Protein AF-A0A1U7VF23-F1 (afdb_monomer)

Nearest PDB structures (foldseek):
  2hl9-assembly1_A  TM=7.896E-01  e=2.422E-08  Saccharomyces cerevisiae
  2hl8-assembly1_A  TM=7.747E-01  e=3.335E-08  Saccharomyces cerevisiae
  2bkq-assembly2_B  TM=7.268E-01  e=2.135E-06  Homo sapiens
  2bkr-assembly1_A  TM=7.325E-01  e=3.639E-06  Homo sapiens
  1xt9-assembly1_A  TM=7.589E-01  e=5.575E-06  Homo sapiens

InterPro domains:
  IPR003653 Ulp1 protease family, C-terminal catalytic domain [PF02902] (161-349)
  IPR003653 Ulp1 protease family, C-terminal catalytic domain [PS50600] (100-325)
  IPR038765 Papain-like cysteine peptidase superfamily [SSF54001] (134-353)

Foldseek 3Di:
DDDDDDDDDDDDDDDDDDDDDDDPPPPPPPPDDDPPPDPPDDDDDDDDDDDDDDPPDDPPPPDDPLDLLDDCPPPPVLLVVLVVLLPPQFDDDDDDPPDDARGDCPDPCLVQFFCQQNDTHRGCVLLVLLQDLVHFDDQVNLQSLQVSLLVSCLQCVVLFPWFEKEFGVQLQVLLVVLLVPDDLPDDLVSCVPDCNVVRHLCQQQCPLNTILDHVLRTQKYKYWHFQDDPDPPDRTAIKIWIQGLLQQAIEIEHQADQDDDDSNVVSVQSVQRVVLVSCVSSVSCVRRPRNHNDSHRHHYHRHGAHHAPGPRCNSLLNSVVVNQVRSPHDRNPDDNVCSSVSSSVSSSSVVSVRVQCSVVVDDDDRRDPPPNSVPPDSDDRPPDD

Structure (mmCIF, N/CA/C/O backbone):
data_AF-A0A1U7VF23-F1
#
_entry.id   AF-A0A1U7VF23-F1
#
loop_
_atom_site.group_PDB
_atom_site.id
_atom_site.type_symbol
_atom_site.label_atom_id
_atom_site.label_alt_id
_atom_site.label_comp_id
_atom_site.label_asym_id
_atom_site.label_entity_id
_atom_site.label_seq_id
_atom_site.pdbx_PDB_ins_code
_atom_site.Cartn_x
_atom_site.Cartn_y
_atom_site.Cartn_z
_atom_site.occupancy
_atom_site.B_iso_or_equiv
_atom_site.auth_seq_id
_atom_site.auth_comp_id
_atom_site.auth_asym_id
_atom_site.auth_atom_id
_atom_site.pdbx_PDB_model_num
ATOM 1 N N . MET A 1 1 ? 1.808 53.316 26.983 1.00 34.00 1 MET A N 1
ATOM 2 C CA . MET A 1 1 ? 0.858 54.344 26.519 1.00 34.00 1 MET A CA 1
ATOM 3 C C . MET A 1 1 ? -0.411 53.611 26.158 1.00 34.00 1 MET A C 1
ATOM 5 O O . MET A 1 1 ? -0.326 52.612 25.458 1.00 34.00 1 MET A O 1
ATOM 9 N N . ASP A 1 2 ? -1.502 54.051 26.766 1.00 26.12 2 ASP A N 1
ATOM 10 C CA . ASP A 1 2 ? -2.838 53.460 26.766 1.00 26.12 2 ASP A CA 1
ATOM 11 C C . ASP A 1 2 ? -3.691 53.853 25.541 1.00 26.12 2 ASP A C 1
ATOM 13 O O . ASP A 1 2 ? -3.341 54.781 24.814 1.00 26.12 2 ASP A O 1
ATOM 17 N N . ILE A 1 3 ? -4.866 53.205 25.480 1.00 28.14 3 ILE A N 1
ATOM 18 C CA . ILE A 1 3 ? -6.141 53.554 24.810 1.00 28.14 3 ILE A CA 1
ATOM 19 C C . ILE A 1 3 ? -6.380 52.992 23.388 1.00 28.14 3 ILE A C 1
ATOM 21 O O . ILE A 1 3 ? -5.967 53.561 22.385 1.00 28.14 3 ILE A O 1
ATOM 25 N N . ASP A 1 4 ? -7.036 51.826 23.355 1.00 26.22 4 ASP A N 1
ATOM 26 C CA . ASP A 1 4 ? -8.446 51.557 22.976 1.00 26.22 4 ASP A CA 1
ATOM 27 C C . ASP A 1 4 ? -9.146 52.221 21.756 1.00 26.22 4 ASP A C 1
ATOM 29 O O . ASP A 1 4 ? -9.006 53.413 21.495 1.00 26.22 4 ASP A O 1
ATOM 33 N N . ALA A 1 5 ? -10.049 51.414 21.162 1.00 28.27 5 ALA A N 1
ATOM 34 C CA . ALA A 1 5 ? -11.120 51.685 20.179 1.00 28.27 5 ALA A CA 1
ATOM 35 C C . ALA A 1 5 ? -10.689 52.085 18.739 1.00 28.27 5 ALA A C 1
ATOM 37 O O . ALA A 1 5 ? -9.732 52.814 18.537 1.00 28.27 5 ALA A O 1
ATOM 38 N N . THR A 1 6 ? -11.316 51.634 17.639 1.00 27.91 6 THR A N 1
ATOM 39 C CA . THR A 1 6 ? -12.765 51.540 17.386 1.00 27.91 6 THR A CA 1
ATOM 40 C C . THR A 1 6 ? -13.063 50.639 16.171 1.00 27.91 6 THR A C 1
ATOM 42 O O . THR A 1 6 ? -12.389 50.715 15.144 1.00 27.91 6 THR A O 1
ATOM 45 N N . LEU A 1 7 ? -14.132 49.842 16.263 1.00 25.27 7 LEU A N 1
ATOM 46 C CA . LEU A 1 7 ? -14.871 49.261 15.134 1.00 25.27 7 LEU A CA 1
ATOM 47 C C . LEU A 1 7 ? -15.402 50.354 14.190 1.00 25.27 7 LEU A C 1
ATOM 49 O O . LEU A 1 7 ? -15.973 51.333 14.662 1.00 25.27 7 LEU A O 1
ATOM 53 N N . THR A 1 8 ? -15.350 50.123 12.876 1.00 26.53 8 THR A N 1
ATOM 54 C CA . THR A 1 8 ? -16.297 50.721 11.918 1.00 26.53 8 THR A CA 1
ATOM 55 C C . THR A 1 8 ? -16.717 49.682 10.879 1.00 26.53 8 THR A C 1
ATOM 57 O O . THR A 1 8 ? -15.898 49.146 10.137 1.00 26.53 8 THR A O 1
ATOM 60 N N . MET A 1 9 ? -18.016 49.375 10.869 1.00 26.47 9 MET A N 1
ATOM 61 C CA . MET A 1 9 ? -18.727 48.854 9.706 1.00 26.47 9 MET A CA 1
ATOM 62 C C . MET A 1 9 ? -19.426 50.028 9.022 1.00 26.47 9 MET A C 1
ATOM 64 O O . MET A 1 9 ? -20.209 50.703 9.680 1.00 26.47 9 MET A O 1
ATOM 68 N N . GLU A 1 10 ? -19.228 50.181 7.719 1.00 25.80 10 GLU A N 1
ATOM 69 C CA . GLU A 1 10 ? -20.143 50.808 6.753 1.00 25.80 10 GLU A CA 1
ATOM 70 C C . GLU A 1 10 ? -19.879 50.058 5.430 1.00 25.80 10 GLU A C 1
ATOM 72 O O . GLU A 1 10 ? -18.732 49.739 5.130 1.00 25.80 10 GLU A O 1
ATOM 77 N N . GLY A 1 11 ? -20.838 49.619 4.622 1.00 24.23 11 GLY A N 1
ATOM 78 C CA . GLY A 1 11 ? -22.166 50.154 4.352 1.00 24.23 11 GLY A CA 1
ATOM 79 C C . GLY A 1 11 ? -22.282 50.297 2.828 1.00 24.23 11 GLY A C 1
ATOM 80 O O . GLY A 1 11 ? -21.379 50.812 2.182 1.00 24.23 11 GLY A O 1
ATOM 81 N N . GLU A 1 12 ? -23.345 49.742 2.259 1.00 26.27 12 GLU A N 1
ATOM 82 C CA . GLU A 1 12 ? -23.576 49.468 0.835 1.00 26.27 12 GLU A CA 1
ATOM 83 C C . GLU A 1 12 ? -23.574 50.700 -0.095 1.00 26.27 12 GLU A C 1
ATOM 85 O O . GLU A 1 12 ? -23.937 51.805 0.300 1.00 26.27 12 GLU A O 1
ATOM 90 N N . GLY A 1 13 ? -23.272 50.475 -1.382 1.00 24.81 13 GLY A N 1
ATOM 91 C CA . GLY A 1 13 ? -23.448 51.460 -2.454 1.00 24.81 13 GLY A CA 1
ATOM 92 C C . GLY A 1 13 ? -23.561 50.819 -3.842 1.00 24.81 13 GLY A C 1
ATOM 93 O O . GLY A 1 13 ? -22.557 50.583 -4.507 1.00 24.81 13 GLY A O 1
ATOM 94 N N . ASN A 1 14 ? -24.799 50.541 -4.264 1.00 23.91 14 ASN A N 1
ATOM 95 C CA . ASN A 1 14 ? -25.206 50.159 -5.624 1.00 23.91 14 ASN A CA 1
ATOM 96 C C . ASN A 1 14 ? -25.088 51.338 -6.601 1.00 23.91 14 ASN A C 1
ATOM 98 O O . ASN A 1 14 ? -25.623 52.393 -6.276 1.00 23.91 14 ASN A O 1
ATOM 102 N N . VAL A 1 15 ? -24.569 51.127 -7.823 1.00 25.75 15 VAL A N 1
ATOM 103 C CA . VAL A 1 15 ? -24.976 51.882 -9.032 1.00 25.75 15 VAL A CA 1
ATOM 104 C C . VAL A 1 15 ? -24.862 51.005 -10.298 1.00 25.75 15 VAL A C 1
ATOM 106 O O . VAL A 1 15 ? -23.773 50.638 -10.724 1.00 25.75 15 VAL A O 1
ATOM 109 N N . GLU A 1 16 ? -26.043 50.683 -10.833 1.00 25.31 16 GLU A N 1
ATOM 110 C CA . GLU A 1 16 ? -26.486 50.579 -12.240 1.00 25.31 16 GLU A CA 1
ATOM 111 C C . GLU A 1 16 ? -25.746 49.711 -13.284 1.00 25.31 16 GLU A C 1
ATOM 113 O O . GLU A 1 16 ? -24.756 50.070 -13.912 1.00 25.31 16 GLU A O 1
ATOM 118 N N . GLU A 1 17 ? -26.378 48.556 -13.504 1.00 23.44 17 GLU A N 1
ATOM 119 C CA . GLU A 1 17 ? -26.775 47.921 -14.769 1.00 23.44 17 GLU A CA 1
ATOM 120 C C . GLU A 1 17 ? -26.575 48.715 -16.087 1.00 23.44 17 GLU A C 1
ATOM 122 O O . GLU A 1 17 ? -27.292 49.669 -16.372 1.00 23.44 17 GLU A O 1
ATOM 127 N N . GLU A 1 18 ? -25.741 48.179 -16.991 1.00 25.98 18 GLU A N 1
ATOM 128 C CA . GLU A 1 18 ? -26.065 48.162 -18.425 1.00 25.98 18 GLU A CA 1
ATOM 129 C C . GLU A 1 18 ? -26.003 46.733 -18.993 1.00 25.98 18 GLU A C 1
ATOM 131 O O . GLU A 1 18 ? -25.068 45.952 -18.799 1.00 25.98 18 GLU A O 1
ATOM 136 N N . LEU A 1 19 ? -27.091 46.397 -19.681 1.00 24.97 19 LEU A N 1
ATOM 137 C CA . LEU A 1 19 ? -27.533 45.074 -20.098 1.00 24.97 19 LEU A CA 1
ATOM 138 C C . LEU A 1 19 ? -26.760 44.528 -21.307 1.00 24.97 19 LEU A C 1
ATOM 140 O O . LEU A 1 19 ? -27.020 44.883 -22.456 1.00 24.97 19 LEU A O 1
ATOM 144 N N . GLY A 1 20 ? -25.910 43.530 -21.060 1.00 27.53 20 GLY A N 1
ATOM 145 C CA . GLY A 1 20 ? -25.256 42.706 -22.081 1.00 27.53 20 GLY A CA 1
ATOM 146 C C . GLY A 1 20 ? -25.707 41.240 -22.068 1.00 27.53 20 GLY A C 1
ATOM 147 O O . GLY A 1 20 ? -24.955 40.367 -21.660 1.00 27.53 20 GLY A O 1
ATOM 148 N N . ARG A 1 21 ? -26.944 40.972 -22.513 1.00 28.73 21 ARG A N 1
ATOM 149 C CA . ARG A 1 21 ? -27.498 39.681 -23.004 1.00 28.73 21 ARG A CA 1
ATOM 150 C C . ARG A 1 21 ? -26.956 38.380 -22.375 1.00 28.73 21 ARG A C 1
ATOM 152 O O . ARG A 1 21 ? -26.020 37.753 -22.867 1.00 28.73 21 ARG A O 1
ATOM 159 N N . GLY A 1 22 ? -27.682 37.888 -21.371 1.00 24.62 22 GLY A N 1
ATOM 160 C CA . GLY A 1 22 ? -27.441 36.596 -20.732 1.00 24.62 22 GLY A CA 1
ATOM 161 C C . GLY A 1 22 ? -27.593 35.369 -21.643 1.00 24.62 22 GLY A C 1
ATOM 162 O O . GLY A 1 22 ? -28.475 35.286 -22.499 1.00 24.62 22 GLY A O 1
ATOM 163 N N . LYS A 1 23 ? -26.783 34.344 -21.360 1.00 27.30 23 LYS A N 1
ATOM 164 C CA . LYS A 1 23 ? -27.110 32.945 -21.654 1.00 27.30 23 LYS A CA 1
ATOM 165 C C . LYS A 1 23 ? -27.351 32.222 -20.334 1.00 27.30 23 LYS A C 1
ATOM 167 O O . LYS A 1 23 ? -26.428 31.953 -19.575 1.00 27.30 23 LYS A O 1
ATOM 172 N N . ARG A 1 24 ? -28.622 31.902 -20.078 1.00 26.72 24 ARG A N 1
ATOM 173 C CA . ARG A 1 24 ? -29.042 30.938 -19.056 1.00 26.72 24 ARG A CA 1
ATOM 174 C C . ARG A 1 24 ? -28.421 29.583 -19.399 1.00 26.72 24 ARG A C 1
ATOM 176 O O . ARG A 1 24 ? -28.828 28.971 -20.387 1.00 26.72 24 ARG A O 1
ATOM 183 N N . ASN A 1 25 ? -27.490 29.092 -18.584 1.00 25.95 25 ASN A N 1
ATOM 184 C CA . ASN A 1 25 ? -27.135 27.676 -18.612 1.00 25.95 25 ASN A CA 1
ATOM 185 C C . ASN A 1 25 ? -28.324 26.886 -18.055 1.00 25.95 25 ASN A C 1
ATOM 187 O O . ASN A 1 25 ? -28.546 26.805 -16.849 1.00 25.95 25 ASN A O 1
ATOM 191 N N . LYS A 1 26 ? -29.138 26.353 -18.973 1.00 27.62 26 LYS A N 1
ATOM 192 C CA . LYS A 1 26 ? -30.140 25.329 -18.679 1.00 27.62 26 LYS A CA 1
ATOM 193 C C . LYS A 1 26 ? -29.434 24.152 -18.005 1.00 27.62 26 LYS A C 1
ATOM 195 O O . LYS A 1 26 ? -28.456 23.643 -18.546 1.00 27.62 26 LYS A O 1
ATOM 200 N N . LYS A 1 27 ? -29.980 23.689 -16.875 1.00 29.73 27 LYS A N 1
ATOM 201 C CA . LYS A 1 27 ? -29.760 22.330 -16.364 1.00 29.73 27 LYS A CA 1
ATOM 202 C C . LYS A 1 27 ? -29.958 21.351 -17.526 1.00 29.73 27 LYS A C 1
ATOM 204 O O . LYS A 1 27 ? -31.085 21.159 -17.977 1.00 29.73 27 LYS A O 1
ATOM 209 N N . LEU A 1 28 ? -28.871 20.778 -18.032 1.00 25.42 28 LEU A N 1
ATOM 210 C CA . LEU A 1 28 ? -28.928 19.637 -18.934 1.00 25.42 28 LEU A CA 1
ATOM 211 C C . LEU A 1 28 ? -29.097 18.400 -18.056 1.00 25.42 28 LEU A C 1
ATOM 213 O O . LEU A 1 28 ? -28.143 17.891 -17.478 1.00 25.42 28 LEU A O 1
ATOM 217 N N . SER A 1 29 ? -30.343 17.954 -17.920 1.00 28.84 29 SER A N 1
ATOM 218 C CA . SER A 1 29 ? -30.630 16.569 -17.575 1.00 28.84 29 SER A CA 1
ATOM 219 C C . SER A 1 29 ? -30.069 15.702 -18.702 1.00 28.84 29 SER A C 1
ATOM 221 O O . SER A 1 29 ? -30.631 15.678 -19.800 1.00 28.84 29 SER A O 1
ATOM 223 N N . TRP A 1 30 ? -28.951 15.023 -18.468 1.00 25.14 30 TRP A N 1
ATOM 224 C CA . TRP A 1 30 ? -28.418 14.053 -19.418 1.00 25.14 30 TRP A CA 1
ATOM 225 C C . TRP A 1 30 ? -29.229 12.759 -19.322 1.00 25.14 30 TRP A C 1
ATOM 227 O O . TRP A 1 30 ? -28.806 11.777 -18.729 1.00 25.14 30 TRP A O 1
ATOM 237 N N . GLN A 1 31 ? -30.427 12.770 -19.906 1.00 30.53 31 GLN A N 1
ATOM 238 C CA . GLN A 1 31 ? -31.021 11.538 -20.410 1.00 30.53 31 GLN A CA 1
ATOM 239 C C . GLN A 1 31 ? -30.276 11.187 -21.701 1.00 30.53 31 GLN A C 1
ATOM 241 O O . GLN A 1 31 ? -30.464 11.831 -22.735 1.00 30.53 31 GLN A O 1
ATOM 246 N N . LEU A 1 32 ? -29.380 10.205 -21.623 1.00 27.89 32 LEU A N 1
ATOM 247 C CA . LEU A 1 32 ? -28.738 9.601 -22.786 1.00 27.89 32 LEU A CA 1
ATOM 248 C C . LEU A 1 32 ? -29.802 8.854 -23.599 1.00 27.89 32 LEU A C 1
ATOM 250 O O . LEU A 1 32 ? -30.337 7.838 -23.164 1.00 27.89 32 LEU A O 1
ATOM 254 N N . LYS A 1 33 ? -30.117 9.375 -24.789 1.00 26.47 33 LYS A N 1
ATOM 255 C CA . LYS A 1 33 ? -30.824 8.614 -25.822 1.00 26.47 33 LYS A CA 1
ATOM 256 C C . LYS A 1 33 ? -29.831 7.670 -26.493 1.00 26.47 33 LYS A C 1
ATOM 258 O O . LYS A 1 33 ? -28.804 8.117 -27.002 1.00 26.47 33 LYS A O 1
ATOM 263 N N . SER A 1 34 ? -30.159 6.382 -26.480 1.00 30.73 34 SER A N 1
ATOM 264 C CA . SER A 1 34 ? -29.432 5.320 -27.178 1.00 30.73 34 SER A CA 1
ATOM 265 C C . SER A 1 34 ? -29.457 5.547 -28.701 1.00 30.73 34 SER A C 1
ATOM 267 O O . SER A 1 34 ? -30.491 5.963 -29.230 1.00 30.73 34 SER A O 1
ATOM 269 N N . PRO A 1 35 ? -28.378 5.246 -29.451 1.00 29.84 35 PRO A N 1
ATOM 270 C CA . PRO A 1 35 ? -28.364 5.370 -30.910 1.00 29.84 35 PRO A CA 1
ATOM 271 C C . PRO A 1 35 ? -29.214 4.323 -31.653 1.00 29.84 35 PRO A C 1
ATOM 273 O O . PRO A 1 35 ? -29.210 4.321 -32.883 1.00 29.84 35 PRO A O 1
ATOM 276 N N . PHE A 1 36 ? -29.934 3.441 -30.952 1.00 32.81 36 PHE A N 1
ATOM 277 C CA . PHE A 1 36 ? -30.714 2.359 -31.565 1.00 32.81 36 PHE A CA 1
ATOM 278 C C . PHE A 1 36 ? -32.221 2.629 -31.701 1.00 32.81 36 PHE A C 1
ATOM 280 O O . PHE A 1 36 ? -32.955 1.746 -32.133 1.00 32.81 36 PHE A O 1
ATOM 287 N N . ASP A 1 37 ? -32.690 3.858 -31.471 1.00 37.31 37 ASP A N 1
ATOM 288 C CA . ASP A 1 37 ? -34.065 4.251 -31.816 1.00 37.31 37 ASP A CA 1
ATOM 289 C C . ASP A 1 37 ? -34.183 4.642 -33.299 1.00 37.31 37 ASP A C 1
ATOM 291 O O . ASP A 1 37 ? -34.406 5.800 -33.662 1.00 37.31 37 ASP A O 1
ATOM 295 N N . LYS A 1 38 ? -34.038 3.650 -34.181 1.00 32.03 38 LYS A N 1
ATOM 296 C CA . LYS A 1 38 ? -34.628 3.663 -35.527 1.00 32.03 38 LYS A CA 1
ATOM 297 C C . LYS A 1 38 ? -35.132 2.266 -35.872 1.00 32.03 38 LYS A C 1
ATOM 299 O O . LYS A 1 38 ? -34.588 1.593 -36.743 1.00 32.03 38 LYS A O 1
ATOM 304 N N . GLU A 1 39 ? -36.227 1.856 -35.238 1.00 32.69 39 GLU A N 1
ATOM 305 C CA . GLU A 1 39 ? -37.115 0.866 -35.846 1.00 32.69 39 GLU A CA 1
ATOM 306 C C . GLU A 1 39 ? -37.770 1.487 -37.089 1.00 32.69 39 GLU A C 1
ATOM 308 O O . GLU A 1 39 ? -38.811 2.146 -37.045 1.00 32.69 39 GLU A O 1
ATOM 313 N N . GLY A 1 40 ? -37.122 1.284 -38.234 1.00 30.30 40 GLY A N 1
ATOM 314 C CA . GLY A 1 40 ? -37.779 1.333 -39.529 1.00 30.30 40 GLY A CA 1
ATOM 315 C C . GLY A 1 40 ? -38.554 0.034 -39.732 1.00 30.30 40 GLY A C 1
ATOM 316 O O . GLY A 1 40 ? -37.965 -1.017 -39.955 1.00 30.30 40 GLY A O 1
ATOM 317 N N . LYS A 1 41 ? -39.882 0.120 -39.643 1.00 32.66 41 LYS A N 1
ATOM 318 C CA . LYS A 1 41 ? -40.843 -0.941 -39.977 1.00 32.66 41 LYS A CA 1
ATOM 319 C C . LYS A 1 41 ? -40.532 -1.610 -41.327 1.00 32.66 41 LYS A C 1
ATOM 321 O O . LYS A 1 41 ? -40.512 -0.918 -42.341 1.00 32.66 41 LYS A O 1
ATOM 326 N N . ALA A 1 42 ? -40.471 -2.946 -41.358 1.00 28.80 42 ALA A N 1
ATOM 327 C CA . ALA A 1 42 ? -40.811 -3.750 -42.539 1.00 28.80 42 ALA A CA 1
ATOM 328 C C . ALA A 1 42 ? -41.213 -5.198 -42.167 1.00 28.80 42 ALA A C 1
ATOM 330 O O . ALA A 1 42 ? -40.383 -6.060 -41.915 1.00 28.80 42 ALA A O 1
ATOM 331 N N . VAL A 1 43 ? -42.530 -5.402 -42.094 1.00 29.28 43 VAL A N 1
ATOM 332 C CA . VAL A 1 43 ? -43.352 -6.551 -42.535 1.00 29.28 43 VAL A CA 1
ATOM 333 C C . VAL A 1 43 ? -42.686 -7.936 -42.734 1.00 29.28 43 VAL A C 1
ATOM 335 O O . VAL A 1 43 ? -41.923 -8.156 -43.664 1.00 29.28 43 VAL A O 1
ATOM 338 N N . SER A 1 44 ? -43.141 -8.895 -41.915 1.00 30.38 44 SER A N 1
ATOM 339 C CA . SER A 1 44 ? -43.444 -10.318 -42.197 1.00 30.38 44 SER A CA 1
ATOM 340 C C . SER A 1 44 ? -43.062 -10.914 -43.570 1.00 30.38 44 SER A C 1
ATOM 342 O O . SER A 1 44 ? -43.684 -10.582 -44.577 1.00 30.38 44 SER A O 1
ATOM 344 N N . SER A 1 45 ? -42.275 -12.000 -43.566 1.00 28.28 45 SER A N 1
ATOM 345 C CA . SER A 1 45 ? -42.670 -13.276 -44.207 1.00 28.28 45 SER A CA 1
ATOM 346 C C . SER A 1 45 ? -41.796 -14.456 -43.744 1.00 28.28 45 SER A C 1
ATOM 348 O O . SER A 1 45 ? -40.602 -14.313 -43.499 1.00 28.28 45 SER A O 1
ATOM 350 N N . LYS A 1 46 ? -42.434 -15.623 -43.583 1.00 33.66 46 LYS A N 1
ATOM 351 C CA . LYS A 1 46 ? -41.825 -16.935 -43.308 1.00 33.66 46 LYS A CA 1
ATOM 352 C C . LYS A 1 46 ? -41.053 -17.445 -44.531 1.00 33.66 46 LYS A C 1
ATOM 354 O O . LYS A 1 46 ? -41.593 -17.350 -45.628 1.00 33.66 46 LYS A O 1
ATOM 359 N N . ALA A 1 47 ? -39.921 -18.118 -44.317 1.00 28.44 47 ALA A N 1
ATOM 360 C CA . ALA A 1 47 ? -39.533 -19.324 -45.061 1.00 28.44 47 ALA A CA 1
ATOM 361 C C . ALA A 1 47 ? -38.317 -20.001 -44.407 1.00 28.44 47 ALA A C 1
ATOM 363 O O . ALA A 1 47 ? -37.291 -19.364 -44.173 1.00 28.44 47 ALA A O 1
ATOM 364 N N . ASP A 1 48 ? -38.457 -21.300 -44.150 1.00 34.56 48 ASP A N 1
ATOM 365 C CA . ASP A 1 48 ? -37.368 -22.233 -43.885 1.00 34.56 48 ASP A CA 1
ATOM 366 C C . ASP A 1 48 ? -36.355 -22.238 -45.036 1.00 34.56 48 ASP A C 1
ATOM 368 O O . ASP A 1 48 ? -36.742 -22.245 -46.206 1.00 34.56 48 ASP A O 1
ATOM 372 N N . ASN A 1 49 ? -35.063 -22.337 -44.715 1.00 28.45 49 ASN A N 1
ATOM 373 C CA . ASN A 1 49 ? -34.194 -23.255 -45.445 1.00 28.45 49 ASN A CA 1
ATOM 374 C C . ASN A 1 49 ? -32.883 -23.516 -44.705 1.00 28.45 49 ASN A C 1
ATOM 376 O O . ASN A 1 49 ? -32.093 -22.613 -44.429 1.00 28.45 49 ASN A O 1
ATOM 380 N N . GLN A 1 50 ? -32.645 -24.801 -44.452 1.00 37.97 50 GLN A N 1
ATOM 381 C CA . GLN A 1 50 ? -31.326 -25.351 -44.184 1.00 37.97 50 GLN A CA 1
ATOM 382 C C . GLN A 1 50 ? -30.411 -25.016 -45.363 1.00 37.97 50 GLN A C 1
ATOM 384 O O . GLN A 1 50 ? -30.693 -25.395 -46.497 1.00 37.97 50 GLN A O 1
ATOM 389 N N . ASN A 1 51 ? -29.291 -24.344 -45.103 1.00 28.30 51 ASN A N 1
ATOM 390 C CA . ASN A 1 51 ? -28.146 -24.456 -45.989 1.00 28.30 51 ASN A CA 1
ATOM 391 C C . ASN A 1 51 ? -26.836 -24.258 -45.227 1.00 28.30 51 ASN A C 1
ATOM 393 O O . ASN A 1 51 ? -26.583 -23.233 -44.599 1.00 28.30 51 ASN A O 1
ATOM 397 N N . THR A 1 52 ? -26.028 -25.309 -45.303 1.00 34.47 52 THR A N 1
ATOM 398 C CA . THR A 1 52 ? -24.640 -25.463 -44.871 1.00 34.47 52 THR A CA 1
ATOM 399 C C . THR A 1 52 ? -23.813 -24.179 -44.950 1.00 34.47 52 THR A C 1
ATOM 401 O O . THR A 1 52 ? -23.471 -23.719 -46.043 1.00 34.47 52 THR A O 1
ATOM 404 N N . LEU A 1 53 ? -23.405 -23.656 -43.789 1.00 25.66 53 LEU A N 1
ATOM 405 C CA . LEU A 1 53 ? -22.366 -22.636 -43.715 1.00 25.66 53 LEU A CA 1
ATOM 406 C C . LEU A 1 53 ? -21.000 -23.324 -43.802 1.00 25.66 53 LEU A C 1
ATOM 408 O O . LEU A 1 53 ? -20.574 -24.042 -42.898 1.00 25.66 53 LEU A O 1
ATOM 412 N N . LYS A 1 54 ? -20.330 -23.115 -44.936 1.00 26.22 54 LYS A N 1
ATOM 413 C CA . LYS A 1 54 ? -18.926 -23.466 -45.152 1.00 26.22 54 LYS A CA 1
ATOM 414 C C . LYS A 1 54 ? -18.085 -22.899 -44.009 1.00 26.22 54 LYS A C 1
ATOM 416 O O . LYS A 1 54 ? -18.214 -21.726 -43.669 1.00 26.22 54 LYS A O 1
ATOM 421 N N . SER A 1 55 ? -17.207 -23.732 -43.458 1.00 30.19 55 SER A N 1
ATOM 422 C CA . SER A 1 55 ? -16.203 -23.353 -42.470 1.00 30.19 55 SER A CA 1
ATOM 423 C C . SER A 1 55 ? -15.268 -22.282 -43.045 1.00 30.19 55 SER A C 1
ATOM 425 O O . SER A 1 55 ? -14.251 -22.597 -43.667 1.00 30.19 55 SER A O 1
ATOM 427 N N . SER A 1 56 ? -15.603 -21.007 -42.860 1.00 28.19 56 SER A N 1
ATOM 428 C CA . SER A 1 56 ? -14.634 -19.924 -42.978 1.00 28.19 56 SER A CA 1
ATOM 429 C C . SER A 1 56 ? -13.685 -20.054 -41.794 1.00 28.19 56 SER A C 1
ATOM 431 O O . SER A 1 56 ? -14.115 -19.977 -40.643 1.00 28.19 56 SER A O 1
ATOM 433 N N . GLY A 1 57 ? -12.420 -20.345 -42.095 1.00 26.44 57 GLY A N 1
ATOM 434 C CA . GLY A 1 57 ? -11.383 -20.626 -41.115 1.00 26.44 57 GLY A CA 1
ATOM 435 C C . GLY A 1 57 ? -11.386 -19.617 -39.975 1.00 26.44 57 GLY A C 1
ATOM 436 O O . GLY A 1 57 ? -11.227 -18.417 -40.189 1.00 26.44 57 GLY A O 1
ATOM 437 N N . TRP A 1 58 ? -11.546 -20.133 -38.760 1.00 23.92 58 TRP A N 1
ATOM 438 C CA . TRP A 1 58 ? -11.252 -19.397 -37.546 1.00 23.92 58 TRP A CA 1
ATOM 439 C C . TRP A 1 58 ? -9.776 -19.014 -37.596 1.00 23.92 58 TRP A C 1
ATOM 441 O O . TRP A 1 58 ? -8.891 -19.826 -37.319 1.00 23.92 58 TRP A O 1
ATOM 451 N N . ILE A 1 59 ? -9.502 -17.772 -37.992 1.00 28.81 59 ILE A N 1
ATOM 452 C CA . ILE A 1 59 ? -8.234 -17.124 -37.691 1.00 28.81 59 ILE A CA 1
ATOM 453 C C . ILE A 1 59 ? -8.129 -17.195 -36.171 1.00 28.81 59 ILE A C 1
ATOM 455 O O . ILE A 1 59 ? -8.943 -16.604 -35.461 1.00 28.81 59 ILE A O 1
ATOM 459 N N . LYS A 1 60 ? -7.184 -18.001 -35.677 1.00 25.45 60 LYS A N 1
ATOM 460 C CA . LYS A 1 60 ? -6.869 -18.105 -34.253 1.00 25.45 60 LYS A CA 1
ATOM 461 C C . LYS A 1 60 ? -6.617 -16.690 -33.742 1.00 25.45 60 LYS A C 1
ATOM 463 O O . LYS A 1 60 ? -5.575 -16.109 -34.036 1.00 25.45 60 LYS A O 1
ATOM 468 N N . SER A 1 61 ? -7.589 -16.137 -33.021 1.00 31.52 61 SER A N 1
ATOM 469 C CA . SER A 1 61 ? -7.457 -14.856 -32.341 1.00 31.52 61 SER A CA 1
ATOM 470 C C . SER A 1 61 ? -6.248 -14.955 -31.417 1.00 31.52 61 SER A C 1
ATOM 472 O O . SER A 1 61 ? -6.215 -15.745 -30.473 1.00 31.52 61 SER A O 1
ATOM 474 N N . THR A 1 62 ? -5.203 -14.205 -31.743 1.00 32.28 62 THR A N 1
ATOM 475 C CA . THR A 1 62 ? -4.100 -13.936 -30.832 1.00 32.28 62 THR A CA 1
ATOM 476 C C . THR A 1 62 ? -4.694 -13.236 -29.620 1.00 32.28 62 THR A C 1
ATOM 478 O O . THR A 1 62 ? -5.167 -12.115 -29.762 1.00 32.28 62 THR A O 1
ATOM 481 N N . TYR A 1 63 ? -4.708 -13.906 -28.467 1.00 33.34 63 TYR A N 1
ATOM 482 C CA . TYR A 1 63 ? -5.207 -13.381 -27.195 1.00 33.34 63 TYR A CA 1
ATOM 483 C C . TYR A 1 63 ? -4.606 -11.988 -26.922 1.00 33.34 63 TYR A C 1
ATOM 485 O O . TYR A 1 63 ? -3.448 -11.857 -26.527 1.00 33.34 63 TYR A O 1
ATOM 493 N N . THR A 1 64 ? -5.368 -10.938 -27.216 1.00 42.06 64 THR A N 1
ATOM 494 C CA . THR A 1 64 ? -5.081 -9.552 -26.849 1.00 42.06 64 THR A CA 1
ATOM 495 C C . THR A 1 64 ? -5.751 -9.307 -25.505 1.00 42.06 64 THR A C 1
ATOM 497 O O . THR A 1 64 ? -6.949 -9.544 -25.347 1.00 42.06 64 THR A O 1
ATOM 500 N N . ARG A 1 65 ? -4.962 -8.886 -24.511 1.00 47.09 65 ARG A N 1
ATOM 501 C CA . ARG A 1 65 ? -5.403 -8.608 -23.138 1.00 47.09 65 ARG A CA 1
ATOM 502 C C . ARG A 1 65 ? -6.667 -7.730 -23.148 1.00 47.09 65 ARG A C 1
ATOM 504 O O . ARG A 1 65 ? -6.591 -6.560 -23.508 1.00 47.09 65 ARG A O 1
ATOM 511 N N . ARG A 1 66 ? -7.821 -8.291 -22.758 1.00 57.78 66 ARG A N 1
ATOM 512 C CA . ARG A 1 66 ? -9.112 -7.570 -22.740 1.00 57.78 66 ARG A CA 1
ATOM 513 C C . ARG A 1 66 ? -9.269 -6.607 -21.559 1.00 57.78 66 ARG A C 1
ATOM 515 O O . ARG A 1 66 ? -10.124 -5.741 -21.635 1.00 57.78 66 ARG A O 1
ATOM 522 N N . CYS A 1 67 ? -8.473 -6.737 -20.493 1.00 69.50 67 CYS A N 1
ATOM 523 C CA . CYS A 1 67 ? -8.479 -5.814 -19.353 1.00 69.50 67 CYS A CA 1
ATOM 524 C C . CYS A 1 67 ? -7.066 -5.645 -18.768 1.00 69.50 67 CYS A C 1
ATOM 526 O O . CYS A 1 67 ? -6.377 -6.624 -18.466 1.00 69.50 67 CYS A O 1
ATOM 528 N N . ILE A 1 68 ? -6.637 -4.392 -18.589 1.00 74.25 68 ILE A N 1
ATOM 529 C CA . ILE A 1 68 ? -5.293 -4.019 -18.114 1.00 74.25 68 ILE A CA 1
ATOM 530 C C . ILE A 1 68 ? -5.046 -4.319 -16.623 1.00 74.25 68 ILE A C 1
ATOM 532 O O . ILE A 1 68 ? -3.908 -4.275 -16.152 1.00 74.25 68 ILE A O 1
ATOM 536 N N . PHE A 1 69 ? -6.108 -4.664 -15.897 1.00 75.25 69 PHE A N 1
ATOM 537 C CA . PHE A 1 69 ? -6.077 -5.036 -14.483 1.00 75.25 69 PHE A CA 1
ATOM 538 C C . PHE A 1 69 ? -6.314 -6.532 -14.245 1.00 75.25 69 PHE A C 1
ATOM 540 O O . PHE A 1 69 ? -6.199 -6.985 -13.114 1.00 75.25 69 PHE A O 1
ATOM 547 N N . HIS A 1 70 ? -6.606 -7.316 -15.290 1.00 68.25 70 HIS A N 1
ATOM 548 C CA . HIS A 1 70 ? -6.821 -8.756 -15.133 1.00 68.25 70 HIS A CA 1
ATOM 549 C C . HIS A 1 70 ? -5.517 -9.442 -14.705 1.00 68.25 70 HIS A C 1
ATOM 551 O O . HIS A 1 70 ? -4.446 -9.129 -15.252 1.00 68.25 70 HIS A O 1
ATOM 557 N N . TYR A 1 71 ? -5.610 -10.363 -13.739 1.00 55.69 71 TYR A N 1
ATOM 558 C CA . TYR A 1 71 ? -4.488 -11.169 -13.259 1.00 55.69 71 TYR A CA 1
ATOM 559 C C . TYR A 1 71 ? -4.017 -12.086 -14.394 1.00 55.69 71 TYR A C 1
ATOM 561 O O . TYR A 1 71 ? -4.638 -13.093 -14.725 1.00 55.69 71 TYR A O 1
ATOM 569 N N . ALA A 1 72 ? -2.920 -11.704 -15.043 1.00 46.00 72 ALA A N 1
ATOM 570 C CA . ALA A 1 72 ? -2.352 -12.441 -16.158 1.00 46.00 72 ALA A CA 1
ATOM 571 C C . ALA A 1 72 ? -1.631 -13.691 -15.645 1.00 46.00 72 ALA A C 1
ATOM 573 O O . ALA A 1 72 ? -0.419 -13.677 -15.468 1.00 46.00 72 ALA A O 1
ATOM 574 N N . LYS A 1 73 ? -2.355 -14.796 -15.453 1.00 44.75 73 LYS A N 1
ATOM 575 C CA . LYS A 1 73 ? -1.699 -16.104 -15.323 1.00 44.75 73 LYS A CA 1
ATOM 576 C C . LYS A 1 73 ? -1.068 -16.584 -16.644 1.00 44.75 73 LYS A C 1
ATOM 578 O O . LYS A 1 73 ? -0.349 -17.572 -16.635 1.00 44.75 73 LYS A O 1
ATOM 583 N N . GLU A 1 74 ? -1.302 -15.894 -17.770 1.00 50.44 74 GLU A N 1
ATOM 584 C CA . GLU A 1 74 ? -0.960 -16.395 -19.114 1.00 50.44 74 GLU A CA 1
ATOM 585 C C . GLU A 1 74 ? -0.485 -15.316 -20.114 1.00 50.44 74 GLU A C 1
ATOM 587 O O . GLU A 1 74 ? -0.736 -15.423 -21.315 1.00 50.44 74 GLU A O 1
ATOM 592 N N . ASP A 1 75 ? 0.226 -14.271 -19.671 1.00 61.50 75 ASP A N 1
ATOM 593 C CA . ASP A 1 75 ? 0.862 -13.327 -20.610 1.00 61.50 75 ASP A CA 1
ATOM 594 C C . ASP A 1 75 ? 2.386 -13.267 -20.452 1.00 61.50 75 ASP A C 1
ATOM 596 O O . ASP A 1 75 ? 2.984 -12.214 -20.224 1.00 61.50 75 ASP A O 1
ATOM 600 N N . GLU A 1 76 ? 3.052 -14.411 -20.654 1.00 65.75 76 GLU A N 1
ATOM 601 C CA . GLU A 1 76 ? 4.515 -14.449 -20.820 1.00 65.75 76 GLU A CA 1
ATOM 602 C C . GLU A 1 76 ? 5.001 -13.460 -21.894 1.00 65.75 76 GLU A C 1
ATOM 604 O O . GLU A 1 76 ? 6.145 -12.992 -21.859 1.00 65.75 76 GLU A O 1
ATOM 609 N N . LYS A 1 77 ? 4.155 -13.144 -22.886 1.00 81.81 77 LYS A N 1
ATOM 610 C CA . LYS A 1 77 ? 4.507 -12.193 -23.940 1.00 81.81 77 LYS A CA 1
ATOM 611 C C . LYS A 1 77 ? 4.620 -10.781 -23.373 1.00 81.81 77 LYS A C 1
ATOM 613 O O . LYS A 1 77 ? 5.467 -10.037 -23.864 1.00 81.81 77 LYS A O 1
ATOM 618 N N . LEU A 1 78 ? 3.844 -10.412 -22.353 1.00 85.94 78 LEU A N 1
ATOM 619 C CA . LEU A 1 78 ? 3.921 -9.100 -21.718 1.00 85.94 78 LEU A CA 1
ATOM 620 C C . LEU A 1 78 ? 5.263 -8.887 -21.026 1.00 85.94 78 LEU A C 1
ATOM 622 O O . LEU A 1 78 ? 5.934 -7.902 -21.324 1.00 85.94 78 LEU A O 1
ATOM 626 N N . VAL A 1 79 ? 5.687 -9.816 -20.165 1.00 89.75 79 VAL A N 1
ATOM 627 C CA . VAL A 1 79 ? 6.981 -9.709 -19.467 1.00 89.75 79 VAL A CA 1
ATOM 628 C C . VAL A 1 79 ? 8.128 -9.672 -20.481 1.00 89.75 79 VAL A C 1
ATOM 630 O O . VAL A 1 79 ? 9.012 -8.822 -20.385 1.00 89.75 79 VAL A O 1
ATOM 633 N N . LYS A 1 80 ? 8.079 -10.505 -21.531 1.00 91.00 80 LYS A N 1
ATOM 634 C CA . LYS A 1 80 ? 9.067 -10.473 -22.627 1.00 91.00 80 LYS A CA 1
ATOM 635 C C . LYS A 1 80 ? 9.078 -9.116 -23.351 1.00 91.00 80 LYS A C 1
ATOM 637 O O . LYS A 1 80 ? 10.149 -8.547 -23.560 1.00 91.00 80 LYS A O 1
ATOM 642 N N . LYS A 1 81 ? 7.909 -8.560 -23.700 1.00 92.19 81 LYS A N 1
ATOM 643 C CA . LYS A 1 81 ? 7.782 -7.225 -24.322 1.00 92.19 81 LYS A CA 1
ATOM 644 C C . LYS A 1 81 ? 8.315 -6.120 -23.409 1.00 92.19 81 LYS A C 1
ATOM 646 O O . LYS A 1 81 ? 9.045 -5.251 -23.886 1.00 92.19 81 LYS A O 1
ATOM 651 N N . PHE A 1 82 ? 7.994 -6.179 -22.119 1.00 93.19 82 PHE A N 1
ATOM 652 C CA . PHE A 1 82 ? 8.473 -5.248 -21.103 1.00 93.19 82 PHE A CA 1
ATOM 653 C C . PHE A 1 82 ? 10.000 -5.276 -21.000 1.00 93.19 82 PHE A C 1
ATOM 655 O O . PHE A 1 82 ? 10.630 -4.230 -21.118 1.00 93.19 82 PHE A O 1
ATOM 662 N N . ILE A 1 83 ? 10.614 -6.459 -20.879 1.00 92.94 83 ILE A N 1
ATOM 663 C CA . ILE A 1 83 ? 12.078 -6.607 -20.812 1.00 92.94 83 ILE A CA 1
ATOM 664 C C . ILE A 1 83 ? 12.742 -6.036 -22.072 1.00 92.94 83 ILE A C 1
ATOM 666 O O . ILE A 1 83 ? 13.725 -5.299 -21.979 1.00 92.94 83 ILE A O 1
ATOM 670 N N . VAL A 1 84 ? 12.186 -6.310 -23.258 1.00 94.19 84 VAL A N 1
ATOM 671 C CA . VAL A 1 84 ? 12.679 -5.730 -24.519 1.00 94.19 84 VAL A CA 1
ATOM 672 C C . VAL A 1 84 ? 12.550 -4.204 -24.516 1.00 94.19 84 VAL A C 1
ATOM 674 O O . VAL A 1 84 ? 13.479 -3.512 -24.930 1.00 94.19 84 VAL A O 1
ATOM 677 N N . TRP A 1 85 ? 11.427 -3.655 -24.049 1.00 93.88 85 TRP A N 1
ATOM 678 C CA . TRP A 1 85 ? 11.221 -2.210 -23.935 1.00 93.88 85 TRP A CA 1
ATOM 679 C C . TRP A 1 85 ? 12.188 -1.560 -22.933 1.00 93.88 85 TRP A C 1
ATOM 681 O O . TRP A 1 85 ? 12.755 -0.504 -23.232 1.00 93.88 85 TRP A O 1
ATOM 691 N N . LEU A 1 86 ? 12.428 -2.209 -21.793 1.00 93.12 86 LEU A N 1
ATOM 692 C CA . LEU A 1 86 ? 13.356 -1.779 -20.746 1.00 93.12 86 LEU A CA 1
ATOM 693 C C . LEU A 1 86 ? 14.819 -1.870 -21.213 1.00 93.12 86 LEU A C 1
ATOM 695 O O . LEU A 1 86 ? 15.667 -1.093 -20.793 1.00 93.12 86 LEU A O 1
ATOM 699 N N . GLY A 1 87 ? 15.140 -2.781 -22.135 1.00 91.19 87 GLY A N 1
ATOM 700 C CA . GLY A 1 87 ? 16.465 -2.883 -22.753 1.00 91.19 87 GLY A CA 1
ATOM 701 C C . GLY A 1 87 ? 16.806 -1.746 -23.727 1.00 91.19 87 GLY A C 1
ATOM 702 O O . GLY A 1 87 ? 17.983 -1.510 -24.004 1.00 91.19 87 GLY A O 1
ATOM 703 N N . LYS A 1 88 ? 15.802 -1.029 -24.249 1.00 90.19 88 LYS A N 1
ATOM 704 C CA . LYS A 1 88 ? 15.975 0.047 -25.240 1.00 90.19 88 LYS A CA 1
ATOM 705 C C . LYS A 1 88 ? 16.292 1.393 -24.588 1.00 90.19 88 LYS A C 1
ATOM 707 O O . LYS A 1 88 ? 15.871 1.667 -23.467 1.00 90.19 88 LYS A O 1
ATOM 712 N N . GLU A 1 89 ? 16.948 2.269 -25.353 1.00 86.38 89 GLU A N 1
ATOM 713 C CA . GLU A 1 89 ? 17.242 3.668 -24.975 1.00 86.38 89 GLU A CA 1
ATOM 714 C C . GLU A 1 89 ? 18.141 3.797 -23.724 1.00 86.38 89 GLU A C 1
ATOM 716 O O . GLU A 1 89 ? 18.207 4.858 -23.102 1.00 86.38 89 GLU A O 1
ATOM 721 N N . LYS A 1 90 ? 18.864 2.727 -23.356 1.00 85.69 90 LYS A N 1
ATOM 722 C CA . LYS A 1 90 ? 19.955 2.795 -22.374 1.00 85.69 90 LYS A CA 1
ATOM 723 C C . LYS A 1 90 ? 21.086 3.663 -22.924 1.00 85.69 90 LYS A C 1
ATOM 725 O O . LYS A 1 90 ? 21.405 3.590 -24.116 1.00 85.69 90 LYS A O 1
ATOM 730 N N . ARG A 1 91 ? 21.701 4.478 -22.064 1.00 82.56 91 ARG A N 1
ATOM 731 C CA . ARG A 1 91 ? 22.860 5.299 -22.440 1.00 82.56 91 ARG A CA 1
ATOM 732 C C . ARG A 1 91 ? 24.002 4.400 -22.917 1.00 82.56 91 ARG A C 1
ATOM 734 O O . ARG A 1 91 ? 24.208 3.305 -22.398 1.00 82.56 91 ARG A O 1
ATOM 741 N N . ARG A 1 92 ? 24.751 4.880 -23.909 1.00 78.62 92 ARG A N 1
ATOM 742 C CA . ARG A 1 92 ? 25.971 4.235 -24.411 1.00 78.62 92 ARG A CA 1
ATOM 743 C C . ARG A 1 92 ? 27.185 5.050 -23.969 1.00 78.62 92 ARG A C 1
ATOM 745 O O . ARG A 1 92 ? 27.118 6.276 -23.946 1.00 78.62 92 ARG A O 1
ATOM 752 N N . GLY A 1 93 ? 28.291 4.374 -23.665 1.00 79.00 93 GLY A N 1
ATOM 753 C CA . GLY A 1 93 ? 29.547 5.008 -23.251 1.00 79.00 93 GLY A CA 1
ATOM 754 C C . GLY A 1 93 ? 29.765 5.034 -21.735 1.00 79.00 93 GLY A C 1
ATOM 755 O O . GLY A 1 93 ? 28.993 4.463 -20.967 1.00 79.00 93 GLY A O 1
ATOM 756 N N . ARG A 1 94 ? 30.866 5.663 -21.308 1.00 75.62 94 ARG A N 1
ATOM 757 C CA . ARG A 1 94 ? 31.276 5.713 -19.898 1.00 75.62 94 ARG A CA 1
ATOM 758 C C . ARG A 1 94 ? 30.307 6.583 -19.089 1.00 75.62 94 ARG A C 1
ATOM 760 O O . ARG A 1 94 ? 30.031 7.720 -19.468 1.00 75.62 94 ARG A O 1
ATOM 767 N N . LYS A 1 95 ? 29.824 6.041 -17.967 1.00 77.00 95 LYS A N 1
ATOM 768 C CA . LYS A 1 95 ? 28.994 6.747 -16.984 1.00 77.00 95 LYS A CA 1
ATOM 769 C C . LYS A 1 95 ? 29.736 7.997 -16.502 1.00 77.00 95 LYS A C 1
ATOM 771 O O . LYS A 1 95 ? 30.886 7.894 -16.072 1.00 77.00 95 LYS A O 1
ATOM 776 N N . LYS A 1 96 ? 29.098 9.165 -16.615 1.00 79.62 96 LYS A N 1
ATOM 777 C CA . LYS A 1 96 ? 29.641 10.414 -16.058 1.00 79.62 96 LYS A CA 1
ATOM 778 C C . LYS A 1 96 ? 29.533 10.378 -14.533 1.00 79.62 96 LYS A C 1
ATOM 780 O O . LYS A 1 96 ? 28.616 9.757 -13.995 1.00 79.62 96 LYS A O 1
ATOM 785 N N . GLU A 1 97 ? 30.454 11.041 -13.850 1.00 80.00 97 GLU A N 1
ATOM 786 C CA . GLU A 1 97 ? 30.397 11.199 -12.396 1.00 80.00 97 GLU A CA 1
ATOM 787 C C . GLU A 1 97 ? 29.073 11.872 -11.985 1.00 80.00 97 GLU A C 1
ATOM 789 O O . GLU A 1 97 ? 28.596 12.777 -12.670 1.00 80.00 97 GLU A O 1
ATOM 794 N N . GLY A 1 98 ? 28.411 11.345 -10.949 1.00 77.75 98 GLY A N 1
ATOM 795 C CA . GLY A 1 98 ? 27.086 11.802 -10.500 1.00 77.75 98 GLY A CA 1
ATOM 796 C C . GLY A 1 98 ? 25.885 11.389 -11.371 1.00 77.75 98 GLY A C 1
ATOM 797 O O . GLY A 1 98 ? 24.747 11.692 -11.023 1.00 77.75 98 GLY A O 1
ATOM 798 N N . GLN A 1 99 ? 26.076 10.682 -12.492 1.00 77.50 99 GLN A N 1
ATOM 799 C CA . GLN A 1 99 ? 24.957 10.235 -13.334 1.00 77.50 99 GLN A CA 1
ATOM 800 C C . GLN A 1 99 ? 24.226 9.055 -12.685 1.00 77.50 99 GLN A C 1
ATOM 802 O O . GLN A 1 99 ? 24.796 7.981 -12.574 1.00 77.50 99 GLN A O 1
ATOM 807 N N . ILE A 1 100 ? 22.963 9.205 -12.290 1.00 82.44 100 ILE A N 1
ATOM 808 C CA . ILE A 1 100 ? 22.196 8.107 -11.665 1.00 82.44 100 ILE A CA 1
ATOM 809 C C . ILE A 1 100 ? 21.316 7.385 -12.699 1.00 82.44 100 ILE A C 1
ATOM 811 O O . ILE A 1 100 ? 21.263 6.158 -12.717 1.00 82.44 100 ILE A O 1
ATOM 815 N N . ASP A 1 101 ? 20.699 8.131 -13.622 1.00 84.75 101 ASP A N 1
ATOM 816 C CA . ASP A 1 101 ? 19.799 7.578 -14.640 1.00 84.75 101 ASP A CA 1
ATOM 817 C C . ASP A 1 101 ? 20.565 6.855 -15.765 1.00 84.75 101 ASP A C 1
ATOM 819 O O . ASP A 1 101 ? 21.394 7.442 -16.472 1.00 84.75 101 ASP A O 1
ATOM 823 N N . LEU A 1 102 ? 20.255 5.570 -15.947 1.00 87.69 102 LEU A N 1
ATOM 824 C CA . LEU A 1 102 ? 20.865 4.693 -16.949 1.00 87.69 102 LEU A CA 1
ATOM 825 C C . LEU A 1 102 ? 20.284 4.875 -18.363 1.00 87.69 102 LEU A C 1
ATOM 827 O O . LEU A 1 102 ? 20.815 4.316 -19.327 1.00 87.69 102 LEU A O 1
ATOM 831 N N . TYR A 1 103 ? 19.215 5.656 -18.514 1.00 89.06 103 TYR A N 1
ATOM 832 C CA . TYR A 1 103 ? 18.499 5.877 -19.768 1.00 89.06 103 TYR A CA 1
ATOM 833 C C . TYR A 1 103 ? 18.791 7.254 -20.360 1.00 89.06 103 TYR A C 1
ATOM 835 O O . TYR A 1 103 ? 19.030 8.232 -19.648 1.00 89.06 103 TYR A O 1
ATOM 843 N N . ALA A 1 104 ? 18.813 7.320 -21.692 1.00 83.12 104 ALA A N 1
ATOM 844 C CA . ALA A 1 104 ? 19.090 8.546 -22.431 1.00 83.12 104 ALA A CA 1
ATOM 845 C C . ALA A 1 104 ? 17.984 9.595 -22.232 1.00 83.12 104 ALA A C 1
ATOM 847 O O . ALA A 1 104 ? 16.824 9.255 -21.986 1.00 83.12 104 ALA A O 1
ATOM 848 N N . ASP A 1 105 ? 18.343 10.876 -22.333 1.00 74.62 105 ASP A N 1
ATOM 849 C CA . ASP A 1 105 ? 17.432 11.995 -22.054 1.00 74.62 105 ASP A CA 1
ATOM 850 C C . ASP A 1 105 ? 16.350 12.187 -23.134 1.00 74.62 105 ASP A C 1
ATOM 852 O O . ASP A 1 105 ? 15.303 12.776 -22.875 1.00 74.62 105 ASP A O 1
ATOM 856 N N . ASP A 1 106 ? 16.559 11.638 -24.328 1.00 69.00 106 ASP A N 1
ATOM 857 C CA . ASP A 1 106 ? 15.671 11.731 -25.488 1.00 69.00 106 ASP A CA 1
ATOM 858 C C . ASP A 1 106 ? 14.667 10.569 -25.607 1.00 69.00 106 ASP A C 1
ATOM 860 O O . ASP A 1 106 ? 13.975 10.450 -26.629 1.00 69.00 106 ASP A O 1
ATOM 864 N N . ASN A 1 107 ? 14.555 9.739 -24.565 1.00 79.50 107 ASN A N 1
ATOM 865 C CA . ASN A 1 107 ? 13.690 8.566 -24.566 1.00 79.50 107 ASN A CA 1
ATOM 866 C C . ASN A 1 107 ? 12.189 8.919 -24.633 1.00 79.50 107 ASN A C 1
ATOM 868 O O . ASN A 1 107 ? 11.739 9.995 -24.220 1.00 79.50 107 ASN A O 1
ATOM 872 N N . SER A 1 108 ? 11.404 7.977 -25.161 1.00 77.00 108 SER A N 1
ATOM 873 C CA . SER A 1 108 ? 9.951 8.126 -25.350 1.00 77.00 108 SER A CA 1
ATOM 874 C C . SER A 1 108 ? 9.187 8.542 -24.084 1.00 77.00 108 SER A C 1
ATOM 876 O O . SER A 1 108 ? 8.233 9.319 -24.169 1.00 77.00 108 SER A O 1
ATOM 878 N N . LEU A 1 109 ? 9.619 8.075 -22.910 1.00 84.56 109 LEU A N 1
ATOM 879 C CA . LEU A 1 109 ? 8.950 8.328 -21.638 1.00 84.56 109 LEU A CA 1
ATOM 880 C C . LEU A 1 109 ? 9.225 9.736 -21.097 1.00 84.56 109 LEU A C 1
ATOM 882 O O . LEU A 1 109 ? 8.330 10.345 -20.523 1.00 84.56 109 LEU A O 1
ATOM 886 N N . ARG A 1 110 ? 10.406 10.312 -21.345 1.00 83.12 110 ARG A N 1
ATOM 887 C CA . ARG A 1 110 ? 10.693 11.716 -21.001 1.00 83.12 110 ARG A CA 1
ATOM 888 C C . ARG A 1 110 ? 9.855 12.681 -21.837 1.00 83.12 110 ARG A C 1
ATOM 890 O O . ARG A 1 110 ? 9.344 13.664 -21.303 1.00 83.12 110 ARG A O 1
ATOM 897 N N . LYS A 1 111 ? 9.668 12.372 -23.127 1.00 83.81 111 LYS A N 1
ATOM 898 C CA . LYS A 1 111 ? 8.846 13.163 -24.062 1.00 83.81 111 LYS A CA 1
ATOM 899 C C . LYS A 1 111 ? 7.351 13.061 -23.758 1.00 83.81 111 LYS A C 1
ATOM 901 O O . LYS A 1 111 ? 6.662 14.076 -23.748 1.00 83.81 111 LYS A O 1
ATOM 906 N N . LYS A 1 112 ? 6.850 11.848 -23.493 1.00 86.62 112 LYS A N 1
ATOM 907 C CA . LYS A 1 112 ? 5.444 11.591 -23.138 1.00 86.62 112 LYS A CA 1
ATOM 908 C C . LYS A 1 112 ? 5.361 10.730 -21.863 1.00 86.62 112 LYS A C 1
ATOM 910 O O . LYS A 1 112 ? 5.199 9.509 -21.966 1.00 86.62 112 LYS A O 1
ATOM 915 N N . PRO A 1 113 ? 5.475 11.363 -20.679 1.00 90.19 113 PRO A N 1
ATOM 916 C CA . PRO A 1 113 ? 5.470 10.687 -19.380 1.00 90.19 113 PRO A CA 1
ATOM 917 C C . PRO A 1 113 ? 4.166 9.950 -19.092 1.00 90.19 113 PRO A C 1
ATOM 919 O O . PRO A 1 113 ? 3.091 10.398 -19.500 1.00 90.19 113 PRO A O 1
ATOM 922 N N . TYR A 1 114 ? 4.251 8.848 -18.348 1.00 90.81 114 TYR A N 1
ATOM 923 C CA . TYR A 1 114 ? 3.059 8.173 -17.838 1.00 90.81 114 TYR A CA 1
ATOM 924 C C . TYR A 1 114 ? 2.462 8.931 -16.659 1.00 90.81 114 TYR A C 1
ATOM 926 O O . TYR A 1 114 ? 3.174 9.576 -15.893 1.00 90.81 114 TYR A O 1
ATOM 934 N N . LYS A 1 115 ? 1.143 8.811 -16.509 1.00 88.06 115 LYS A N 1
ATOM 935 C CA . LYS A 1 115 ? 0.395 9.277 -15.340 1.00 88.06 115 LYS A CA 1
ATOM 936 C C . LYS A 1 115 ? -0.136 8.063 -14.582 1.00 88.06 115 LYS A C 1
ATOM 938 O O . LYS A 1 115 ? -1.216 7.564 -14.902 1.00 88.06 115 LYS A O 1
ATOM 943 N N . LEU A 1 116 ? 0.641 7.561 -13.630 1.00 87.94 116 LEU A N 1
ATOM 944 C CA . LEU A 1 116 ? 0.250 6.443 -12.769 1.00 87.94 116 LEU A CA 1
ATOM 945 C C . LEU A 1 116 ? -0.136 7.010 -11.405 1.00 87.94 116 LEU A C 1
ATOM 947 O O . LEU A 1 116 ? 0.619 7.809 -10.859 1.00 87.94 116 LEU A O 1
ATOM 951 N N . TYR A 1 117 ? -1.308 6.637 -10.882 1.00 84.69 117 TYR A N 1
ATOM 952 C CA . TYR A 1 117 ? -1.908 7.315 -9.727 1.00 84.69 117 TYR A CA 1
ATOM 953 C C . TYR A 1 117 ? -1.977 8.843 -9.972 1.00 84.69 117 TYR A C 1
ATOM 955 O O . TYR A 1 117 ? -2.391 9.253 -11.061 1.00 84.69 117 TYR A O 1
ATOM 963 N N . HIS A 1 118 ? -1.531 9.679 -9.029 1.00 79.56 118 HIS A N 1
ATOM 964 C CA . HIS A 1 118 ? -1.338 11.126 -9.212 1.00 79.56 118 HIS A CA 1
ATOM 965 C C . HIS A 1 118 ? 0.107 11.510 -9.601 1.00 79.56 118 HIS A C 1
ATOM 967 O O . HIS A 1 118 ? 0.477 12.685 -9.573 1.00 79.56 118 HIS A O 1
ATOM 973 N N . GLN A 1 119 ? 0.949 10.531 -9.945 1.00 86.75 119 GLN A N 1
ATOM 974 C CA . GLN A 1 119 ? 2.378 10.715 -10.190 1.00 86.75 119 GLN A CA 1
ATOM 975 C C . GLN A 1 119 ? 2.709 10.721 -11.686 1.00 86.75 119 GLN A C 1
ATOM 977 O O . GLN A 1 119 ? 2.176 9.950 -12.492 1.00 86.75 119 GLN A O 1
ATOM 982 N N . LYS A 1 120 ? 3.650 11.590 -12.064 1.00 89.56 120 LYS A N 1
ATOM 983 C CA . LYS A 1 120 ? 4.187 11.680 -13.426 1.00 89.56 120 LYS A CA 1
ATOM 984 C C . LYS A 1 120 ? 5.484 10.879 -13.529 1.00 89.56 120 LYS A C 1
ATOM 986 O O . LYS A 1 120 ? 6.502 11.277 -12.971 1.00 89.56 120 LYS A O 1
ATOM 991 N N . ILE A 1 121 ? 5.472 9.793 -14.298 1.00 92.19 121 ILE A N 1
ATOM 992 C CA . ILE A 1 121 ? 6.633 8.918 -14.501 1.00 92.19 121 ILE A CA 1
ATOM 993 C C . ILE A 1 121 ? 7.291 9.239 -15.839 1.00 92.19 121 ILE A C 1
ATOM 995 O O . ILE A 1 121 ? 6.772 8.903 -16.904 1.00 92.19 121 ILE A O 1
ATOM 999 N N . SER A 1 122 ? 8.435 9.918 -15.776 1.00 90.50 122 SER A N 1
ATOM 1000 C CA . SER A 1 122 ? 9.197 10.373 -16.944 1.00 90.50 122 SER A CA 1
ATOM 1001 C C . SER A 1 122 ? 10.488 9.589 -17.190 1.00 90.50 122 SER A C 1
ATOM 1003 O O . SER A 1 122 ? 11.079 9.746 -18.252 1.00 90.50 122 SER A O 1
ATOM 1005 N N . SER A 1 123 ? 10.934 8.741 -16.257 1.00 91.00 123 SER A N 1
ATOM 1006 C CA . SER A 1 123 ? 12.143 7.923 -16.419 1.00 91.00 123 SER A CA 1
ATOM 1007 C C .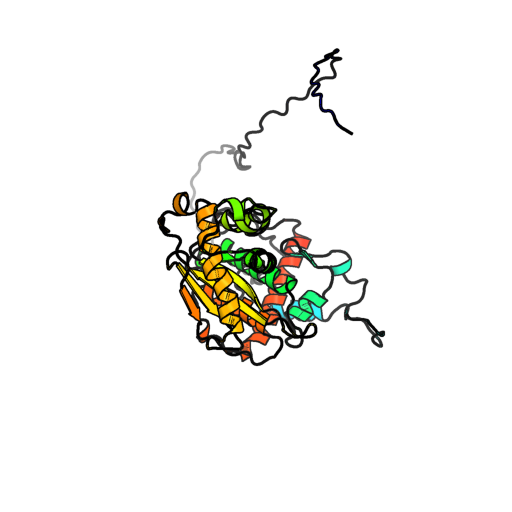 SER A 1 123 ? 11.830 6.434 -16.359 1.00 91.00 123 SER A C 1
ATOM 1009 O O . SER A 1 123 ? 11.006 5.987 -15.561 1.00 91.00 123 SER A O 1
ATOM 1011 N N . LYS A 1 124 ? 12.525 5.655 -17.197 1.00 93.56 124 LYS A 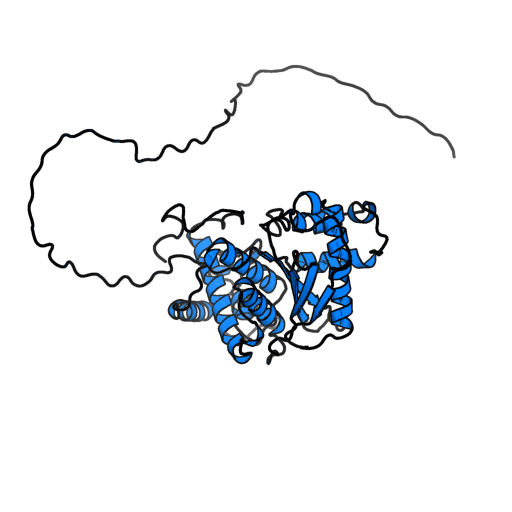N 1
ATOM 1012 C CA . LYS A 1 124 ? 12.483 4.191 -17.140 1.00 93.56 124 LYS A CA 1
ATOM 1013 C C . LYS A 1 124 ? 13.190 3.633 -15.902 1.00 93.56 124 LYS A C 1
ATOM 1015 O O . LYS A 1 124 ? 13.016 2.449 -15.628 1.00 93.56 124 LYS A O 1
ATOM 1020 N N . MET A 1 125 ? 13.945 4.456 -15.162 1.00 94.00 125 MET A N 1
ATOM 1021 C CA . MET A 1 125 ? 14.529 4.058 -13.877 1.00 94.00 125 MET A CA 1
ATOM 1022 C C . MET A 1 125 ? 13.468 3.530 -12.918 1.00 94.00 125 MET A C 1
ATOM 1024 O O . MET A 1 125 ? 13.671 2.446 -12.402 1.00 94.00 125 MET A O 1
ATOM 1028 N N . PHE A 1 126 ? 12.295 4.168 -12.840 1.00 95.31 126 PHE A N 1
ATOM 1029 C CA . PHE A 1 126 ? 11.163 3.679 -12.042 1.00 95.31 126 PHE A CA 1
ATOM 1030 C C . PHE A 1 126 ? 10.828 2.201 -12.323 1.00 95.31 126 PHE A C 1
ATOM 1032 O O . PHE A 1 126 ? 10.657 1.385 -11.427 1.00 95.31 126 PHE A O 1
ATOM 1039 N N . PHE A 1 127 ? 10.767 1.816 -13.600 1.00 96.19 127 PHE A N 1
ATOM 1040 C CA . PHE A 1 127 ? 10.461 0.434 -13.978 1.00 96.19 127 PHE A CA 1
ATOM 1041 C C . PHE A 1 127 ? 11.639 -0.515 -13.756 1.00 96.19 127 PHE A C 1
ATOM 1043 O O . PHE A 1 127 ? 11.428 -1.689 -13.460 1.00 96.19 127 PHE A O 1
ATOM 1050 N N . LEU A 1 128 ? 12.869 -0.020 -13.919 1.00 95.62 128 LEU A N 1
ATOM 1051 C CA . LEU A 1 128 ? 14.074 -0.794 -13.645 1.00 95.62 128 LEU A CA 1
ATOM 1052 C C . LEU A 1 128 ? 14.187 -1.104 -12.153 1.00 95.62 128 LEU A C 1
ATOM 1054 O O . LEU A 1 128 ? 14.314 -2.274 -11.807 1.00 95.62 128 LEU A O 1
ATOM 1058 N N . GLU A 1 129 ? 14.092 -0.072 -11.317 1.00 95.62 129 GLU A N 1
ATOM 1059 C CA . GLU A 1 129 ? 14.115 -0.133 -9.856 1.00 95.62 129 GLU A CA 1
ATOM 1060 C C . GLU A 1 129 ? 13.047 -1.095 -9.354 1.00 95.62 129 GLU A C 1
ATOM 1062 O O . GLU A 1 129 ? 13.347 -1.997 -8.581 1.00 95.62 129 GLU A O 1
ATOM 1067 N N . LEU A 1 130 ? 11.828 -1.013 -9.890 1.00 95.62 130 LEU A N 1
ATOM 1068 C CA . LEU A 1 130 ? 10.771 -1.944 -9.521 1.00 95.62 130 LEU A CA 1
ATOM 1069 C C . LEU A 1 130 ? 11.087 -3.403 -9.890 1.00 95.62 130 LEU A C 1
ATOM 1071 O O . LEU A 1 130 ? 10.821 -4.299 -9.095 1.00 95.62 130 LEU A O 1
ATOM 1075 N N . SER A 1 131 ? 11.677 -3.644 -11.066 1.00 95.81 131 SER A N 1
ATOM 1076 C CA . SER A 1 131 ? 11.907 -4.994 -11.613 1.00 95.81 131 SER A CA 1
ATOM 1077 C C . SER A 1 131 ? 13.190 -5.702 -11.153 1.00 95.81 131 SER A C 1
ATOM 1079 O O . SER A 1 131 ? 13.273 -6.925 -11.271 1.00 95.81 131 SER A O 1
ATOM 1081 N N . ASP A 1 132 ? 14.203 -4.966 -10.691 1.00 94.00 132 ASP A N 1
ATOM 1082 C CA . ASP A 1 132 ? 15.535 -5.495 -10.366 1.00 94.00 132 ASP A CA 1
ATOM 1083 C C . ASP A 1 132 ? 15.764 -5.484 -8.849 1.00 94.00 132 ASP A C 1
ATOM 1085 O O . ASP A 1 132 ? 15.751 -4.431 -8.212 1.00 94.00 132 ASP A O 1
ATOM 1089 N N . SER A 1 133 ? 16.032 -6.664 -8.279 1.00 90.44 133 SER A N 1
ATOM 1090 C CA . SER A 1 133 ? 16.208 -6.883 -6.836 1.00 90.44 133 SER A CA 1
ATOM 1091 C C . SER A 1 133 ? 17.458 -6.242 -6.224 1.00 90.44 133 SER A C 1
ATOM 1093 O O . SER A 1 133 ? 17.802 -6.516 -5.080 1.00 90.44 133 SER A O 1
ATOM 1095 N N . LYS A 1 134 ? 18.206 -5.454 -6.997 1.00 91.00 134 LYS A N 1
ATOM 1096 C CA . LYS A 1 134 ? 19.324 -4.639 -6.505 1.00 91.00 134 LYS A CA 1
ATOM 1097 C C . LYS A 1 134 ? 18.882 -3.276 -5.985 1.00 91.00 134 LYS A C 1
ATOM 1099 O O . LYS A 1 134 ? 19.671 -2.616 -5.317 1.00 91.00 134 LYS A O 1
ATOM 1104 N N . PHE A 1 135 ? 17.677 -2.835 -6.339 1.00 92.12 135 PHE A N 1
ATOM 1105 C CA . PHE A 1 135 ? 17.171 -1.521 -5.968 1.00 92.12 135 PHE A CA 1
ATOM 1106 C C . PHE A 1 135 ? 16.169 -1.630 -4.826 1.00 92.12 135 PHE A C 1
ATOM 1108 O O . PHE A 1 135 ? 15.291 -2.496 -4.832 1.00 92.12 135 PHE A O 1
ATOM 1115 N N . VAL A 1 136 ? 16.284 -0.700 -3.885 1.00 90.94 136 VAL A N 1
ATOM 1116 C CA . VAL A 1 136 ? 15.272 -0.442 -2.861 1.00 90.94 136 VAL A CA 1
ATOM 1117 C C . VAL A 1 136 ? 14.095 0.271 -3.517 1.00 90.94 136 VAL A C 1
ATOM 1119 O O . VAL A 1 136 ? 14.291 1.158 -4.349 1.00 90.94 136 VAL A O 1
ATOM 1122 N N . LEU A 1 137 ? 12.877 -0.115 -3.145 1.00 93.81 137 LEU A N 1
ATOM 1123 C CA . LEU A 1 137 ? 11.672 0.597 -3.559 1.00 93.81 137 LEU A CA 1
ATOM 1124 C C . LEU A 1 137 ? 11.451 1.813 -2.656 1.00 93.81 137 LEU A C 1
ATOM 1126 O O . LEU A 1 137 ? 11.423 1.674 -1.438 1.00 93.81 137 LEU A O 1
ATOM 1130 N N . ASP A 1 138 ? 11.294 2.989 -3.262 1.00 92.31 138 ASP A N 1
ATOM 1131 C CA . ASP A 1 138 ? 10.953 4.231 -2.555 1.00 92.31 138 ASP A CA 1
ATOM 1132 C C . ASP A 1 138 ? 9.432 4.381 -2.334 1.00 92.31 138 ASP A C 1
ATOM 1134 O O . ASP A 1 138 ? 8.626 3.621 -2.881 1.00 92.31 138 ASP A O 1
ATOM 1138 N N . ASP A 1 139 ? 9.036 5.419 -1.594 1.00 92.88 139 ASP A N 1
ATOM 1139 C CA . ASP A 1 139 ? 7.635 5.769 -1.318 1.00 92.88 139 ASP A CA 1
ATOM 1140 C C . ASP A 1 139 ? 6.770 5.809 -2.594 1.00 92.88 139 ASP A C 1
ATOM 1142 O O . ASP A 1 139 ? 5.647 5.305 -2.626 1.00 92.88 139 ASP A O 1
ATOM 1146 N N . LYS A 1 140 ? 7.315 6.343 -3.698 1.00 93.75 140 LYS A N 1
ATOM 1147 C CA . LYS A 1 140 ? 6.600 6.464 -4.976 1.00 93.75 140 LYS A CA 1
ATOM 1148 C C . LYS A 1 140 ? 6.280 5.092 -5.570 1.00 93.75 140 LYS A C 1
ATOM 1150 O O . LYS A 1 140 ? 5.219 4.926 -6.173 1.00 93.75 140 LYS A O 1
ATOM 1155 N N . HIS A 1 141 ? 7.187 4.126 -5.444 1.00 96.00 141 HIS A N 1
ATOM 1156 C CA . HIS A 1 141 ? 6.940 2.755 -5.886 1.00 96.00 141 HIS A CA 1
ATOM 1157 C C . HIS A 1 141 ? 5.826 2.101 -5.067 1.00 96.00 141 HIS A C 1
ATOM 1159 O O . HIS A 1 141 ? 4.928 1.500 -5.663 1.00 96.00 141 HIS A O 1
ATOM 1165 N N . ILE A 1 142 ? 5.861 2.253 -3.739 1.00 95.88 142 ILE A N 1
ATOM 1166 C CA . ILE A 1 142 ? 4.858 1.685 -2.828 1.00 95.88 142 ILE A CA 1
ATOM 1167 C C . ILE A 1 142 ? 3.469 2.248 -3.139 1.00 95.88 142 ILE A C 1
ATOM 1169 O O . ILE A 1 142 ? 2.552 1.479 -3.432 1.00 95.88 142 ILE A O 1
ATOM 1173 N N . ASP A 1 143 ? 3.327 3.573 -3.186 1.00 94.25 143 ASP A N 1
ATOM 1174 C CA . ASP A 1 143 ? 2.034 4.234 -3.396 1.00 94.25 143 ASP A CA 1
ATOM 1175 C C . ASP A 1 143 ? 1.398 3.851 -4.739 1.00 94.25 143 ASP A C 1
ATOM 1177 O O . ASP A 1 143 ? 0.210 3.528 -4.818 1.00 94.25 143 ASP A O 1
ATOM 1181 N N . ILE A 1 144 ? 2.191 3.839 -5.819 1.00 94.44 144 ILE A N 1
ATOM 1182 C CA . ILE A 1 144 ? 1.699 3.469 -7.155 1.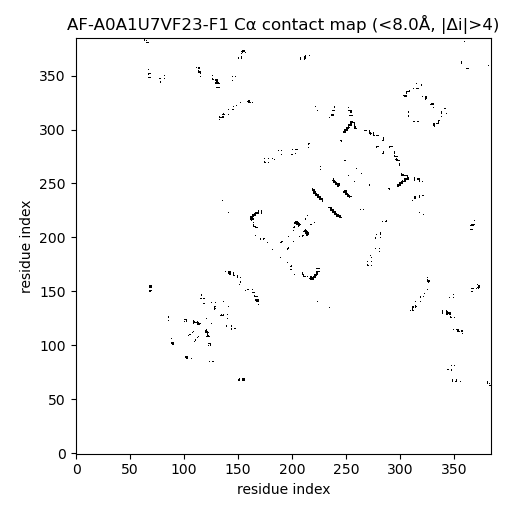00 94.44 144 ILE A CA 1
ATOM 1183 C C . ILE A 1 144 ? 1.297 1.993 -7.206 1.00 94.44 144 ILE A C 1
ATOM 1185 O O . ILE A 1 144 ? 0.311 1.655 -7.867 1.00 94.44 144 ILE A O 1
ATOM 1189 N N . ALA A 1 145 ? 2.046 1.114 -6.538 1.00 96.38 145 ALA A N 1
ATOM 1190 C CA . ALA A 1 145 ? 1.737 -0.307 -6.497 1.00 96.38 145 ALA A CA 1
ATOM 1191 C C . ALA A 1 145 ? 0.458 -0.586 -5.696 1.00 96.38 145 ALA A C 1
ATOM 1193 O O . ALA A 1 145 ? -0.414 -1.298 -6.191 1.00 96.38 145 ALA A O 1
ATOM 1194 N N . LEU A 1 146 ? 0.293 0.025 -4.520 1.00 95.00 146 LEU A N 1
ATOM 1195 C CA . LEU A 1 146 ? -0.922 -0.102 -3.713 1.00 95.00 146 LEU A CA 1
ATOM 1196 C C . LEU A 1 146 ? -2.150 0.458 -4.445 1.00 95.00 146 LEU A C 1
ATOM 1198 O O . LEU A 1 146 ? -3.185 -0.204 -4.492 1.00 95.00 146 LEU A O 1
ATOM 1202 N N . TYR A 1 147 ? -2.025 1.614 -5.105 1.00 92.00 147 TYR A N 1
ATOM 1203 C CA . TYR A 1 147 ? -3.068 2.133 -5.996 1.00 92.00 147 TYR A CA 1
ATOM 1204 C C . TYR A 1 147 ? -3.409 1.144 -7.121 1.00 92.00 147 TYR A C 1
ATOM 1206 O O . TYR A 1 147 ? -4.579 0.932 -7.441 1.00 92.00 147 TYR A O 1
ATOM 1214 N N . TYR A 1 148 ? -2.402 0.515 -7.731 1.00 92.19 148 TYR A N 1
ATOM 1215 C CA . TYR A 1 148 ? -2.638 -0.482 -8.771 1.00 92.19 148 TYR A CA 1
ATOM 1216 C C . TYR A 1 148 ? -3.404 -1.695 -8.236 1.00 92.19 148 TYR A C 1
ATOM 1218 O O . TYR A 1 148 ? -4.320 -2.157 -8.912 1.00 92.19 148 TYR A O 1
ATOM 1226 N N . LEU A 1 149 ? -3.095 -2.170 -7.025 1.00 92.88 149 LEU A N 1
ATOM 1227 C CA . LEU A 1 149 ? -3.848 -3.246 -6.376 1.00 92.88 149 LEU A CA 1
ATOM 1228 C C . LEU A 1 149 ? -5.306 -2.848 -6.099 1.00 92.88 149 LEU A C 1
ATOM 1230 O O . LEU A 1 149 ? -6.195 -3.636 -6.411 1.00 92.88 149 LEU A O 1
ATOM 1234 N N . ARG A 1 150 ? -5.581 -1.616 -5.637 1.00 89.69 150 ARG A N 1
ATOM 1235 C CA . ARG A 1 150 ? -6.968 -1.115 -5.505 1.00 89.69 150 ARG A CA 1
ATOM 1236 C C . ARG A 1 150 ? -7.715 -1.146 -6.834 1.00 89.69 150 ARG A C 1
ATOM 1238 O O . ARG A 1 150 ? -8.847 -1.607 -6.905 1.00 89.69 150 ARG A O 1
ATOM 1245 N N . LYS A 1 151 ? -7.064 -0.737 -7.928 1.00 85.75 151 LYS A N 1
ATOM 1246 C CA . LYS A 1 151 ? -7.667 -0.840 -9.266 1.00 85.75 151 LYS A CA 1
ATOM 1247 C C . LYS A 1 151 ? -7.919 -2.282 -9.692 1.00 85.75 151 LYS A C 1
ATOM 1249 O O . LYS A 1 151 ? -8.890 -2.524 -10.396 1.00 85.75 151 LYS A O 1
ATOM 1254 N N . LYS A 1 152 ? -7.100 -3.247 -9.275 1.00 86.50 152 LYS A N 1
ATOM 1255 C CA . LYS A 1 152 ? -7.395 -4.663 -9.538 1.00 86.50 152 LYS A CA 1
ATOM 1256 C C . LYS A 1 152 ? -8.640 -5.126 -8.787 1.00 86.50 152 LYS A C 1
ATOM 1258 O O . LYS A 1 152 ? -9.452 -5.802 -9.407 1.00 86.50 152 LYS A O 1
ATOM 1263 N N . GLU A 1 153 ? -8.821 -4.716 -7.531 1.00 86.31 153 GLU A N 1
ATOM 1264 C CA . GLU A 1 153 ? -10.051 -4.987 -6.766 1.00 86.31 153 GLU A CA 1
ATOM 1265 C C . GLU A 1 153 ? -11.281 -4.409 -7.464 1.00 86.31 153 GLU A C 1
ATOM 1267 O O . GLU A 1 153 ? -12.213 -5.155 -7.751 1.00 86.31 153 GLU A O 1
ATOM 1272 N N . CYS A 1 154 ? -11.241 -3.133 -7.855 1.00 81.38 154 CYS A N 1
ATOM 1273 C CA . CYS A 1 154 ? -12.384 -2.489 -8.500 1.00 81.38 154 CYS A CA 1
ATOM 1274 C C . CYS A 1 154 ? -12.782 -3.174 -9.816 1.00 81.38 154 CYS A C 1
ATOM 1276 O O . CYS A 1 154 ? -13.962 -3.293 -10.116 1.00 81.38 154 CYS A O 1
ATOM 1278 N N . TYR A 1 155 ? -11.805 -3.612 -10.616 1.00 79.69 155 TYR A N 1
ATOM 1279 C CA . TYR A 1 155 ? -12.070 -4.216 -11.926 1.00 79.69 155 TYR A CA 1
ATOM 1280 C C . TYR A 1 155 ? -12.350 -5.720 -11.877 1.00 79.69 155 TYR A C 1
ATOM 1282 O O . TYR A 1 155 ? -12.881 -6.244 -12.851 1.00 79.69 155 TYR A O 1
ATOM 1290 N N . HIS A 1 156 ? -11.956 -6.408 -10.801 1.00 82.81 156 HIS A N 1
ATOM 1291 C CA . HIS A 1 156 ? -12.147 -7.854 -10.621 1.00 82.81 156 HIS A CA 1
ATOM 1292 C C . HIS A 1 156 ? -12.674 -8.132 -9.204 1.00 82.81 156 HIS A C 1
ATOM 1294 O O . HIS A 1 156 ? -12.025 -8.842 -8.426 1.00 82.81 156 HIS A O 1
ATOM 1300 N N . PRO A 1 157 ? -13.847 -7.583 -8.831 1.00 81.44 157 PRO A N 1
ATOM 1301 C CA . PRO A 1 157 ? -14.361 -7.689 -7.467 1.00 81.44 157 PRO A CA 1
ATOM 1302 C C . PRO A 1 157 ? -14.667 -9.139 -7.071 1.00 81.44 157 PRO A C 1
ATOM 1304 O O . PRO A 1 157 ? -14.607 -9.482 -5.898 1.00 81.44 157 PRO A O 1
ATOM 1307 N N . ARG A 1 158 ? -14.932 -10.029 -8.039 1.00 84.62 158 ARG A N 1
ATOM 1308 C CA . ARG A 1 158 ? -15.173 -11.463 -7.787 1.00 84.62 158 ARG A CA 1
ATOM 1309 C C . ARG A 1 158 ? -13.937 -12.225 -7.303 1.00 84.62 158 ARG A C 1
ATOM 1311 O O . ARG A 1 158 ? -14.091 -13.262 -6.665 1.00 84.62 158 ARG A O 1
ATOM 1318 N N . ASP A 1 159 ? -12.739 -11.714 -7.585 1.00 86.25 159 ASP A N 1
ATOM 1319 C CA . ASP A 1 159 ? -11.475 -12.299 -7.119 1.00 86.25 159 ASP A CA 1
ATOM 1320 C C . ASP A 1 159 ? -11.123 -11.865 -5.682 1.00 86.25 159 ASP A C 1
ATOM 1322 O O . ASP A 1 159 ? -10.144 -12.350 -5.111 1.00 86.25 159 ASP A O 1
ATOM 1326 N N . HIS A 1 160 ? -11.907 -10.955 -5.094 1.00 90.12 160 HIS A N 1
ATOM 1327 C CA . HIS A 1 160 ? -11.654 -10.341 -3.794 1.00 90.12 160 HIS A CA 1
ATOM 1328 C C . HIS A 1 160 ? -12.775 -10.732 -2.815 1.00 90.12 160 HIS A C 1
ATOM 1330 O O . HIS A 1 160 ? -13.926 -10.341 -3.002 1.00 90.12 160 HIS A O 1
ATOM 1336 N N . PRO A 1 161 ? -12.488 -11.520 -1.762 1.00 92.62 161 PRO A N 1
ATOM 1337 C CA . PRO A 1 161 ? -13.528 -12.071 -0.887 1.00 92.62 161 PRO A CA 1
ATOM 1338 C C . PRO A 1 161 ? -14.134 -11.057 0.095 1.00 92.62 161 PRO A C 1
ATOM 1340 O O . PRO A 1 161 ? -15.082 -11.389 0.803 1.00 92.62 161 PRO A O 1
ATOM 1343 N N . PHE A 1 162 ? -13.575 -9.853 0.177 1.00 91.62 162 PHE A N 1
ATOM 1344 C CA . PHE A 1 162 ? -14.033 -8.768 1.038 1.00 91.62 162 PHE A CA 1
ATOM 1345 C C . PHE A 1 162 ? -13.718 -7.423 0.385 1.00 91.62 162 PHE A C 1
ATOM 1347 O O . PHE A 1 162 ? -12.838 -7.326 -0.475 1.00 91.62 162 PHE A O 1
ATOM 1354 N N . ARG A 1 163 ? -14.408 -6.370 0.823 1.00 89.94 163 ARG A N 1
ATOM 1355 C CA . ARG A 1 163 ? -14.140 -5.008 0.355 1.00 89.94 163 ARG A CA 1
ATOM 1356 C C . ARG A 1 163 ? -12.932 -4.456 1.086 1.00 89.94 163 ARG A C 1
ATOM 1358 O O . ARG A 1 163 ? -12.821 -4.578 2.306 1.00 89.94 163 ARG A O 1
ATOM 1365 N N . CYS A 1 164 ? -12.018 -3.832 0.357 1.00 92.31 164 CYS A N 1
ATOM 1366 C CA . CYS A 1 164 ? -10.840 -3.239 0.966 1.00 92.31 164 CYS A CA 1
ATOM 1367 C C . CYS A 1 1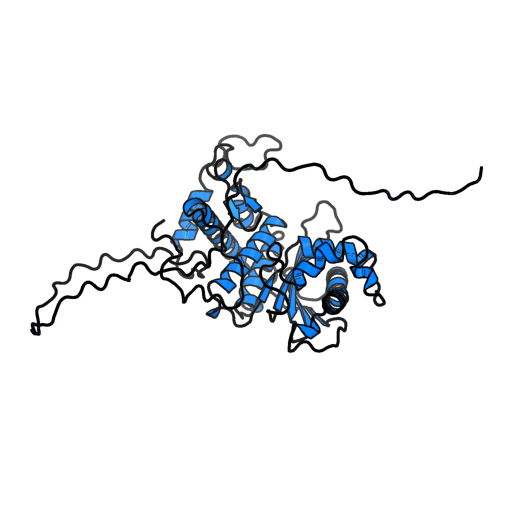64 ? -10.383 -1.973 0.258 1.00 92.31 164 CYS A C 1
ATOM 1369 O O . CYS A 1 164 ? -10.738 -1.698 -0.884 1.00 92.31 164 CYS A O 1
ATOM 1371 N N . THR A 1 165 ? -9.577 -1.199 0.971 1.00 93.31 165 THR A N 1
ATOM 1372 C CA . THR A 1 165 ? -8.855 -0.057 0.417 1.00 93.31 165 THR A CA 1
ATOM 1373 C C . THR A 1 165 ? -7.429 -0.058 0.942 1.00 93.31 165 THR A C 1
ATOM 1375 O O . THR A 1 165 ? -7.065 -0.858 1.810 1.00 93.31 165 THR A O 1
ATOM 1378 N N . THR A 1 166 ? -6.615 0.846 0.416 1.00 94.25 166 THR A N 1
ATOM 1379 C CA . THR A 1 166 ? -5.257 1.067 0.894 1.00 94.25 166 THR A CA 1
ATOM 1380 C C . THR A 1 166 ? -5.008 2.545 1.170 1.00 94.25 166 THR A C 1
ATOM 1382 O O . THR A 1 166 ? -5.604 3.404 0.514 1.00 94.25 166 THR A O 1
ATOM 1385 N N . THR A 1 167 ? -4.129 2.849 2.123 1.00 94.19 167 THR A N 1
ATOM 1386 C CA . THR A 1 167 ? -3.554 4.193 2.284 1.00 94.19 167 THR A CA 1
ATOM 1387 C C . THR A 1 167 ? -2.246 4.305 1.490 1.00 94.19 167 THR A C 1
ATOM 1389 O O . THR A 1 167 ? -1.900 3.420 0.704 1.00 94.19 167 THR A O 1
ATOM 1392 N N . ASP A 1 168 ? -1.525 5.405 1.678 1.00 92.25 168 ASP A N 1
ATOM 1393 C CA . ASP A 1 168 ? -0.220 5.684 1.083 1.00 92.25 168 ASP A CA 1
ATOM 1394 C C . ASP A 1 168 ? 0.804 6.053 2.171 1.00 92.25 168 ASP A C 1
ATOM 1396 O O . ASP A 1 168 ? 0.468 6.158 3.353 1.00 92.25 168 ASP A O 1
ATOM 1400 N N . VAL A 1 169 ? 2.065 6.245 1.783 1.00 92.75 169 VAL A N 1
ATOM 1401 C CA . VAL A 1 169 ? 3.137 6.651 2.709 1.00 92.75 169 VAL A CA 1
ATOM 1402 C C . VAL A 1 169 ? 2.898 8.057 3.277 1.00 92.75 169 VAL A C 1
ATOM 1404 O O . VAL A 1 169 ? 3.390 8.402 4.351 1.00 92.75 169 VAL A O 1
ATOM 1407 N N . LEU A 1 170 ? 2.104 8.891 2.599 1.00 91.44 170 LEU A N 1
ATOM 1408 C CA . LEU A 1 170 ? 1.730 10.201 3.125 1.00 91.44 170 LEU A CA 1
ATOM 1409 C C . LEU A 1 170 ? 0.865 10.073 4.387 1.00 91.44 170 LEU A C 1
ATOM 1411 O O . LEU A 1 170 ? 1.088 10.819 5.340 1.00 91.44 170 LEU A O 1
ATOM 1415 N N . PHE A 1 171 ? -0.063 9.113 4.423 1.00 92.75 171 PHE A N 1
ATOM 1416 C CA . PHE A 1 171 ? -0.830 8.791 5.628 1.00 92.75 171 PHE A CA 1
ATOM 1417 C C . PHE A 1 171 ? 0.084 8.429 6.807 1.00 92.75 171 PHE A C 1
ATOM 1419 O O . PHE A 1 171 ? -0.060 9.007 7.881 1.00 92.75 171 PHE A O 1
ATOM 1426 N N . ASP A 1 172 ? 1.054 7.536 6.591 1.00 94.12 172 ASP A N 1
ATOM 1427 C CA . ASP A 1 172 ? 2.040 7.113 7.600 1.00 94.12 172 ASP A CA 1
ATOM 1428 C C . ASP A 1 172 ? 2.831 8.303 8.167 1.00 94.12 172 ASP A C 1
ATOM 1430 O O . ASP A 1 172 ? 2.886 8.499 9.383 1.00 94.12 172 ASP A O 1
ATOM 1434 N N . ASN A 1 173 ? 3.324 9.184 7.291 1.00 92.50 173 ASN A N 1
ATOM 1435 C CA . ASN A 1 173 ? 4.037 10.394 7.699 1.00 92.50 173 ASN A CA 1
ATOM 1436 C C . ASN A 1 173 ? 3.178 11.325 8.569 1.00 92.50 173 ASN A C 1
ATOM 1438 O O . ASN A 1 173 ? 3.672 11.872 9.557 1.00 92.50 173 ASN A O 1
ATOM 1442 N N . TYR A 1 174 ? 1.902 11.520 8.217 1.00 92.25 174 TYR A N 1
ATOM 1443 C CA . TYR A 1 174 ? 1.001 12.353 9.017 1.00 92.25 174 TYR A CA 1
ATOM 1444 C C . TYR A 1 174 ? 0.636 11.698 10.344 1.00 92.25 174 TYR A C 1
ATOM 1446 O O . TYR A 1 174 ? 0.600 12.395 11.353 1.00 92.25 174 TYR A O 1
ATOM 1454 N N . MET A 1 175 ? 0.421 10.382 10.375 1.00 93.19 175 MET A N 1
ATOM 1455 C CA . MET A 1 175 ? 0.209 9.655 11.627 1.00 93.19 175 MET A CA 1
ATOM 1456 C C . MET A 1 175 ? 1.405 9.857 12.565 1.00 93.19 175 MET A C 1
ATOM 1458 O O . MET A 1 175 ? 1.214 10.293 13.698 1.00 93.19 175 MET A O 1
ATOM 1462 N N . ALA A 1 176 ? 2.633 9.666 12.071 1.00 92.62 176 ALA A N 1
ATOM 1463 C CA . ALA A 1 176 ? 3.861 9.863 12.845 1.00 92.62 176 ALA A CA 1
ATOM 1464 C C . ALA A 1 176 ? 4.060 11.308 13.318 1.00 92.62 176 ALA A C 1
ATOM 1466 O O . ALA A 1 176 ? 4.547 11.537 14.426 1.00 92.62 176 ALA A O 1
ATOM 1467 N N . LEU A 1 177 ? 3.689 12.291 12.494 1.00 91.56 177 LEU A N 1
ATOM 1468 C CA . LEU A 1 177 ? 3.760 13.702 12.861 1.00 91.56 177 LEU A CA 1
ATOM 1469 C C . LEU A 1 177 ? 2.774 14.035 13.984 1.00 91.56 177 LEU A C 1
ATOM 1471 O O . LEU A 1 177 ? 3.175 14.597 14.999 1.00 91.56 177 LEU A O 1
ATOM 1475 N N . VAL A 1 178 ? 1.506 13.663 13.805 1.00 91.31 178 VAL A N 1
ATOM 1476 C CA . VAL A 1 178 ? 0.410 13.983 14.728 1.00 91.31 178 VAL A CA 1
ATOM 1477 C C . VAL A 1 178 ? 0.552 13.221 16.050 1.00 91.31 178 VAL A C 1
ATOM 1479 O O . VAL A 1 178 ? 0.203 13.748 17.103 1.00 91.31 178 VAL A O 1
ATOM 1482 N N . TYR A 1 179 ? 1.127 12.015 16.033 1.00 92.06 179 TYR A N 1
ATOM 1483 C CA . TYR A 1 179 ? 1.334 11.219 17.245 1.00 92.06 179 TYR A CA 1
ATOM 1484 C C . TYR A 1 179 ? 2.263 11.874 18.274 1.00 92.06 179 TYR A C 1
ATOM 1486 O O . TYR A 1 179 ? 2.141 11.587 19.461 1.00 92.06 179 TYR A O 1
ATOM 1494 N N . LYS A 1 180 ? 3.173 12.764 17.852 1.00 90.31 180 LYS A N 1
ATOM 1495 C CA . LYS A 1 180 ? 4.120 13.438 18.761 1.00 90.31 180 LYS A CA 1
ATOM 1496 C C . LYS A 1 180 ? 3.422 14.249 19.852 1.00 90.31 180 LYS A C 1
ATOM 1498 O O . LYS A 1 180 ? 3.926 14.304 20.969 1.00 90.31 180 LYS A O 1
ATOM 1503 N N . ASP A 1 181 ? 2.264 14.814 19.523 1.00 88.88 181 ASP A N 1
ATOM 1504 C CA . ASP A 1 181 ? 1.455 15.635 20.426 1.00 88.88 181 ASP A CA 1
ATOM 1505 C C . ASP A 1 181 ? 0.195 14.890 20.915 1.00 88.88 181 ASP A C 1
ATOM 1507 O O . ASP A 1 181 ? -0.660 15.469 21.586 1.00 88.88 181 ASP A O 1
ATOM 1511 N N . PHE A 1 182 ? 0.047 13.604 20.568 1.00 89.62 182 PHE A N 1
ATOM 1512 C CA . PHE A 1 182 ? -1.130 12.807 20.905 1.00 89.62 182 PHE A CA 1
ATOM 1513 C C . PHE A 1 182 ? -1.119 12.359 22.373 1.00 89.62 182 PHE A C 1
ATOM 1515 O O . PHE A 1 182 ? -0.118 11.871 22.897 1.00 89.62 182 PHE A O 1
ATOM 1522 N N . SER A 1 183 ? -2.286 12.442 23.010 1.00 84.88 183 SER A N 1
ATOM 1523 C CA . SER A 1 183 ? -2.564 11.895 24.341 1.00 84.88 183 SER A CA 1
ATOM 1524 C C . SER A 1 183 ? -3.766 10.952 24.273 1.00 84.88 183 SER A C 1
ATOM 1526 O O . SER A 1 183 ? -4.684 11.180 23.488 1.00 84.88 183 SER A O 1
ATOM 1528 N N . GLU A 1 184 ? -3.803 9.918 25.118 1.00 77.62 184 GLU A N 1
ATOM 1529 C CA . GLU A 1 184 ? -4.960 9.007 25.209 1.00 77.62 184 GLU A CA 1
ATOM 1530 C C . GLU A 1 184 ? -6.242 9.731 25.674 1.00 77.62 184 GLU A C 1
ATOM 1532 O O . GLU A 1 184 ? -7.344 9.293 25.352 1.00 77.62 184 GLU A O 1
ATOM 1537 N N . ASP A 1 185 ? -6.109 10.888 26.331 1.00 78.81 185 ASP A N 1
ATOM 1538 C CA . ASP A 1 185 ? -7.224 11.757 26.735 1.00 78.81 185 ASP A CA 1
ATOM 1539 C C . ASP A 1 185 ? -7.545 12.855 25.700 1.00 78.81 185 ASP A C 1
ATOM 1541 O O . ASP A 1 185 ? -8.252 13.819 26.005 1.00 78.81 185 ASP A O 1
ATOM 1545 N N . ALA A 1 186 ? -7.008 12.755 24.476 1.00 76.19 186 ALA A N 1
ATOM 1546 C CA . ALA A 1 186 ? -7.224 13.754 23.432 1.00 76.19 186 ALA A CA 1
ATOM 1547 C C . ALA A 1 186 ? -8.723 13.961 23.147 1.00 76.19 186 ALA A C 1
ATOM 1549 O O . ALA A 1 186 ? -9.448 13.026 22.785 1.00 76.19 186 ALA A O 1
ATOM 1550 N N . SER A 1 187 ? -9.174 15.211 23.295 1.00 80.12 187 SER A N 1
ATOM 1551 C CA . SER A 1 187 ? -10.526 15.649 22.947 1.00 80.12 187 SER A CA 1
ATOM 1552 C C . SER A 1 187 ? -10.671 15.841 21.434 1.00 80.12 187 SER A C 1
ATOM 1554 O O . SER A 1 187 ? -9.692 15.829 20.689 1.00 80.12 187 SER A O 1
ATOM 1556 N N . ASP A 1 188 ? -11.895 16.084 20.964 1.00 80.50 188 ASP A N 1
ATOM 1557 C CA . ASP A 1 188 ? -12.144 16.404 19.552 1.00 80.50 188 ASP A CA 1
ATOM 1558 C C . ASP A 1 188 ? -11.390 17.673 19.094 1.00 80.50 188 ASP A C 1
ATOM 1560 O O . ASP A 1 188 ? -11.069 17.809 17.913 1.00 80.50 188 ASP A O 1
ATOM 1564 N N . GLU A 1 189 ? -11.030 18.573 20.021 1.00 82.00 189 GLU A N 1
ATOM 1565 C CA . GLU A 1 189 ? -10.220 19.762 19.725 1.00 82.00 189 GLU A CA 1
ATOM 1566 C C . GLU A 1 189 ? -8.826 19.403 19.201 1.00 82.00 189 GLU A C 1
ATOM 1568 O O . GLU A 1 189 ? -8.294 20.139 18.378 1.00 82.00 189 GLU A O 1
ATOM 1573 N N . PHE A 1 190 ? -8.259 18.257 19.596 1.00 84.69 190 PHE A N 1
ATOM 1574 C CA . PHE A 1 190 ? -6.976 17.772 19.074 1.00 84.69 190 PHE A CA 1
ATOM 1575 C C . PHE A 1 190 ? -7.010 17.559 17.554 1.00 84.69 190 PHE A C 1
ATOM 1577 O O . PHE A 1 190 ? -6.046 17.857 16.847 1.00 84.69 190 PHE A O 1
ATOM 1584 N N . TRP A 1 191 ? -8.135 17.056 17.042 1.00 83.62 191 TRP A N 1
ATOM 1585 C CA . TRP A 1 191 ? -8.318 16.827 15.611 1.00 83.62 191 TRP A CA 1
ATOM 1586 C C . TRP A 1 191 ? -8.634 18.122 14.866 1.00 83.62 191 TRP A C 1
ATOM 1588 O O . TRP A 1 191 ? -8.173 18.302 13.741 1.00 83.62 191 TRP A O 1
ATOM 1598 N N . CYS A 1 192 ? -9.377 19.031 15.501 1.00 81.81 192 CYS A N 1
ATOM 1599 C CA . CYS A 1 192 ? -9.666 20.365 14.970 1.00 81.81 192 CYS A CA 1
ATOM 1600 C C . CYS A 1 192 ? -8.461 21.321 15.027 1.00 81.81 192 CYS A C 1
ATOM 1602 O O . CYS A 1 192 ? -8.480 22.360 14.368 1.00 81.81 192 CYS A O 1
ATOM 1604 N N . ALA A 1 193 ? -7.440 21.018 15.832 1.00 74.25 193 ALA A N 1
ATOM 1605 C CA . ALA A 1 193 ? -6.253 21.846 15.969 1.00 74.25 193 ALA A CA 1
ATOM 1606 C C . ALA A 1 193 ? -5.335 21.714 14.744 1.00 74.25 193 ALA A C 1
ATOM 1608 O O . ALA A 1 193 ? -4.957 20.614 14.331 1.00 74.25 193 ALA A O 1
ATOM 1609 N N . GLY A 1 194 ? -4.943 22.864 14.190 1.00 74.81 194 GLY A N 1
ATOM 1610 C CA . GLY A 1 194 ? -4.067 22.933 13.022 1.00 74.81 194 GLY A CA 1
ATOM 1611 C C . GLY A 1 194 ? -4.676 22.240 11.802 1.00 74.81 194 GLY A C 1
ATOM 1612 O O . GLY A 1 194 ? -5.859 22.398 11.513 1.00 74.81 194 GLY A O 1
ATOM 1613 N N . ASP A 1 195 ? -3.858 21.457 11.098 1.00 79.00 195 ASP A N 1
ATOM 1614 C CA . ASP A 1 195 ? -4.259 20.774 9.864 1.00 79.00 195 ASP A CA 1
ATOM 1615 C C . ASP A 1 195 ? -4.532 19.265 10.059 1.00 79.00 195 ASP A C 1
ATOM 1617 O O . ASP A 1 195 ? -4.713 18.537 9.080 1.00 79.00 195 ASP A O 1
ATOM 1621 N N . ASN A 1 196 ? -4.580 18.765 11.303 1.00 81.88 196 ASN A N 1
ATOM 1622 C CA . ASN A 1 196 ? -4.712 17.329 11.609 1.00 81.88 196 ASN A CA 1
ATOM 1623 C C . ASN A 1 196 ? -5.947 16.710 10.935 1.00 81.88 196 ASN A C 1
ATOM 1625 O O . ASN A 1 196 ? -5.849 15.690 10.242 1.00 81.88 196 ASN A O 1
ATOM 1629 N N . GLN A 1 197 ? -7.101 17.372 11.073 1.00 82.31 197 GLN A N 1
ATOM 1630 C CA . GLN A 1 197 ? -8.334 16.999 10.386 1.00 82.31 197 GLN A CA 1
ATOM 1631 C C . GLN A 1 197 ? -8.156 16.991 8.862 1.00 82.31 197 GLN A C 1
ATOM 1633 O O . GLN A 1 197 ? -8.522 16.015 8.217 1.00 82.31 197 GLN A O 1
ATOM 1638 N N . LEU A 1 198 ? -7.552 18.029 8.274 1.00 82.75 198 LEU A N 1
ATOM 1639 C CA . LEU A 1 198 ? -7.411 18.173 6.817 1.00 82.75 198 LEU A CA 1
ATOM 1640 C C . LEU A 1 198 ? -6.551 17.074 6.174 1.00 82.75 198 LEU A C 1
ATOM 1642 O O . LEU A 1 198 ? -6.683 16.791 4.975 1.00 82.75 198 LEU A O 1
ATOM 1646 N N . PHE A 1 199 ? -5.664 16.439 6.939 1.00 86.06 199 PHE A N 1
ATOM 1647 C CA . PHE A 1 199 ? -4.787 15.390 6.426 1.00 86.06 199 PHE A CA 1
ATOM 1648 C C . PHE A 1 199 ? -5.301 13.973 6.689 1.00 86.06 199 PHE A C 1
ATOM 1650 O O . PHE A 1 199 ? -5.258 13.151 5.773 1.00 86.06 199 PHE A O 1
ATOM 1657 N N . LEU A 1 200 ? -5.854 13.689 7.869 1.00 89.81 200 LEU A N 1
ATOM 1658 C CA . LEU A 1 200 ? -6.194 12.314 8.251 1.00 89.81 200 LEU A CA 1
ATOM 1659 C C . LEU A 1 200 ? -7.667 11.944 8.012 1.00 89.81 200 LEU A C 1
ATOM 1661 O O . LEU A 1 200 ? -7.935 10.840 7.534 1.00 89.81 200 LEU A O 1
ATOM 1665 N N . THR A 1 201 ? -8.635 12.840 8.248 1.00 89.56 201 THR A N 1
ATOM 1666 C CA . THR A 1 201 ? -10.058 12.488 8.051 1.00 89.56 201 THR A CA 1
ATOM 1667 C C . THR A 1 201 ? -10.459 12.233 6.597 1.00 89.56 201 THR A C 1
ATOM 1669 O O . THR A 1 201 ? -11.331 11.387 6.390 1.00 89.56 201 THR A O 1
ATOM 1672 N N . PRO A 1 202 ? -9.829 12.841 5.565 1.00 89.19 202 PRO A N 1
ATOM 1673 C CA . PRO A 1 202 ? -10.155 12.505 4.184 1.00 89.19 202 PRO A CA 1
ATOM 1674 C C . PRO A 1 202 ? -9.893 11.040 3.832 1.00 89.19 202 PRO A C 1
ATOM 1676 O O . PRO A 1 202 ? -10.550 10.529 2.930 1.00 89.19 202 PRO A O 1
ATOM 1679 N N . TYR A 1 203 ? -8.995 10.349 4.552 1.00 90.75 203 TYR A N 1
ATOM 1680 C CA . TYR A 1 203 ? -8.828 8.907 4.368 1.00 90.75 203 TYR A CA 1
ATOM 1681 C C . TYR A 1 203 ? -10.058 8.138 4.856 1.00 90.75 203 TYR A C 1
ATOM 1683 O O . TYR A 1 203 ? -10.589 7.291 4.144 1.00 90.75 203 TYR A O 1
ATOM 1691 N N . VAL A 1 204 ? -10.571 8.492 6.038 1.00 91.75 204 VAL A N 1
ATOM 1692 C CA . VAL A 1 204 ? -11.769 7.859 6.609 1.00 91.75 204 VAL A CA 1
ATOM 1693 C C . VAL A 1 204 ? -12.994 8.093 5.727 1.00 91.75 204 VAL A C 1
ATOM 1695 O O . VAL A 1 204 ? -13.766 7.168 5.480 1.00 91.75 204 VAL A O 1
ATOM 1698 N N . TRP A 1 205 ? -13.163 9.317 5.226 1.00 88.62 205 TRP A N 1
ATOM 1699 C CA . TRP A 1 205 ? -14.312 9.701 4.403 1.00 88.62 205 TRP A CA 1
ATOM 1700 C C . TRP A 1 205 ? -14.197 9.312 2.926 1.00 88.62 205 TRP A C 1
ATOM 1702 O O . TRP A 1 205 ? -15.161 9.503 2.191 1.00 88.62 205 TRP A O 1
ATOM 1712 N N . GLY A 1 206 ? -13.056 8.775 2.482 1.00 84.00 206 GLY A N 1
ATOM 1713 C CA . GLY A 1 206 ? -12.872 8.357 1.091 1.00 84.00 206 GLY A CA 1
ATOM 1714 C C . GLY A 1 206 ? -12.805 9.517 0.105 1.00 84.00 206 GLY A C 1
ATOM 1715 O O . GLY A 1 206 ? -13.353 9.426 -0.992 1.00 84.00 206 GLY A O 1
ATOM 1716 N N . ASP A 1 207 ? -12.169 10.635 0.476 1.00 76.44 207 ASP A N 1
ATOM 1717 C CA . ASP A 1 207 ? -11.960 11.712 -0.490 1.00 76.44 207 ASP A CA 1
ATOM 1718 C C . ASP A 1 207 ? -11.049 11.211 -1.624 1.00 76.44 207 ASP A C 1
ATOM 1720 O O . ASP A 1 207 ? -9.877 10.862 -1.429 1.00 76.44 207 ASP A O 1
ATOM 1724 N N . SER A 1 208 ? -11.627 11.225 -2.827 1.00 59.00 208 SER A N 1
ATOM 1725 C CA . SER A 1 208 ? -11.131 10.748 -4.124 1.00 59.00 208 SER A CA 1
ATOM 1726 C C . SER A 1 208 ? -9.663 11.040 -4.469 1.00 59.00 208 SER A C 1
ATOM 1728 O O . SER A 1 208 ? -9.109 10.410 -5.371 1.00 59.00 208 SER A O 1
ATOM 1730 N N . ARG A 1 209 ? -9.012 11.990 -3.786 1.00 60.66 209 ARG A N 1
ATOM 1731 C CA . ARG A 1 209 ? -7.601 12.337 -4.006 1.00 60.66 209 ARG A CA 1
ATOM 1732 C C . ARG A 1 209 ? -6.609 11.381 -3.337 1.00 60.66 209 ARG A C 1
ATOM 1734 O O . ARG A 1 209 ? -5.464 11.364 -3.780 1.00 60.66 209 ARG A O 1
ATOM 1741 N N . ARG A 1 210 ? -7.009 10.642 -2.292 1.00 63.75 210 ARG A N 1
ATOM 1742 C CA . ARG A 1 210 ? -6.087 9.876 -1.420 1.00 63.75 210 ARG A CA 1
ATOM 1743 C C . ARG A 1 210 ? -6.411 8.380 -1.362 1.00 63.75 210 ARG A C 1
ATOM 1745 O O . ARG A 1 210 ? -5.544 7.535 -1.566 1.00 63.75 210 ARG A O 1
ATOM 1752 N N . CYS A 1 211 ? -7.679 8.041 -1.183 1.00 62.12 211 CYS A N 1
ATOM 1753 C CA . CYS A 1 211 ? -8.177 6.669 -1.211 1.00 62.12 211 CYS A CA 1
ATOM 1754 C C . CYS A 1 211 ? -9.576 6.723 -1.814 1.00 62.12 211 CYS A C 1
ATOM 1756 O O . CYS A 1 211 ? -10.433 7.448 -1.320 1.00 62.12 211 CYS A O 1
ATOM 1758 N N . GLY A 1 212 ? -9.792 6.050 -2.944 1.00 69.62 212 GLY A N 1
ATOM 1759 C CA . GLY A 1 212 ? -11.008 6.272 -3.718 1.00 69.62 212 GLY A CA 1
ATOM 1760 C C . GLY A 1 212 ? -12.271 5.717 -3.055 1.00 69.62 212 GLY A C 1
ATOM 1761 O O . GLY A 1 212 ? -13.354 6.075 -3.483 1.00 69.62 212 GLY A O 1
ATOM 1762 N N . ILE A 1 213 ? -12.147 4.910 -1.995 1.00 85.19 213 ILE A N 1
ATOM 1763 C CA . ILE A 1 213 ? -13.266 4.313 -1.254 1.00 85.19 213 ILE A CA 1
ATOM 1764 C C . ILE A 1 213 ? -13.187 4.730 0.218 1.00 85.19 213 ILE A C 1
ATOM 1766 O O . ILE A 1 213 ? -12.107 4.678 0.820 1.00 85.19 213 ILE A O 1
ATOM 1770 N N . ALA A 1 214 ? -14.330 5.111 0.795 1.00 89.69 214 ALA A N 1
ATOM 1771 C CA . ALA A 1 214 ? -14.442 5.483 2.201 1.00 89.69 214 ALA A CA 1
ATOM 1772 C C . ALA A 1 214 ? -14.236 4.279 3.119 1.00 89.69 214 ALA A C 1
ATOM 1774 O O . ALA A 1 214 ? -14.665 3.162 2.827 1.00 89.69 214 ALA A O 1
ATOM 1775 N N . TRP A 1 215 ? -13.634 4.506 4.286 1.00 93.00 215 TRP A N 1
ATOM 1776 C CA . TRP A 1 215 ? -13.418 3.434 5.259 1.00 93.00 215 TRP A CA 1
ATOM 1777 C C . TRP A 1 215 ? -14.738 2.859 5.785 1.00 93.00 215 TRP A C 1
ATOM 1779 O O . TRP A 1 215 ? -14.781 1.724 6.240 1.00 93.00 215 TRP A O 1
ATOM 1789 N N . THR A 1 216 ? -15.831 3.623 5.696 1.00 90.06 216 THR A N 1
ATOM 1790 C CA . THR A 1 216 ? -17.181 3.181 6.070 1.00 90.06 216 THR A CA 1
ATOM 1791 C C . THR A 1 216 ? -17.754 2.108 5.134 1.00 90.06 216 THR A C 1
ATOM 1793 O O . THR A 1 216 ? -18.796 1.533 5.439 1.00 90.06 216 THR A O 1
ATOM 1796 N N . GLU A 1 217 ? -17.106 1.854 3.994 1.00 89.25 217 GLU A N 1
ATOM 1797 C CA . GLU A 1 217 ? -17.594 0.995 2.905 1.00 89.25 217 GLU A CA 1
ATOM 1798 C C . GLU A 1 217 ? -16.720 -0.249 2.671 1.00 89.25 217 GLU A C 1
ATOM 1800 O O . GLU A 1 217 ? -16.924 -0.985 1.700 1.00 89.25 217 GLU A O 1
ATOM 1805 N N . VAL A 1 218 ? -15.725 -0.477 3.529 1.00 91.19 218 VAL A N 1
ATOM 1806 C CA . VAL A 1 218 ? -14.753 -1.567 3.397 1.00 91.19 218 VAL A CA 1
ATOM 1807 C C . VAL A 1 218 ? -14.654 -2.375 4.682 1.00 91.19 218 VAL A C 1
ATOM 1809 O O . VAL A 1 218 ? -14.870 -1.861 5.772 1.00 91.19 218 VAL A O 1
ATOM 1812 N N . ASP A 1 219 ? -14.270 -3.640 4.553 1.00 92.81 219 ASP A N 1
ATOM 1813 C CA . ASP A 1 219 ? -14.022 -4.528 5.688 1.00 92.81 219 ASP A CA 1
ATOM 1814 C C . ASP A 1 219 ? -12.601 -4.355 6.238 1.00 92.81 219 ASP A C 1
ATOM 1816 O O . ASP A 1 219 ? -12.365 -4.474 7.445 1.00 92.81 219 ASP A O 1
ATOM 1820 N N . LYS A 1 220 ? -11.638 -4.102 5.338 1.00 95.62 220 LYS A N 1
ATOM 1821 C CA . LYS A 1 220 ? -10.210 -4.027 5.666 1.00 95.62 220 LYS A CA 1
ATOM 1822 C C . LYS A 1 220 ? -9.505 -2.846 5.013 1.00 95.62 220 LYS A C 1
ATOM 1824 O O . LYS A 1 220 ? -9.773 -2.499 3.863 1.00 95.62 220 LYS A O 1
ATOM 1829 N N . ILE A 1 221 ? -8.539 -2.282 5.730 1.00 96.31 221 ILE A N 1
ATOM 1830 C CA . ILE A 1 221 ? -7.668 -1.207 5.246 1.00 96.31 221 ILE A CA 1
ATOM 1831 C C . ILE A 1 221 ? -6.220 -1.681 5.321 1.00 96.31 221 ILE A C 1
ATOM 1833 O O . ILE A 1 221 ? -5.743 -2.070 6.386 1.00 96.31 221 ILE A O 1
ATOM 1837 N N . PHE A 1 222 ? -5.519 -1.626 4.194 1.00 97.69 222 PHE A N 1
ATOM 1838 C CA . PHE A 1 222 ? -4.097 -1.948 4.104 1.00 97.69 222 PHE A CA 1
ATOM 1839 C C . PHE A 1 222 ? -3.286 -0.658 4.095 1.00 97.69 222 PHE A C 1
ATOM 1841 O O . PHE A 1 222 ? -3.567 0.245 3.310 1.00 97.69 222 PHE A O 1
ATOM 1848 N N . PHE A 1 223 ? -2.261 -0.556 4.923 1.00 96.81 223 PHE A N 1
ATOM 1849 C CA . PHE A 1 223 ? -1.434 0.642 4.976 1.00 96.81 223 PHE A CA 1
ATOM 1850 C C . PHE A 1 223 ? 0.046 0.272 5.017 1.00 96.81 223 PHE A C 1
ATOM 1852 O O . PHE A 1 223 ? 0.422 -0.673 5.721 1.00 96.81 223 PHE A O 1
ATOM 1859 N N . PRO A 1 224 ? 0.892 0.966 4.236 1.00 96.50 224 PRO A N 1
ATOM 1860 C CA . PRO A 1 224 ? 2.324 0.811 4.369 1.00 96.50 224 PRO A CA 1
ATOM 1861 C C . PRO A 1 224 ? 2.782 1.510 5.648 1.00 96.50 224 PRO A C 1
ATOM 1863 O O . PRO A 1 224 ? 2.437 2.668 5.869 1.00 96.50 224 PRO A O 1
ATOM 1866 N N . CYS A 1 225 ? 3.578 0.825 6.461 1.00 94.12 225 CYS A N 1
ATOM 1867 C CA . CYS A 1 225 ? 4.247 1.431 7.606 1.00 94.12 225 CYS A CA 1
ATOM 1868 C C . CYS A 1 225 ? 5.722 1.590 7.268 1.00 94.12 225 CYS A C 1
ATOM 1870 O O . CYS A 1 225 ? 6.393 0.597 6.961 1.00 94.12 225 CYS A O 1
ATOM 1872 N N . ARG A 1 226 ? 6.236 2.818 7.328 1.00 91.38 226 ARG A N 1
ATOM 1873 C CA . ARG A 1 226 ? 7.639 3.086 7.028 1.00 91.38 226 ARG A CA 1
ATOM 1874 C C . ARG A 1 226 ? 8.395 3.320 8.320 1.00 91.38 226 ARG A C 1
ATOM 1876 O O . ARG A 1 226 ? 8.348 4.401 8.905 1.00 91.38 226 ARG A O 1
ATOM 1883 N N . LEU A 1 227 ? 9.126 2.301 8.754 1.00 88.62 227 LEU A N 1
ATOM 1884 C CA . LEU A 1 227 ? 9.938 2.438 9.947 1.00 88.62 227 LEU A CA 1
ATOM 1885 C C . LEU A 1 227 ? 11.100 3.395 9.670 1.00 88.62 227 LEU A C 1
ATOM 1887 O O . LEU A 1 227 ? 11.844 3.185 8.702 1.00 88.62 227 LEU A O 1
ATOM 1891 N N . PRO A 1 228 ? 11.258 4.446 10.494 1.00 77.81 228 PRO A N 1
ATOM 1892 C CA . PRO A 1 228 ? 12.398 5.330 10.382 1.00 77.81 228 PRO A CA 1
ATOM 1893 C C . PRO A 1 228 ? 13.665 4.523 10.652 1.00 77.81 228 PRO A C 1
ATOM 1895 O O . PRO A 1 228 ? 13.715 3.697 11.564 1.00 77.81 228 PRO A O 1
ATOM 1898 N N . SER A 1 229 ? 14.677 4.756 9.829 1.00 70.19 229 SER A N 1
ATOM 1899 C CA . SER A 1 229 ? 16.011 4.248 10.099 1.00 70.19 229 SER A CA 1
ATOM 1900 C C . SER A 1 229 ? 16.656 5.068 11.221 1.00 70.19 229 SER A C 1
ATOM 1902 O O . SER A 1 229 ? 16.474 6.284 11.265 1.00 70.19 229 SER A O 1
ATOM 1904 N N . GLU A 1 230 ? 17.414 4.418 12.107 1.00 59.50 230 GLU A N 1
ATOM 1905 C CA . GLU A 1 230 ? 18.237 5.107 13.114 1.00 59.50 230 GLU A CA 1
ATOM 1906 C C . GLU A 1 230 ? 19.433 5.843 12.479 1.00 59.50 230 GLU A C 1
ATOM 1908 O O . GLU A 1 230 ? 19.906 6.833 13.032 1.00 59.50 230 GLU A O 1
ATOM 1913 N N . ASP A 1 231 ? 19.861 5.409 11.289 1.00 57.53 231 ASP A N 1
ATOM 1914 C CA . ASP A 1 231 ? 20.911 6.043 10.491 1.00 57.53 231 ASP A CA 1
ATOM 1915 C C . ASP A 1 231 ? 20.307 6.723 9.249 1.00 57.53 231 ASP A C 1
ATOM 1917 O O . ASP A 1 231 ? 19.639 6.064 8.443 1.00 57.53 231 ASP A O 1
ATOM 1921 N N . ASP A 1 232 ? 20.597 8.014 9.045 1.00 51.12 232 ASP A N 1
ATOM 1922 C CA . ASP A 1 232 ? 20.124 8.836 7.909 1.00 51.12 232 ASP A CA 1
ATOM 1923 C C . ASP A 1 232 ? 20.540 8.294 6.515 1.00 51.12 232 ASP A C 1
ATOM 1925 O O . ASP A 1 232 ? 20.043 8.756 5.487 1.00 51.12 232 ASP A O 1
ATOM 1929 N N . GLU A 1 233 ? 21.438 7.301 6.457 1.00 47.47 233 GLU A N 1
ATOM 1930 C CA . GLU A 1 233 ? 21.936 6.672 5.221 1.00 47.47 233 GLU A CA 1
ATOM 1931 C C . GLU A 1 233 ? 21.344 5.276 4.929 1.00 47.47 233 GLU A C 1
ATOM 1933 O O . GLU A 1 233 ? 21.673 4.666 3.906 1.00 47.47 233 GLU A O 1
ATOM 1938 N N . VAL A 1 234 ? 20.483 4.738 5.800 1.00 56.66 234 VAL A N 1
ATOM 1939 C CA . VAL A 1 234 ? 20.016 3.344 5.719 1.00 56.66 234 VAL A CA 1
ATOM 1940 C C . VAL A 1 234 ? 18.628 3.217 5.080 1.00 56.66 234 VAL A C 1
ATOM 1942 O O . VAL A 1 234 ? 17.757 4.082 5.156 1.00 56.66 234 VAL A O 1
ATOM 1945 N N . VAL A 1 235 ? 18.454 2.083 4.397 1.00 59.19 235 VAL A N 1
ATOM 1946 C CA . VAL A 1 235 ? 17.228 1.632 3.735 1.00 59.19 235 VAL A CA 1
ATOM 1947 C C . VAL A 1 235 ? 16.049 1.656 4.709 1.00 59.19 235 VAL A C 1
ATOM 1949 O O . VAL A 1 235 ? 16.047 0.928 5.698 1.00 59.19 235 VAL A O 1
ATOM 1952 N N . THR A 1 236 ? 15.020 2.445 4.398 1.00 75.94 236 THR A N 1
ATOM 1953 C CA . THR A 1 236 ? 13.745 2.432 5.123 1.00 75.94 236 THR A CA 1
ATOM 1954 C C . THR A 1 236 ? 13.138 1.033 5.098 1.00 75.94 236 THR A C 1
ATOM 1956 O O . THR A 1 236 ? 12.936 0.459 4.023 1.00 75.94 236 THR A O 1
ATOM 1959 N N . HIS A 1 237 ? 12.837 0.483 6.273 1.00 90.25 237 HIS A N 1
ATOM 1960 C CA . HIS A 1 237 ? 12.149 -0.799 6.383 1.00 90.25 237 HIS A CA 1
ATOM 1961 C C . HIS A 1 237 ? 10.640 -0.589 6.245 1.00 90.25 237 HIS A C 1
ATOM 1963 O O . HIS A 1 237 ? 10.066 0.306 6.867 1.00 90.25 237 HIS A O 1
ATOM 1969 N N . PHE A 1 238 ? 10.005 -1.405 5.410 1.00 94.25 238 PHE A N 1
ATOM 1970 C CA . PHE A 1 238 ? 8.581 -1.327 5.117 1.00 94.25 238 PHE A CA 1
ATOM 1971 C C . PHE A 1 238 ? 7.855 -2.519 5.736 1.00 94.25 238 PHE A C 1
ATOM 1973 O O . PHE A 1 238 ? 8.168 -3.667 5.421 1.00 94.25 238 PHE A O 1
ATOM 1980 N N . LEU A 1 239 ? 6.852 -2.232 6.567 1.00 95.88 239 LEU A N 1
ATOM 1981 C CA . LEU A 1 239 ? 5.902 -3.215 7.088 1.00 95.88 239 LEU A CA 1
ATOM 1982 C C . LEU A 1 239 ? 4.540 -3.034 6.423 1.00 95.88 239 LEU A C 1
ATOM 1984 O O . LEU A 1 239 ? 4.175 -1.926 6.028 1.00 95.88 239 LEU A O 1
ATOM 1988 N N . LEU A 1 240 ? 3.753 -4.103 6.362 1.00 98.19 240 LEU A N 1
ATOM 1989 C CA . LEU A 1 240 ? 2.343 -4.012 5.999 1.00 98.19 240 LEU A CA 1
ATOM 1990 C C . LEU A 1 240 ? 1.477 -4.072 7.259 1.00 98.19 240 LEU A C 1
ATOM 1992 O O . LEU A 1 240 ? 1.475 -5.086 7.957 1.00 98.19 240 LEU A O 1
ATOM 1996 N N . GLY A 1 241 ? 0.697 -3.022 7.505 1.00 98.31 241 GLY A N 1
ATOM 1997 C CA . GLY A 1 241 ? -0.414 -3.053 8.449 1.00 98.31 241 GLY A CA 1
ATOM 1998 C C . GLY A 1 241 ? -1.728 -3.394 7.746 1.00 98.31 241 GLY A C 1
ATOM 1999 O O . GLY A 1 241 ? -2.029 -2.858 6.678 1.00 98.31 241 GLY A O 1
ATOM 2000 N N . VAL A 1 242 ? -2.524 -4.277 8.346 1.00 98.44 242 VAL A N 1
ATOM 2001 C CA . VAL A 1 242 ? -3.877 -4.615 7.887 1.00 98.44 242 VAL A CA 1
ATOM 2002 C C . VAL A 1 242 ? -4.853 -4.399 9.030 1.00 98.44 242 VAL A C 1
ATOM 2004 O O . VAL A 1 242 ? -4.921 -5.195 9.964 1.00 98.44 242 VAL A O 1
ATOM 2007 N N . LEU A 1 243 ? -5.616 -3.313 8.954 1.00 97.88 243 LEU A N 1
ATOM 2008 C CA . LEU A 1 243 ? -6.701 -3.038 9.883 1.00 97.88 243 LEU A CA 1
ATOM 2009 C C . LEU A 1 243 ? -7.946 -3.810 9.448 1.00 97.88 243 LEU A C 1
ATOM 2011 O O . LEU A 1 243 ? -8.489 -3.556 8.374 1.00 97.88 243 LEU A O 1
ATOM 2015 N N . ASP A 1 244 ? -8.410 -4.719 10.300 1.00 95.88 244 ASP A N 1
ATOM 2016 C CA . ASP A 1 244 ? -9.706 -5.381 10.171 1.00 95.88 244 ASP A CA 1
ATOM 2017 C C . ASP A 1 244 ? -10.731 -4.620 11.023 1.00 95.88 244 ASP A C 1
ATOM 2019 O O . ASP A 1 244 ? -10.683 -4.655 12.256 1.00 95.88 244 ASP A O 1
ATOM 2023 N N . LEU A 1 245 ? -11.644 -3.897 10.366 1.00 92.62 245 LEU A N 1
ATOM 2024 C CA . LEU A 1 245 ? -12.630 -3.048 11.042 1.00 92.62 245 LEU A CA 1
ATOM 2025 C C . LEU A 1 245 ? -13.674 -3.867 11.806 1.00 92.62 245 LEU A C 1
ATOM 2027 O O . LEU A 1 245 ? -14.171 -3.418 12.840 1.00 92.62 245 LEU A O 1
ATOM 2031 N N . ASN A 1 246 ? -13.981 -5.075 11.326 1.00 89.69 246 ASN A N 1
ATOM 2032 C CA . ASN A 1 246 ? -14.945 -5.970 11.958 1.00 89.69 246 ASN A CA 1
ATOM 2033 C C . ASN A 1 246 ? -14.361 -6.598 13.233 1.00 89.69 246 ASN A C 1
ATOM 2035 O O . ASN A 1 246 ? -15.069 -6.753 14.227 1.00 89.69 246 ASN A O 1
ATOM 2039 N N . GLN A 1 247 ? -13.068 -6.930 13.221 1.00 92.75 247 GLN A N 1
ATOM 2040 C CA . GLN A 1 247 ? -12.363 -7.504 14.373 1.00 92.75 247 GLN A CA 1
ATOM 2041 C C . GLN A 1 247 ? -11.715 -6.456 15.287 1.00 92.75 247 GLN A C 1
ATOM 2043 O O . GLN A 1 247 ? -11.286 -6.808 16.383 1.00 92.75 247 GLN A O 1
ATOM 2048 N N . LYS A 1 248 ? -11.646 -5.185 14.865 1.00 93.81 248 LYS A N 1
ATOM 2049 C CA . LYS A 1 248 ? -11.003 -4.080 15.602 1.00 93.81 248 LYS A CA 1
ATOM 2050 C C . LYS A 1 248 ? -9.551 -4.390 15.984 1.00 93.81 248 LYS A C 1
ATOM 2052 O O . LYS A 1 248 ? -9.113 -4.129 17.105 1.00 93.81 248 LYS A O 1
ATOM 2057 N N . LYS A 1 249 ? -8.808 -4.955 15.032 1.00 96.62 249 LYS A N 1
ATOM 2058 C CA . LYS A 1 249 ? -7.411 -5.359 15.209 1.00 96.62 249 LYS A CA 1
ATOM 2059 C C . LYS A 1 249 ? -6.552 -4.958 14.016 1.00 96.62 249 LYS A C 1
ATOM 2061 O O . LYS A 1 249 ? -7.057 -4.790 12.906 1.00 96.62 249 LYS A O 1
ATOM 2066 N N . ILE A 1 250 ? -5.251 -4.873 14.247 1.00 98.56 250 ILE A N 1
ATOM 2067 C CA . ILE A 1 250 ? -4.231 -4.634 13.235 1.00 98.56 250 ILE A CA 1
ATOM 2068 C C . ILE A 1 250 ? -3.347 -5.877 13.139 1.00 98.56 250 ILE A C 1
ATOM 2070 O O . ILE A 1 250 ? -2.614 -6.199 14.075 1.00 98.56 250 ILE A O 1
ATOM 2074 N N . ASP A 1 251 ? -3.399 -6.554 11.997 1.00 98.31 251 ASP A N 1
ATOM 2075 C CA . ASP A 1 251 ? -2.452 -7.607 11.644 1.00 98.31 251 ASP A CA 1
ATOM 2076 C C . ASP A 1 251 ? -1.209 -6.973 10.997 1.00 98.31 251 ASP A C 1
ATOM 2078 O O . ASP A 1 251 ? -1.331 -6.163 10.076 1.00 98.31 251 ASP A O 1
ATOM 2082 N N . VAL A 1 252 ? -0.015 -7.324 11.477 1.00 98.38 252 VAL A N 1
ATOM 2083 C CA . VAL A 1 252 ? 1.265 -6.759 11.019 1.00 98.38 252 VAL A CA 1
ATOM 2084 C C . VAL A 1 252 ? 2.069 -7.829 10.304 1.00 98.38 252 VAL A C 1
ATOM 2086 O O . VAL A 1 252 ? 2.312 -8.894 10.868 1.00 98.38 252 VAL A O 1
ATOM 2089 N N . TYR A 1 253 ? 2.504 -7.535 9.082 1.00 97.69 253 TYR A N 1
ATOM 2090 C CA . TYR A 1 253 ? 3.358 -8.417 8.294 1.00 97.69 253 TYR A CA 1
ATOM 2091 C C . TYR A 1 253 ? 4.708 -7.752 8.055 1.00 97.69 253 TYR A C 1
ATOM 2093 O O . TYR A 1 253 ? 4.792 -6.661 7.486 1.00 97.69 253 TYR A O 1
ATOM 2101 N N . ASP A 1 254 ? 5.757 -8.454 8.467 1.00 96.25 254 ASP A N 1
ATOM 2102 C CA . ASP A 1 254 ? 7.145 -8.036 8.346 1.00 96.25 254 ASP A CA 1
ATOM 2103 C C . ASP A 1 254 ? 7.961 -9.162 7.702 1.00 96.25 254 ASP A C 1
ATOM 2105 O O . ASP A 1 254 ? 7.992 -10.290 8.202 1.00 96.25 254 ASP A O 1
ATOM 2109 N N . SER A 1 255 ? 8.611 -8.848 6.581 1.00 95.19 255 SER A N 1
ATOM 2110 C CA . SER A 1 255 ? 9.460 -9.781 5.843 1.00 95.19 255 SER A CA 1
ATOM 2111 C C . SER A 1 255 ? 10.854 -9.961 6.451 1.00 95.19 255 SER A C 1
ATOM 2113 O O . SER A 1 255 ? 11.566 -10.879 6.063 1.00 95.19 255 SER A O 1
ATOM 2115 N N . ILE A 1 256 ? 11.284 -9.119 7.389 1.00 93.12 256 ILE A N 1
ATOM 2116 C CA . ILE A 1 256 ? 12.558 -9.255 8.105 1.00 93.12 256 ILE A CA 1
ATOM 2117 C C . ILE A 1 256 ? 12.340 -10.002 9.421 1.00 93.12 256 ILE A C 1
ATOM 2119 O O . ILE A 1 256 ? 13.011 -11.005 9.670 1.00 93.12 256 ILE A O 1
ATOM 2123 N N . TYR A 1 257 ? 11.391 -9.561 10.246 1.00 89.94 257 TYR A N 1
ATOM 2124 C CA . TYR A 1 257 ? 11.167 -10.125 11.578 1.00 89.94 257 TYR A CA 1
ATOM 2125 C C . TYR A 1 257 ? 9.826 -10.853 11.662 1.00 89.94 257 TYR A C 1
ATOM 2127 O O . TYR A 1 257 ? 8.766 -10.244 11.624 1.00 89.94 257 TYR A O 1
ATOM 2135 N N . SER A 1 258 ? 9.842 -12.175 11.843 1.00 84.38 258 SER A N 1
ATOM 2136 C CA . SER A 1 258 ? 8.602 -12.958 12.003 1.00 84.38 258 SER A CA 1
ATOM 2137 C C . SER A 1 258 ? 7.971 -12.855 13.398 1.00 84.38 258 SER A C 1
ATOM 2139 O O . SER A 1 258 ? 6.881 -13.379 13.605 1.00 84.38 258 SER A O 1
ATOM 2141 N N . GLU A 1 259 ? 8.646 -12.199 14.342 1.00 90.44 259 GLU A N 1
ATOM 2142 C CA . GLU A 1 259 ? 8.212 -11.991 15.725 1.00 90.44 259 GLU A CA 1
ATOM 2143 C C . GLU A 1 259 ? 8.264 -10.489 16.055 1.00 90.44 259 GLU A C 1
ATOM 2145 O O . GLU A 1 259 ? 9.091 -9.768 15.483 1.00 90.44 259 GLU A O 1
ATOM 2150 N N . PRO A 1 260 ? 7.415 -9.997 16.975 1.00 93.31 260 PRO A N 1
ATOM 2151 C CA . PRO A 1 260 ? 7.391 -8.587 17.332 1.00 93.31 260 PRO A CA 1
ATOM 2152 C C . PRO A 1 260 ? 8.685 -8.165 18.038 1.00 93.31 260 PRO A C 1
ATOM 2154 O O . PRO A 1 260 ? 9.229 -8.882 18.877 1.00 93.31 260 PRO A O 1
ATOM 2157 N N . TYR A 1 261 ? 9.133 -6.949 17.745 1.00 93.31 261 TYR A N 1
ATOM 2158 C CA . TYR A 1 261 ? 10.286 -6.304 18.372 1.00 93.31 261 TYR A CA 1
ATOM 2159 C C . TYR A 1 261 ? 9.924 -4.883 18.801 1.00 93.31 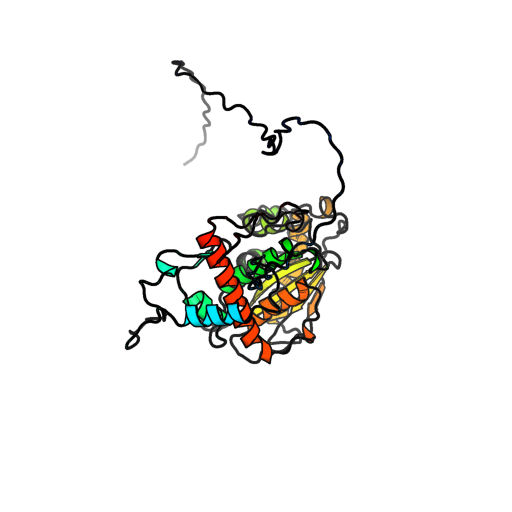261 TYR A C 1
ATOM 2161 O O . TYR A 1 261 ? 8.939 -4.316 18.328 1.00 93.31 261 TYR A O 1
ATOM 2169 N N . GLU A 1 262 ? 10.707 -4.307 19.712 1.00 92.12 262 GLU A N 1
ATOM 2170 C CA . GLU A 1 262 ? 10.357 -3.063 20.405 1.00 92.12 262 GLU A CA 1
ATOM 2171 C C . GLU A 1 262 ? 10.070 -1.899 19.449 1.00 92.12 262 GLU A C 1
ATOM 2173 O O . GLU A 1 262 ? 8.989 -1.317 19.513 1.00 92.12 262 GLU A O 1
ATOM 2178 N N . ALA A 1 263 ? 10.984 -1.597 18.520 1.00 91.31 263 ALA A N 1
ATOM 2179 C CA . ALA A 1 263 ? 10.812 -0.488 17.581 1.00 91.31 263 ALA A CA 1
ATOM 2180 C C . ALA A 1 263 ? 9.571 -0.665 16.686 1.00 91.31 263 ALA A C 1
ATOM 2182 O O . ALA A 1 263 ? 8.753 0.250 16.581 1.00 91.31 263 ALA A O 1
ATOM 2183 N N . GLY A 1 264 ? 9.382 -1.854 16.099 1.00 93.12 264 GLY A N 1
ATOM 2184 C CA . GLY A 1 264 ? 8.212 -2.162 15.274 1.00 93.12 264 GLY A CA 1
ATOM 2185 C C . GLY A 1 264 ? 6.911 -2.097 16.072 1.00 93.12 264 GLY A C 1
ATOM 2186 O O . GLY A 1 264 ? 5.942 -1.479 15.637 1.00 93.12 264 GLY A O 1
ATOM 2187 N N . MET A 1 265 ? 6.893 -2.661 17.282 1.00 95.44 265 MET A N 1
ATOM 2188 C CA . MET A 1 265 ? 5.722 -2.628 18.155 1.00 95.44 265 MET A CA 1
ATOM 2189 C C . MET A 1 265 ? 5.372 -1.199 18.565 1.00 95.44 265 MET A C 1
ATOM 2191 O O . MET A 1 265 ? 4.224 -0.798 18.403 1.00 95.44 265 MET A O 1
ATOM 2195 N N . ASN A 1 266 ? 6.344 -0.410 19.029 1.00 92.88 266 ASN A N 1
ATOM 2196 C CA . ASN A 1 266 ? 6.144 0.991 19.407 1.00 92.88 266 ASN A CA 1
ATOM 2197 C C . ASN A 1 266 ? 5.585 1.817 18.245 1.00 92.88 266 ASN A C 1
ATOM 2199 O O . ASN A 1 266 ? 4.679 2.625 18.445 1.00 92.88 266 ASN A O 1
ATOM 2203 N N . TYR A 1 267 ? 6.063 1.566 17.026 1.00 94.88 267 TYR A N 1
ATOM 2204 C CA . TYR A 1 267 ? 5.535 2.218 15.836 1.00 94.88 267 TYR A CA 1
ATOM 2205 C C . TYR A 1 267 ? 4.089 1.795 15.536 1.00 94.88 267 TYR A C 1
ATOM 2207 O O . TYR A 1 267 ? 3.237 2.630 15.252 1.00 94.88 267 TYR A O 1
ATOM 2215 N N . MET A 1 268 ? 3.751 0.511 15.681 1.00 96.62 268 MET A N 1
ATOM 2216 C CA . MET A 1 268 ? 2.376 0.035 15.487 1.00 96.62 268 MET A CA 1
ATOM 2217 C C . MET A 1 268 ? 1.410 0.485 16.596 1.00 96.62 268 MET A C 1
ATOM 2219 O O . MET A 1 268 ? 0.211 0.631 16.340 1.00 96.62 268 MET A O 1
ATOM 2223 N N . GLN A 1 269 ? 1.906 0.776 17.807 1.00 95.69 269 GLN A N 1
ATOM 2224 C CA . GLN A 1 269 ? 1.100 1.349 18.895 1.00 95.69 269 GLN A CA 1
ATOM 2225 C C . GLN A 1 269 ? 0.487 2.700 18.520 1.00 95.69 269 GLN A C 1
ATOM 2227 O O . GLN A 1 269 ? -0.640 2.981 18.930 1.00 95.69 269 GLN A O 1
ATOM 2232 N N . MET A 1 270 ? 1.189 3.508 17.721 1.00 95.12 270 MET A N 1
ATOM 2233 C CA . MET A 1 270 ? 0.659 4.760 17.181 1.00 95.12 270 MET A CA 1
ATOM 2234 C C . MET A 1 270 ? -0.646 4.516 16.423 1.00 95.12 270 MET A C 1
ATOM 2236 O O . MET A 1 270 ? -1.673 5.108 16.749 1.00 95.12 270 MET A O 1
ATOM 2240 N N . TYR A 1 271 ? -0.632 3.593 15.458 1.00 96.81 271 TYR A N 1
ATOM 2241 C CA . TYR A 1 271 ? -1.815 3.244 14.674 1.00 96.81 271 TYR A CA 1
ATOM 2242 C C . TYR A 1 271 ? -2.945 2.704 15.551 1.00 96.81 271 TYR A C 1
ATOM 2244 O O . TYR A 1 271 ? -4.081 3.171 15.460 1.00 96.81 271 TYR A O 1
ATOM 2252 N N . ALA A 1 272 ? -2.623 1.759 16.437 1.00 96.88 272 ALA A N 1
ATOM 2253 C CA . ALA A 1 272 ? -3.596 1.123 17.320 1.00 96.88 272 ALA A CA 1
ATOM 2254 C C . ALA A 1 272 ? -4.308 2.106 18.260 1.00 96.88 272 ALA A C 1
ATOM 2256 O O . ALA A 1 272 ? -5.459 1.871 18.629 1.00 96.88 272 ALA A O 1
ATOM 2257 N N . ARG A 1 273 ? -3.633 3.194 18.651 1.00 95.00 273 ARG A N 1
ATOM 2258 C CA . ARG A 1 273 ? -4.177 4.242 19.522 1.00 95.00 273 ARG A CA 1
ATOM 2259 C C . ARG A 1 273 ? -4.885 5.344 18.748 1.00 95.00 273 ARG A C 1
ATOM 2261 O O . ARG A 1 273 ? -5.994 5.717 19.105 1.00 95.00 273 ARG A O 1
ATOM 2268 N N . MET A 1 274 ? -4.277 5.857 17.685 1.00 94.19 274 MET A N 1
ATOM 2269 C CA . MET A 1 274 ? -4.806 7.021 16.977 1.00 94.19 274 MET A CA 1
ATOM 2270 C C . MET A 1 274 ? -6.008 6.697 16.097 1.00 94.19 274 MET A C 1
ATOM 2272 O O . MET A 1 274 ? -6.933 7.505 16.029 1.00 94.19 274 MET A O 1
ATOM 2276 N N . ILE A 1 275 ? -6.022 5.538 15.424 1.00 95.25 275 ILE A N 1
ATOM 2277 C CA . ILE A 1 275 ? -7.107 5.218 14.488 1.00 95.25 275 ILE A CA 1
ATOM 2278 C C . ILE A 1 275 ? -8.473 5.203 15.196 1.00 95.25 275 ILE A C 1
ATOM 2280 O O . ILE A 1 275 ? -9.376 5.873 14.699 1.00 95.25 275 ILE A O 1
ATOM 2284 N N . PRO A 1 276 ? -8.670 4.542 16.354 1.00 93.88 276 PRO A N 1
ATOM 2285 C CA . PRO A 1 276 ? -9.954 4.595 17.057 1.00 93.88 276 PRO A CA 1
ATOM 2286 C C . PRO A 1 276 ? -10.441 6.021 17.357 1.00 93.88 276 PRO A C 1
ATOM 2288 O O . PRO A 1 276 ? -11.619 6.319 17.161 1.00 93.88 276 PRO A O 1
ATOM 2291 N N . HIS A 1 277 ? -9.541 6.925 17.759 1.00 92.56 277 HIS A N 1
ATOM 2292 C CA . HIS A 1 277 ? -9.874 8.333 18.002 1.00 92.56 277 HIS A CA 1
ATOM 2293 C C . HIS A 1 277 ? -10.245 9.064 16.705 1.00 92.56 277 HIS A C 1
ATOM 2295 O O . HIS A 1 277 ? -11.233 9.797 16.680 1.00 92.56 277 HIS A O 1
ATOM 2301 N N . LEU A 1 278 ? -9.508 8.817 15.619 1.00 92.31 278 LEU A N 1
ATOM 2302 C CA . LEU A 1 278 ? -9.804 9.365 14.295 1.00 92.31 278 LEU A CA 1
ATOM 2303 C C . LEU A 1 278 ? -11.181 8.902 13.791 1.00 92.31 278 LEU A C 1
ATOM 2305 O O . LEU A 1 278 ? -11.947 9.702 13.250 1.00 92.31 278 LEU A O 1
ATOM 2309 N N . LEU A 1 279 ? -11.525 7.627 13.998 1.00 93.12 279 LEU A N 1
ATOM 2310 C CA . LEU A 1 279 ? -12.832 7.069 13.644 1.00 93.12 279 LEU A CA 1
ATOM 2311 C C . LEU A 1 279 ? -13.958 7.699 14.478 1.00 93.12 279 LEU A C 1
ATOM 2313 O O . LEU A 1 279 ? -14.994 8.069 13.923 1.00 93.12 279 LEU A O 1
ATOM 2317 N N . LYS A 1 280 ? -13.749 7.869 15.791 1.00 91.38 280 LYS A N 1
ATOM 2318 C CA . LYS A 1 280 ? -14.708 8.531 16.688 1.00 91.38 280 LYS A CA 1
ATOM 2319 C C . LYS A 1 280 ? -14.979 9.967 16.243 1.00 91.38 280 LYS A C 1
ATOM 2321 O O . LYS A 1 280 ? -16.135 10.341 16.057 1.00 91.38 280 LYS A O 1
ATOM 2326 N N . PHE A 1 281 ? -13.918 10.740 16.007 1.00 90.19 281 PHE A N 1
ATOM 2327 C CA . PHE A 1 281 ? -14.009 12.118 15.524 1.00 90.19 281 PHE A CA 1
ATOM 2328 C C . PHE A 1 281 ? -14.737 12.208 14.175 1.00 90.19 281 PHE A C 1
ATOM 2330 O O . PHE A 1 281 ? -15.579 13.077 13.955 1.00 90.19 281 PHE A O 1
ATOM 2337 N N . SER A 1 282 ? -14.482 11.241 13.291 1.00 89.94 282 SER A N 1
ATOM 2338 C CA . SER A 1 282 ? -15.123 11.137 11.976 1.00 89.94 282 SER A CA 1
ATOM 2339 C C . SER A 1 282 ? -16.576 10.639 12.027 1.00 89.94 282 SER A C 1
ATOM 2341 O O . SER A 1 282 ? -17.183 10.462 10.969 1.00 89.94 282 SER A O 1
ATOM 2343 N N . GLN A 1 283 ? -17.140 10.413 13.223 1.00 89.19 283 GLN A N 1
ATOM 2344 C CA . GLN A 1 283 ? -18.494 9.886 13.452 1.00 89.19 283 GLN A CA 1
ATOM 2345 C C . GLN A 1 283 ? -18.744 8.561 12.716 1.00 89.19 283 GLN A C 1
ATOM 2347 O O . GLN A 1 283 ? -19.800 8.338 12.118 1.00 89.19 283 GLN A O 1
ATOM 2352 N N . PHE A 1 284 ? -17.731 7.693 12.716 1.00 89.44 284 PHE A N 1
ATOM 2353 C CA . PHE A 1 284 ? -17.711 6.461 11.933 1.00 89.44 284 PHE A CA 1
ATOM 2354 C C . PHE A 1 284 ? -18.846 5.491 12.294 1.00 89.44 284 PHE A C 1
ATOM 2356 O O . PHE A 1 284 ? -19.421 4.856 11.413 1.00 89.44 284 PHE A O 1
ATOM 2363 N N . ASP A 1 285 ? -19.229 5.424 13.570 1.00 85.12 285 ASP A N 1
ATOM 2364 C CA . ASP A 1 285 ? -20.305 4.572 14.094 1.00 85.12 285 ASP A CA 1
ATOM 2365 C C . ASP A 1 285 ? -21.672 4.866 13.462 1.00 85.12 285 ASP A C 1
ATOM 2367 O O . ASP A 1 285 ? -22.485 3.960 13.282 1.00 85.12 285 ASP A O 1
ATOM 2371 N N . LYS A 1 286 ? -21.914 6.120 13.067 1.00 84.56 286 LYS A N 1
ATOM 2372 C CA . LYS A 1 286 ? -23.164 6.525 12.408 1.00 84.56 286 LYS A CA 1
ATOM 2373 C C . LYS A 1 286 ? -23.255 6.032 10.966 1.00 84.56 286 LYS A C 1
ATOM 2375 O O . LYS A 1 286 ? -24.357 5.909 10.434 1.00 84.56 286 LYS A O 1
ATOM 2380 N N . ASN A 1 287 ? -22.108 5.757 10.347 1.00 81.12 287 ASN A N 1
ATOM 2381 C CA . ASN A 1 287 ? -21.985 5.481 8.919 1.00 81.12 287 ASN A CA 1
ATOM 2382 C C . ASN A 1 287 ? -21.525 4.042 8.616 1.00 81.12 287 ASN A C 1
ATOM 2384 O O . ASN A 1 287 ? -21.681 3.591 7.485 1.00 81.12 287 ASN A O 1
ATOM 2388 N N . HIS A 1 288 ? -21.028 3.293 9.609 1.00 80.69 288 HIS A N 1
ATOM 2389 C CA . HIS A 1 288 ? -20.622 1.891 9.470 1.00 80.69 288 HIS A CA 1
ATOM 2390 C C . HIS A 1 288 ? -21.470 0.964 10.358 1.00 80.69 288 HIS A C 1
ATOM 2392 O O . HIS A 1 288 ? -21.257 0.845 11.567 1.00 80.69 288 HIS A O 1
ATOM 2398 N N . LYS A 1 289 ? -22.426 0.256 9.739 1.00 68.44 289 LYS A N 1
ATOM 2399 C CA . LYS A 1 289 ? -23.525 -0.469 10.416 1.00 68.44 289 LYS A CA 1
ATOM 2400 C C . LYS A 1 289 ? -23.090 -1.494 11.475 1.00 68.44 289 LYS A C 1
ATOM 2402 O O . LYS A 1 289 ? -23.864 -1.760 12.389 1.00 68.44 289 LYS A O 1
ATOM 2407 N N . SER A 1 290 ? -21.898 -2.081 11.356 1.00 73.38 290 SER A N 1
ATOM 2408 C CA . SER A 1 290 ? -21.413 -3.154 12.242 1.00 73.38 290 SER A CA 1
ATOM 2409 C C . SER A 1 290 ? -20.344 -2.728 13.255 1.00 73.38 290 SER A C 1
ATOM 2411 O O . SER A 1 290 ? -19.989 -3.534 14.110 1.00 73.38 290 SER A O 1
ATOM 2413 N N . PHE A 1 291 ? -19.828 -1.491 13.210 1.00 80.25 291 PHE A N 1
ATOM 2414 C CA . PHE A 1 291 ? -18.677 -1.117 14.052 1.00 80.25 291 PHE A CA 1
ATOM 2415 C C . PHE A 1 291 ? -19.068 -0.901 15.528 1.00 80.25 291 PHE A C 1
ATOM 2417 O O . PHE A 1 291 ? -18.281 -1.163 16.444 1.00 80.25 291 PHE A O 1
ATOM 2424 N N . GLY A 1 292 ? -20.300 -0.448 15.777 1.00 80.62 292 GLY A N 1
ATOM 2425 C CA . GLY A 1 292 ? -20.769 -0.043 17.105 1.00 80.62 292 GLY A CA 1
ATOM 2426 C C . GLY A 1 292 ? -20.160 1.287 17.569 1.00 80.62 292 GLY A C 1
ATOM 2427 O O . GLY A 1 292 ? -19.482 1.965 16.809 1.00 80.62 292 GLY A O 1
ATOM 2428 N N . ASN A 1 293 ? -20.390 1.659 18.831 1.00 80.38 293 ASN A N 1
ATOM 2429 C CA . ASN A 1 293 ? -20.017 2.965 19.401 1.00 80.38 293 ASN A CA 1
ATOM 2430 C C . ASN A 1 293 ? -18.816 2.914 20.368 1.00 80.38 293 ASN A C 1
ATOM 2432 O O . ASN A 1 293 ? -18.587 3.847 21.137 1.00 80.38 293 ASN A O 1
ATOM 2436 N N . VAL A 1 294 ? -18.060 1.813 20.354 1.00 85.06 294 VAL A N 1
ATOM 2437 C CA . VAL A 1 294 ? -16.892 1.604 21.221 1.00 85.06 294 VAL A CA 1
ATOM 2438 C C . VAL A 1 294 ? -15.614 1.737 20.398 1.00 85.06 294 VAL A C 1
ATOM 2440 O O . VAL A 1 294 ? -15.360 0.918 19.509 1.00 85.06 294 VAL A O 1
ATOM 2443 N N . PHE A 1 295 ? -14.809 2.744 20.736 1.00 88.12 295 PHE A N 1
ATOM 2444 C CA . PHE A 1 295 ? -13.569 3.133 20.055 1.00 88.12 295 PHE A CA 1
ATOM 2445 C C . PHE A 1 295 ? -12.350 2.898 20.952 1.00 88.12 295 PHE A C 1
ATOM 2447 O O . PHE A 1 295 ? -11.584 3.812 21.241 1.00 88.12 295 PHE A O 1
ATOM 2454 N N . ASN A 1 296 ? -12.201 1.668 21.437 1.00 90.88 296 ASN A N 1
ATOM 2455 C CA . ASN A 1 296 ? -11.028 1.285 22.216 1.00 90.88 296 ASN A CA 1
ATOM 2456 C C . ASN A 1 296 ? -9.807 1.134 21.307 1.00 90.88 296 ASN A C 1
ATOM 2458 O O . ASN A 1 296 ? -9.943 0.886 20.106 1.00 90.88 296 ASN A O 1
ATOM 2462 N N . LYS A 1 297 ? -8.624 1.217 21.919 1.00 93.94 297 LYS A N 1
ATOM 2463 C CA . LYS A 1 297 ? -7.355 0.830 21.306 1.00 93.94 297 LYS A CA 1
ATOM 2464 C C . LYS A 1 297 ? -7.486 -0.525 20.603 1.00 93.94 297 LYS A C 1
ATOM 2466 O O . LYS A 1 297 ? -8.016 -1.468 21.189 1.00 93.94 297 LYS A O 1
ATOM 2471 N N . PHE A 1 298 ? -6.988 -0.610 19.374 1.00 96.19 298 PHE A N 1
ATOM 2472 C CA . PHE A 1 298 ? -6.998 -1.856 18.612 1.00 96.19 298 PHE A CA 1
ATOM 2473 C C . PHE A 1 298 ? -5.918 -2.827 19.079 1.00 96.19 298 PHE A C 1
ATOM 2475 O O . PHE A 1 298 ? -4.810 -2.427 19.446 1.00 96.19 298 PHE A O 1
ATOM 2482 N N . ASP A 1 299 ? -6.235 -4.117 19.015 1.00 97.00 299 ASP A N 1
ATOM 2483 C CA . ASP A 1 299 ? -5.255 -5.168 19.261 1.00 97.00 299 ASP A CA 1
ATOM 2484 C C . ASP A 1 299 ? -4.259 -5.239 18.101 1.00 97.00 299 ASP A C 1
ATOM 2486 O O . ASP A 1 299 ? -4.634 -5.084 16.940 1.00 97.00 299 ASP A O 1
ATOM 2490 N N . ILE A 1 300 ? -2.988 -5.493 18.407 1.00 98.31 300 ILE A N 1
ATOM 2491 C CA . ILE A 1 300 ? -1.935 -5.686 17.404 1.00 98.31 300 ILE A CA 1
ATOM 2492 C C . ILE A 1 300 ? -1.555 -7.161 17.399 1.00 98.31 300 ILE A C 1
ATOM 2494 O O . ILE A 1 300 ? -1.221 -7.722 18.443 1.00 98.31 300 ILE A O 1
ATOM 2498 N N . GLN A 1 301 ? -1.575 -7.781 16.223 1.00 97.50 301 GLN A N 1
ATOM 2499 C CA . GLN A 1 301 ? -1.170 -9.168 16.028 1.00 97.50 301 GLN A CA 1
ATOM 2500 C C . GLN A 1 301 ? -0.047 -9.234 15.003 1.00 97.50 301 GLN A C 1
ATOM 2502 O O . GLN A 1 301 ? -0.228 -8.901 13.834 1.00 97.50 301 GLN A O 1
ATOM 2507 N N . TRP A 1 302 ? 1.126 -9.675 15.448 1.00 97.25 302 TRP A N 1
ATOM 2508 C CA . TRP A 1 302 ? 2.246 -9.920 14.552 1.00 97.25 302 TRP A CA 1
ATOM 2509 C C . TRP A 1 302 ? 2.035 -11.242 13.822 1.00 97.25 302 TRP A C 1
ATOM 2511 O O . TRP A 1 302 ? 1.838 -12.281 14.454 1.00 97.25 302 TRP A O 1
ATOM 2521 N N . GLN A 1 303 ? 2.037 -11.202 12.496 1.00 96.69 303 GLN A N 1
ATOM 2522 C CA . GLN A 1 303 ? 1.753 -12.362 11.668 1.00 96.69 303 GLN A CA 1
ATOM 2523 C C . GLN A 1 303 ? 3.047 -13.026 11.216 1.00 96.69 303 GLN A C 1
ATOM 2525 O O . GLN A 1 303 ? 4.012 -12.372 10.814 1.00 96.69 303 GLN A O 1
ATOM 2530 N N . ARG A 1 304 ? 3.046 -14.361 11.219 1.00 93.06 304 ARG A N 1
ATOM 2531 C CA . ARG A 1 304 ? 4.118 -15.125 10.582 1.00 93.06 304 ARG A CA 1
ATOM 2532 C C . ARG A 1 304 ? 4.063 -14.890 9.081 1.00 93.06 304 ARG A C 1
ATOM 2534 O O . ARG A 1 304 ? 3.023 -15.096 8.456 1.00 93.06 304 ARG A O 1
ATOM 2541 N N . SER A 1 305 ? 5.189 -14.489 8.508 1.00 92.56 305 SER A N 1
ATOM 2542 C CA . SER A 1 305 ? 5.299 -14.206 7.083 1.00 92.56 305 SER A CA 1
ATOM 2543 C C . SER A 1 305 ? 6.634 -14.716 6.518 1.00 92.56 305 SER A C 1
ATOM 2545 O O . SER A 1 305 ? 7.581 -14.917 7.288 1.00 92.56 305 SER A O 1
ATOM 2547 N N . PRO A 1 306 ? 6.714 -14.986 5.202 1.00 93.81 306 PRO A N 1
ATOM 2548 C CA . PRO A 1 306 ? 7.954 -15.403 4.556 1.00 93.81 306 PRO A CA 1
ATOM 2549 C C . PRO A 1 306 ? 9.094 -14.394 4.755 1.00 93.81 306 PRO A C 1
ATOM 2551 O O . PRO A 1 306 ? 8.916 -13.193 4.552 1.00 93.81 306 PRO A O 1
ATOM 2554 N N . HIS A 1 307 ? 10.279 -14.898 5.106 1.00 93.56 307 HIS A N 1
ATOM 2555 C CA . HIS A 1 307 ? 11.462 -14.071 5.337 1.00 93.56 307 HIS A CA 1
ATOM 2556 C C . HIS A 1 307 ? 12.103 -13.622 4.015 1.00 93.56 307 HIS A C 1
ATOM 2558 O O . HIS A 1 307 ? 12.303 -14.434 3.110 1.00 93.56 307 HIS A O 1
ATOM 2564 N N . GLN A 1 308 ? 12.463 -12.345 3.900 1.00 91.25 308 GLN A N 1
ATOM 2565 C CA . GLN A 1 308 ? 13.132 -11.812 2.719 1.00 91.25 308 GLN A CA 1
ATOM 2566 C C . GLN A 1 308 ? 14.570 -12.320 2.615 1.00 91.25 308 GLN A C 1
ATOM 2568 O O . GLN A 1 308 ? 15.323 -12.328 3.582 1.00 91.25 308 GLN A O 1
ATOM 2573 N N . THR A 1 309 ? 14.992 -12.681 1.406 1.00 85.31 309 THR A N 1
ATOM 2574 C CA . THR A 1 309 ? 16.379 -13.105 1.158 1.00 85.31 309 THR A CA 1
ATOM 2575 C C . THR A 1 309 ? 17.297 -11.949 0.760 1.00 85.31 309 THR A C 1
ATOM 2577 O O . THR A 1 309 ? 18.512 -1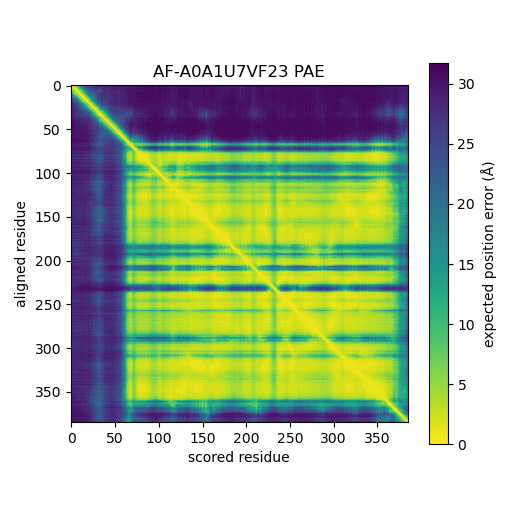2.034 0.920 1.00 85.31 309 THR A O 1
ATOM 2580 N N . GLY A 1 310 ? 16.736 -10.886 0.176 1.00 83.88 310 GLY A N 1
ATOM 2581 C CA . GLY A 1 310 ? 17.474 -9.705 -0.265 1.00 83.88 310 GLY A CA 1
ATOM 2582 C C . GLY A 1 310 ? 17.299 -8.542 0.705 1.00 83.88 310 GLY A C 1
ATOM 2583 O O . GLY A 1 310 ? 16.202 -8.297 1.198 1.00 83.88 310 GLY A O 1
ATOM 2584 N N . SER A 1 311 ? 18.364 -7.775 0.941 1.00 84.94 311 SER A N 1
ATOM 2585 C CA . SER A 1 311 ? 18.337 -6.605 1.835 1.00 84.94 311 SER A CA 1
ATOM 2586 C C . SER A 1 311 ? 17.521 -5.420 1.303 1.00 84.94 311 SER A C 1
ATOM 2588 O O . SER A 1 311 ? 17.298 -4.462 2.033 1.00 84.94 311 SER A O 1
ATOM 2590 N N . THR A 1 312 ? 17.077 -5.464 0.043 1.00 87.75 312 THR A N 1
ATOM 2591 C CA . THR A 1 312 ? 16.348 -4.366 -0.621 1.00 87.75 312 THR A CA 1
ATOM 2592 C C . THR A 1 312 ? 14.898 -4.719 -0.965 1.00 87.75 312 THR A C 1
ATOM 2594 O O . THR A 1 312 ? 14.215 -3.945 -1.636 1.00 87.75 312 THR A O 1
ATOM 2597 N N . ASP A 1 313 ? 14.419 -5.889 -0.529 1.00 92.62 313 ASP A N 1
ATOM 2598 C CA . ASP A 1 313 ? 13.144 -6.447 -0.988 1.00 92.62 313 ASP A CA 1
ATOM 2599 C C . ASP A 1 313 ? 11.946 -6.137 -0.071 1.00 92.62 313 ASP A C 1
ATOM 2601 O O . ASP A 1 313 ? 10.824 -6.436 -0.473 1.00 92.62 313 ASP A O 1
ATOM 2605 N N . CYS A 1 314 ? 12.122 -5.511 1.102 1.00 94.44 314 CYS A N 1
ATOM 2606 C CA . CYS A 1 314 ? 11.032 -5.267 2.070 1.00 94.44 314 CYS A CA 1
ATOM 2607 C C . CYS A 1 314 ? 9.798 -4.603 1.434 1.00 94.44 314 CYS A C 1
ATOM 2609 O O . CYS A 1 314 ? 8.678 -5.087 1.579 1.00 94.44 314 CYS A O 1
ATOM 2611 N N . GLY A 1 315 ? 10.003 -3.567 0.615 1.00 95.56 315 GLY A N 1
ATOM 2612 C CA . GLY A 1 315 ? 8.923 -2.912 -0.125 1.00 95.56 315 GLY A CA 1
ATOM 2613 C C . GLY A 1 315 ? 8.226 -3.828 -1.141 1.00 95.56 315 GLY A C 1
ATOM 2614 O O . GLY A 1 315 ? 7.014 -3.746 -1.324 1.00 95.56 315 GLY A O 1
ATOM 2615 N N . ALA A 1 316 ? 8.960 -4.739 -1.788 1.00 96.81 316 ALA A N 1
ATOM 2616 C CA . ALA A 1 316 ? 8.372 -5.708 -2.712 1.00 96.81 316 ALA A CA 1
ATOM 2617 C C . ALA A 1 316 ? 7.558 -6.777 -1.966 1.00 96.81 316 ALA A C 1
ATOM 2619 O O . ALA A 1 316 ? 6.469 -7.133 -2.420 1.00 96.81 316 ALA A O 1
ATOM 2620 N N . PHE A 1 317 ? 8.051 -7.253 -0.817 1.00 97.44 317 PHE A N 1
ATOM 2621 C CA . PHE A 1 317 ? 7.3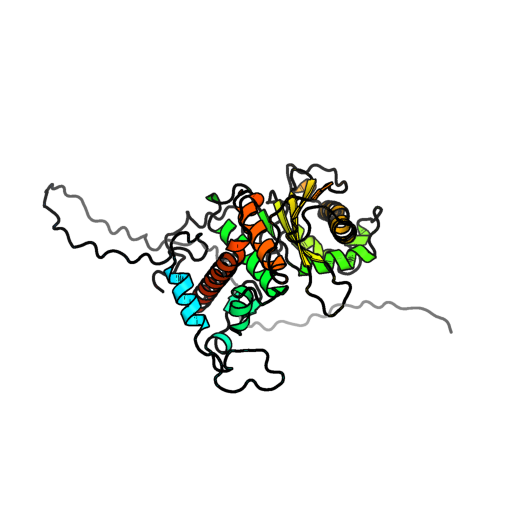15 -8.173 0.052 1.00 97.44 317 PHE A CA 1
ATOM 2622 C C . PHE A 1 317 ? 6.037 -7.531 0.593 1.00 97.44 317 PHE A C 1
ATOM 2624 O O . PHE A 1 317 ? 4.986 -8.159 0.506 1.00 97.44 317 PHE A O 1
ATOM 2631 N N . LEU A 1 318 ? 6.081 -6.267 1.035 1.00 97.75 318 LEU A N 1
ATOM 2632 C CA . LEU A 1 318 ? 4.893 -5.504 1.438 1.00 97.75 318 LEU A CA 1
ATOM 2633 C C . LEU A 1 318 ? 3.814 -5.531 0.350 1.00 97.75 318 LEU A C 1
ATOM 2635 O O . LEU A 1 318 ? 2.669 -5.899 0.619 1.00 97.75 318 LEU A O 1
ATOM 2639 N N . ILE A 1 319 ? 4.174 -5.186 -0.893 1.00 98.12 319 ILE A N 1
ATOM 2640 C CA . ILE A 1 319 ? 3.217 -5.171 -2.010 1.00 98.12 319 ILE A CA 1
ATOM 2641 C C . ILE A 1 319 ? 2.700 -6.589 -2.282 1.00 98.12 319 ILE A C 1
ATOM 2643 O O . ILE A 1 319 ? 1.512 -6.772 -2.553 1.00 98.12 319 ILE A O 1
ATOM 2647 N N . LYS A 1 320 ? 3.567 -7.606 -2.202 1.00 97.81 320 LYS A N 1
ATOM 2648 C CA . LYS A 1 320 ? 3.163 -8.993 -2.441 1.00 97.81 320 LYS A CA 1
ATOM 2649 C C . LYS A 1 320 ? 2.198 -9.507 -1.377 1.00 97.81 320 LYS A C 1
ATOM 2651 O O . LYS A 1 320 ? 1.211 -10.156 -1.719 1.00 97.81 320 LYS A O 1
ATOM 2656 N N . PHE A 1 321 ? 2.466 -9.217 -0.108 1.00 98.19 321 PHE A N 1
ATOM 2657 C CA . PHE A 1 321 ? 1.588 -9.576 0.999 1.00 98.19 321 PHE A CA 1
ATOM 2658 C C . PHE A 1 321 ? 0.231 -8.894 0.852 1.00 98.19 321 PHE A C 1
ATOM 2660 O O . PHE A 1 321 ? -0.788 -9.574 0.951 1.00 98.19 321 PHE A O 1
ATOM 2667 N N . ALA A 1 322 ? 0.206 -7.603 0.503 1.00 98.19 322 ALA A N 1
ATOM 2668 C CA . ALA A 1 322 ? -1.037 -6.897 0.211 1.00 98.19 322 ALA A CA 1
ATOM 2669 C C . ALA A 1 322 ? -1.808 -7.573 -0.935 1.00 98.19 322 ALA A C 1
ATOM 2671 O O . ALA A 1 322 ? -2.984 -7.884 -0.769 1.00 98.19 322 ALA A O 1
ATOM 2672 N N . GLU A 1 323 ? -1.148 -7.890 -2.059 1.00 97.00 323 GLU A N 1
ATOM 2673 C CA . GLU A 1 323 ? -1.793 -8.576 -3.188 1.00 97.00 323 GLU A CA 1
ATOM 2674 C C . GLU A 1 323 ? -2.426 -9.906 -2.768 1.00 97.00 323 GLU A C 1
ATOM 2676 O O . GLU A 1 323 ? -3.576 -10.159 -3.118 1.00 97.00 323 GLU A O 1
ATOM 2681 N N . LEU A 1 324 ? -1.686 -10.757 -2.046 1.00 97.31 324 LEU A N 1
ATOM 2682 C CA . LEU A 1 324 ? -2.162 -12.076 -1.625 1.00 97.31 324 LEU A CA 1
ATOM 2683 C C . LEU A 1 324 ? -3.343 -11.968 -0.661 1.00 97.31 324 LEU A C 1
ATOM 2685 O O . LEU A 1 324 ? -4.349 -12.648 -0.855 1.00 97.31 324 LEU A O 1
ATOM 2689 N N . LEU A 1 325 ? -3.243 -11.093 0.337 1.00 97.81 325 LEU A N 1
ATOM 2690 C CA . LEU A 1 325 ? -4.286 -10.915 1.340 1.00 97.81 325 LEU A CA 1
ATOM 2691 C C . LEU A 1 325 ? -5.562 -10.331 0.733 1.00 97.81 325 LEU A C 1
ATOM 2693 O O . LEU A 1 325 ? -6.643 -10.824 1.043 1.00 97.81 325 LEU A O 1
ATOM 2697 N N . MET A 1 326 ? -5.451 -9.340 -0.162 1.00 95.62 326 MET A N 1
ATOM 2698 C CA . MET A 1 326 ? -6.599 -8.739 -0.857 1.00 95.62 326 MET A CA 1
ATOM 2699 C C . MET A 1 326 ? -7.404 -9.773 -1.662 1.00 95.62 326 MET A C 1
ATOM 2701 O O . MET A 1 326 ? -8.624 -9.665 -1.729 1.00 95.62 326 MET A O 1
ATOM 2705 N N . ILE A 1 327 ? -6.753 -10.810 -2.205 1.00 94.81 327 ILE A N 1
ATOM 2706 C CA . ILE A 1 327 ? -7.412 -11.926 -2.915 1.00 94.81 327 ILE A CA 1
ATOM 2707 C C . ILE A 1 327 ? -7.662 -13.157 -2.023 1.00 94.81 327 ILE A C 1
ATOM 2709 O O . ILE A 1 327 ? -7.878 -14.263 -2.521 1.00 94.81 327 ILE A O 1
ATOM 2713 N N . GLY A 1 328 ? -7.590 -13.000 -0.697 1.00 94.94 328 GLY A N 1
ATOM 2714 C CA . GLY A 1 328 ? -7.894 -14.057 0.274 1.00 94.94 328 GLY A CA 1
ATOM 2715 C C . GLY A 1 328 ? -6.902 -15.217 0.328 1.00 94.94 328 GLY A C 1
ATOM 2716 O O . GLY A 1 328 ? -7.267 -16.303 0.775 1.00 94.94 328 GLY A O 1
ATOM 2717 N N . LYS A 1 329 ? -5.668 -15.028 -0.144 1.00 95.19 329 LYS A N 1
ATOM 2718 C CA . LYS A 1 329 ? -4.614 -16.046 -0.085 1.00 95.19 329 LYS A CA 1
ATOM 2719 C C . LYS A 1 329 ? -3.747 -15.884 1.152 1.00 95.19 329 LYS A C 1
ATOM 2721 O O . LYS A 1 329 ? -3.470 -14.779 1.608 1.00 95.19 329 LYS A O 1
ATOM 2726 N N . ASP A 1 330 ? -3.276 -17.022 1.643 1.00 94.75 330 ASP A N 1
ATOM 2727 C CA . ASP A 1 330 ? -2.336 -17.096 2.752 1.00 94.75 330 ASP A CA 1
ATOM 2728 C C . ASP A 1 330 ? -0.932 -16.667 2.301 1.00 94.75 330 ASP A C 1
ATOM 2730 O O . ASP A 1 330 ? -0.355 -17.240 1.371 1.00 94.75 330 ASP A O 1
ATOM 2734 N N . VAL A 1 331 ? -0.375 -15.661 2.979 1.00 95.19 331 VAL A N 1
ATOM 2735 C CA . VAL A 1 331 ? 0.977 -15.154 2.715 1.00 95.19 331 VAL A CA 1
ATOM 2736 C C . VAL A 1 331 ? 2.052 -16.199 2.992 1.00 95.19 331 VAL A C 1
ATOM 2738 O O . VAL A 1 331 ? 3.080 -16.181 2.325 1.00 95.19 331 VAL A O 1
ATOM 2741 N N . GLN A 1 332 ? 1.827 -17.136 3.922 1.00 94.69 332 GLN A N 1
ATOM 2742 C CA . GLN A 1 332 ? 2.822 -18.149 4.296 1.00 94.69 332 GLN A CA 1
ATOM 2743 C C . GLN A 1 332 ? 3.091 -19.155 3.173 1.00 94.69 332 GLN A C 1
ATOM 2745 O O . GLN A 1 332 ? 4.113 -19.835 3.181 1.00 94.69 332 GLN A O 1
ATOM 2750 N N . GLN A 1 333 ? 2.197 -19.243 2.186 1.00 93.75 333 GLN A N 1
ATOM 2751 C CA . GLN A 1 333 ? 2.375 -20.116 1.025 1.00 93.75 333 GLN A CA 1
ATOM 2752 C C . GLN A 1 333 ? 3.303 -19.509 -0.037 1.00 93.75 333 GLN A C 1
ATOM 2754 O O . GLN A 1 333 ? 3.738 -20.216 -0.948 1.00 93.75 333 GLN A O 1
ATOM 2759 N N . PHE A 1 334 ? 3.613 -18.213 0.057 1.00 95.38 334 PHE A N 1
ATOM 2760 C CA . PHE A 1 334 ? 4.508 -17.544 -0.878 1.00 95.38 334 PHE A CA 1
ATOM 2761 C C . PHE A 1 334 ? 5.966 -17.944 -0.637 1.00 95.38 334 PHE A C 1
ATOM 2763 O O . PHE A 1 334 ? 6.458 -17.863 0.487 1.00 95.38 334 PHE A O 1
ATOM 2770 N N . GLN A 1 335 ? 6.660 -18.350 -1.701 1.00 95.75 335 GLN A N 1
ATOM 2771 C CA . GLN A 1 335 ? 8.081 -18.685 -1.638 1.00 95.75 335 GLN A CA 1
ATOM 2772 C C . GLN A 1 335 ? 8.918 -17.403 -1.795 1.00 95.75 335 GLN A C 1
ATOM 2774 O O . GLN A 1 335 ? 8.756 -16.707 -2.802 1.00 95.75 335 GLN A O 1
ATOM 2779 N N . PRO A 1 336 ? 9.805 -17.058 -0.840 1.00 94.44 336 PRO A N 1
ATOM 2780 C CA . PRO A 1 336 ? 10.642 -15.860 -0.922 1.00 94.44 336 PRO A CA 1
ATOM 2781 C C . PRO A 1 336 ? 11.440 -15.725 -2.223 1.00 94.44 336 PRO A C 1
ATOM 2783 O O . PRO A 1 336 ? 11.663 -14.614 -2.701 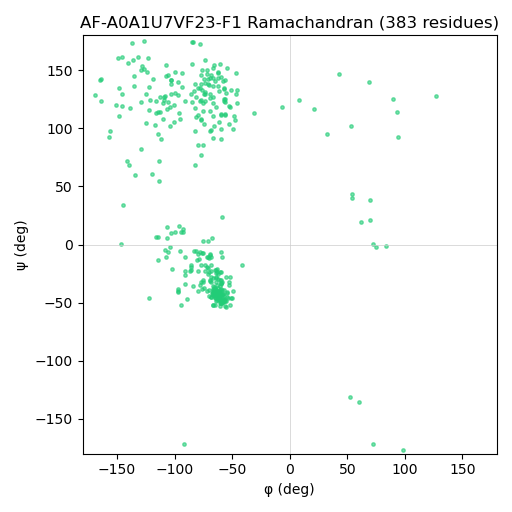1.00 94.44 336 PRO A O 1
ATOM 2786 N N . GLU A 1 337 ? 11.854 -16.842 -2.820 1.00 93.81 337 GLU A N 1
ATOM 2787 C CA . GLU A 1 337 ? 12.652 -16.892 -4.046 1.00 93.81 337 GLU A CA 1
ATOM 2788 C C . GLU A 1 337 ? 11.899 -16.316 -5.258 1.00 93.81 337 GLU A C 1
ATOM 2790 O O . GLU A 1 337 ? 12.521 -15.733 -6.154 1.00 93.81 337 GLU A O 1
ATOM 2795 N N . ASP A 1 338 ? 10.564 -16.399 -5.245 1.00 94.56 338 ASP A N 1
ATOM 2796 C CA . ASP A 1 338 ? 9.682 -15.927 -6.315 1.00 94.56 338 ASP A CA 1
ATOM 2797 C C . ASP A 1 338 ? 9.533 -14.395 -6.324 1.00 94.56 338 ASP A C 1
ATOM 2799 O O . ASP A 1 338 ? 8.969 -13.821 -7.263 1.00 94.56 338 ASP A O 1
ATOM 2803 N N . ILE A 1 339 ? 10.069 -13.683 -5.320 1.00 95.50 339 ILE A N 1
ATOM 2804 C CA . ILE A 1 339 ? 9.948 -12.219 -5.228 1.00 95.50 339 ILE A CA 1
ATOM 2805 C C . ILE A 1 339 ? 10.552 -11.510 -6.444 1.00 95.50 339 ILE A C 1
ATOM 2807 O O . ILE A 1 339 ? 10.037 -10.489 -6.903 1.00 95.50 339 ILE A O 1
ATOM 2811 N N . LYS A 1 340 ? 11.614 -12.078 -7.026 1.00 94.31 340 LYS A N 1
ATOM 2812 C CA . LYS A 1 340 ? 12.277 -11.523 -8.215 1.00 94.31 340 LYS A CA 1
ATOM 2813 C C . LYS A 1 340 ? 11.380 -11.570 -9.442 1.00 94.31 340 LYS A C 1
ATOM 2815 O O . LYS A 1 340 ? 11.439 -10.664 -10.273 1.00 94.31 340 LYS A O 1
ATOM 2820 N N . ASP A 1 341 ? 10.578 -12.616 -9.571 1.00 93.50 341 ASP A N 1
ATOM 2821 C CA . ASP A 1 341 ? 9.667 -12.764 -10.698 1.00 93.50 341 ASP A CA 1
ATOM 2822 C C . ASP A 1 341 ? 8.412 -11.922 -10.478 1.00 93.50 341 ASP A C 1
ATOM 2824 O O . ASP A 1 341 ? 8.039 -11.166 -11.377 1.00 93.50 341 ASP A O 1
ATOM 2828 N N . PHE A 1 342 ? 7.893 -11.873 -9.246 1.00 94.88 342 PHE A N 1
ATOM 2829 C CA . PHE A 1 342 ? 6.839 -10.930 -8.870 1.00 94.88 342 PHE A CA 1
ATOM 2830 C C . PHE A 1 342 ? 7.205 -9.472 -9.194 1.00 94.88 342 PHE A C 1
ATOM 2832 O O . PHE A 1 342 ? 6.412 -8.751 -9.799 1.00 94.88 342 PHE A O 1
ATOM 2839 N N . ARG A 1 343 ? 8.424 -9.029 -8.857 1.00 96.19 343 ARG A N 1
ATOM 2840 C CA . ARG A 1 343 ? 8.912 -7.672 -9.163 1.00 96.19 343 ARG A CA 1
ATOM 2841 C C . ARG A 1 343 ? 8.867 -7.359 -10.662 1.00 96.19 343 ARG A C 1
ATOM 2843 O O . ARG A 1 343 ? 8.404 -6.288 -11.064 1.00 96.19 343 ARG A O 1
ATOM 2850 N N . LYS A 1 344 ? 9.300 -8.298 -11.511 1.00 94.88 344 LYS A N 1
ATOM 2851 C CA . LYS A 1 344 ? 9.238 -8.149 -12.978 1.00 94.88 344 LYS A CA 1
ATOM 2852 C C . LYS A 1 344 ? 7.797 -8.106 -13.478 1.00 94.88 344 LYS A C 1
ATOM 2854 O O . LYS A 1 344 ? 7.484 -7.291 -14.345 1.00 94.88 344 LYS A O 1
ATOM 2859 N N . GLU A 1 345 ? 6.932 -8.964 -12.947 1.00 93.94 345 GLU A N 1
ATOM 2860 C CA . GLU A 1 345 ? 5.514 -9.019 -13.306 1.00 93.94 345 GLU A CA 1
ATOM 2861 C C . GLU A 1 345 ? 4.785 -7.727 -12.930 1.00 93.94 345 GLU A C 1
ATOM 2863 O O . GLU A 1 345 ? 4.070 -7.156 -13.755 1.00 93.94 345 GLU A O 1
ATOM 2868 N N . LEU A 1 346 ? 5.002 -7.220 -11.715 1.00 95.19 346 LEU A N 1
ATOM 2869 C CA . LEU A 1 346 ? 4.435 -5.960 -11.248 1.00 95.19 346 LEU A CA 1
ATOM 2870 C C . LEU A 1 346 ? 4.899 -4.786 -12.119 1.00 95.19 346 LEU A C 1
ATOM 2872 O O . LEU A 1 346 ? 4.076 -3.989 -12.574 1.00 95.19 346 LEU A 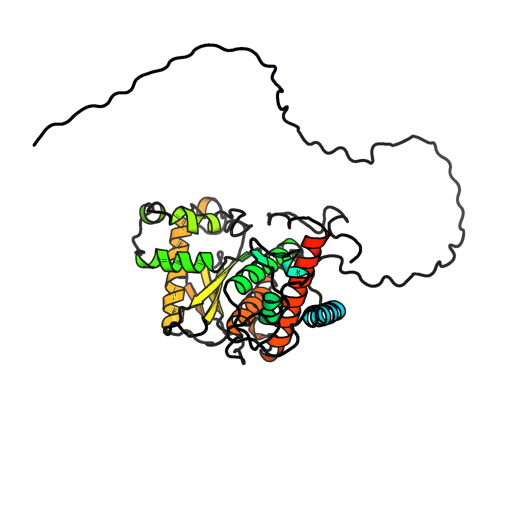O 1
ATOM 2876 N N . ALA A 1 347 ? 6.197 -4.711 -12.427 1.00 96.06 347 ALA A N 1
ATOM 2877 C CA . ALA A 1 347 ? 6.738 -3.675 -13.303 1.00 96.06 347 ALA A CA 1
ATOM 2878 C C . ALA A 1 347 ? 6.162 -3.747 -14.726 1.00 96.06 347 ALA A C 1
ATOM 2880 O O . ALA A 1 347 ? 5.785 -2.718 -15.292 1.00 96.06 347 ALA A O 1
ATOM 2881 N N . ALA A 1 348 ? 6.025 -4.952 -15.287 1.00 93.81 348 ALA A N 1
ATOM 2882 C CA . ALA A 1 348 ? 5.408 -5.160 -16.594 1.00 93.81 348 ALA A CA 1
ATOM 2883 C C . ALA A 1 348 ? 3.923 -4.758 -16.601 1.00 93.81 348 ALA A C 1
ATOM 2885 O O . ALA A 1 348 ? 3.456 -4.127 -17.551 1.00 93.81 348 ALA A O 1
ATOM 2886 N N . ASN A 1 349 ? 3.193 -5.068 -15.528 1.00 92.38 349 ASN A N 1
ATOM 2887 C CA . ASN A 1 349 ? 1.795 -4.687 -15.351 1.00 92.38 349 ASN A CA 1
ATOM 2888 C C . ASN A 1 349 ? 1.609 -3.165 -15.280 1.00 92.38 349 ASN A C 1
ATOM 2890 O O . ASN A 1 349 ? 0.775 -2.617 -16.005 1.00 92.38 349 ASN A O 1
ATOM 2894 N N . LEU A 1 350 ? 2.417 -2.470 -14.475 1.00 94.06 350 LEU A N 1
ATOM 2895 C CA . LEU A 1 350 ? 2.391 -1.008 -14.389 1.00 94.06 350 LEU A CA 1
ATOM 2896 C C . LEU A 1 350 ? 2.826 -0.340 -15.697 1.00 94.06 350 LEU A C 1
ATOM 2898 O O . LEU A 1 350 ? 2.259 0.684 -16.080 1.00 94.06 350 LEU A O 1
ATOM 2902 N N . TRP A 1 351 ? 3.802 -0.915 -16.407 1.00 93.44 351 TRP A N 1
ATOM 2903 C CA . TRP A 1 351 ? 4.209 -0.425 -17.724 1.00 93.44 351 TRP A CA 1
ATOM 2904 C C . TRP A 1 351 ? 3.047 -0.514 -18.712 1.00 93.44 351 TRP A C 1
ATOM 2906 O O . TRP A 1 351 ? 2.723 0.475 -19.369 1.00 93.44 351 TRP A O 1
ATOM 2916 N N . ALA A 1 352 ? 2.369 -1.661 -18.760 1.00 90.50 352 ALA A N 1
ATOM 2917 C CA . ALA A 1 352 ? 1.200 -1.861 -19.605 1.00 90.50 352 ALA A CA 1
ATOM 2918 C C . ALA A 1 352 ? 0.065 -0.885 -19.244 1.00 90.50 352 ALA A C 1
ATOM 2920 O O . ALA A 1 352 ? -0.574 -0.324 -20.133 1.00 90.50 352 ALA A O 1
ATOM 2921 N N . HIS A 1 353 ? -0.161 -0.639 -17.950 1.00 89.12 353 HIS A N 1
ATOM 2922 C CA . HIS A 1 353 ? -1.120 0.360 -17.480 1.00 89.12 353 HIS A CA 1
ATOM 2923 C C . HIS A 1 353 ? -0.756 1.775 -17.955 1.00 89.12 353 HIS A C 1
ATOM 2925 O O . HIS A 1 353 ? -1.611 2.499 -18.469 1.00 89.12 353 HIS A O 1
ATOM 2931 N N . GLY A 1 354 ? 0.522 2.152 -17.867 1.00 89.75 354 GLY A N 1
ATOM 2932 C CA . GLY A 1 354 ? 1.022 3.430 -18.372 1.00 89.75 354 GLY A CA 1
ATOM 2933 C C . GLY A 1 354 ? 0.837 3.587 -19.883 1.00 89.75 354 GLY A C 1
ATOM 2934 O O . GLY A 1 354 ? 0.350 4.625 -20.336 1.00 89.75 354 GLY A O 1
ATOM 2935 N N . GLU A 1 355 ? 1.165 2.550 -20.658 1.00 88.25 355 GLU A N 1
ATOM 2936 C CA . GLU A 1 355 ? 0.923 2.483 -22.107 1.00 88.25 355 GLU A CA 1
ATOM 2937 C C . GLU A 1 355 ? -0.562 2.663 -22.437 1.00 88.25 355 GLU A C 1
ATOM 2939 O O . GLU A 1 355 ? -0.921 3.499 -23.270 1.00 88.25 355 GLU A O 1
ATOM 2944 N N . TRP A 1 356 ? -1.436 1.937 -21.736 1.00 84.31 356 TRP A N 1
ATOM 2945 C CA . TRP A 1 356 ? -2.880 2.016 -21.923 1.00 84.31 356 TRP A CA 1
ATOM 2946 C C . TRP A 1 356 ? -3.414 3.432 -21.673 1.00 84.31 356 TRP A C 1
ATOM 2948 O O . TRP A 1 356 ? -4.073 3.985 -22.555 1.00 84.31 356 TRP A O 1
ATOM 2958 N N . LYS A 1 357 ? -3.070 4.081 -20.549 1.00 82.81 357 LYS A N 1
ATOM 2959 C CA . LYS A 1 357 ? -3.487 5.476 -20.281 1.00 82.81 357 LYS A CA 1
ATOM 2960 C C . LYS A 1 357 ? -2.935 6.444 -21.328 1.00 82.81 357 LYS A C 1
ATOM 2962 O O . LYS A 1 357 ? -3.631 7.344 -21.792 1.00 82.81 357 LYS A O 1
ATOM 2967 N N . ARG A 1 358 ? -1.678 6.253 -21.742 1.00 83.25 358 ARG A N 1
ATOM 2968 C CA . ARG A 1 358 ? -1.000 7.120 -22.717 1.00 83.25 358 ARG A CA 1
ATOM 2969 C C . ARG A 1 358 ? -1.635 7.074 -24.107 1.00 83.25 358 ARG A C 1
ATOM 2971 O O . ARG A 1 358 ? -1.629 8.100 -24.798 1.00 83.25 358 ARG A O 1
ATOM 2978 N N . ASN A 1 359 ? -2.097 5.899 -24.524 1.00 80.62 359 ASN A N 1
ATOM 2979 C CA . ASN A 1 359 ? -2.622 5.662 -25.868 1.00 80.62 359 ASN A CA 1
ATOM 2980 C C . ASN A 1 359 ? -4.128 5.906 -25.943 1.00 80.62 359 ASN A C 1
ATOM 2982 O O . ASN A 1 359 ? -4.612 6.401 -26.954 1.00 80.62 359 ASN A O 1
ATOM 2986 N N . SER A 1 360 ? -4.853 5.599 -24.869 1.00 74.25 360 SER A N 1
ATOM 2987 C CA . SER A 1 360 ? -6.306 5.739 -24.826 1.00 74.25 360 SER A CA 1
ATOM 2988 C C . SER A 1 360 ? -6.768 7.141 -24.413 1.00 74.25 360 SER A C 1
ATOM 2990 O O . SER A 1 360 ? -7.873 7.546 -24.755 1.00 74.25 360 SER A O 1
ATOM 2992 N N . GLY A 1 361 ? -5.918 7.906 -23.715 1.00 67.88 361 GLY A N 1
ATOM 2993 C CA . GLY A 1 361 ? -6.245 9.252 -23.242 1.00 67.88 361 GLY A CA 1
ATOM 2994 C C . GLY A 1 361 ? -7.247 9.287 -22.082 1.00 67.88 361 GLY A C 1
ATOM 2995 O O . GLY A 1 361 ? -7.569 10.379 -21.623 1.00 67.88 361 GLY A O 1
ATOM 2996 N N . TYR A 1 362 ? -7.713 8.129 -21.601 1.00 60.22 362 TYR A N 1
ATOM 2997 C CA . TYR A 1 362 ? -8.638 8.038 -20.475 1.00 60.22 362 TYR A CA 1
ATOM 2998 C C . TYR A 1 362 ? -7.897 8.115 -19.140 1.00 60.22 362 TYR A C 1
ATOM 3000 O O . TYR A 1 362 ? -6.862 7.470 -18.926 1.00 60.22 362 TYR A O 1
ATOM 3008 N N . ASP A 1 363 ? -8.477 8.869 -18.211 1.00 66.56 363 ASP A N 1
ATOM 3009 C CA . ASP A 1 363 ? -8.201 8.668 -16.799 1.00 66.56 363 ASP A CA 1
ATOM 3010 C C . ASP A 1 363 ? -8.873 7.372 -16.341 1.00 66.56 363 ASP A C 1
ATOM 3012 O O . ASP A 1 363 ? -9.923 6.973 -16.846 1.00 66.56 363 ASP A O 1
ATOM 3016 N N . THR A 1 364 ? -8.246 6.677 -15.394 1.00 66.38 364 THR A N 1
ATOM 3017 C CA . THR A 1 364 ? -8.901 5.538 -14.749 1.00 66.38 364 THR A CA 1
ATOM 3018 C C . THR A 1 364 ? -10.160 6.050 -14.051 1.00 66.38 364 THR A C 1
ATOM 3020 O O . THR A 1 364 ? -10.021 7.023 -13.301 1.00 66.38 364 THR A O 1
ATOM 3023 N N . PRO A 1 365 ? -11.326 5.405 -14.228 1.00 62.66 365 PRO A N 1
ATOM 3024 C CA . PRO A 1 365 ? -12.537 5.729 -13.485 1.00 62.66 365 PRO A CA 1
ATOM 3025 C C . PRO A 1 365 ? -12.262 5.873 -11.981 1.00 62.66 365 PRO A C 1
ATOM 3027 O O . PRO A 1 365 ? -11.346 5.200 -11.474 1.00 62.66 365 PRO A O 1
ATOM 3030 N N . PRO A 1 366 ? -12.996 6.750 -11.272 1.00 62.91 366 PRO A N 1
ATOM 3031 C CA . PRO A 1 366 ? -12.941 6.814 -9.813 1.00 62.91 366 PRO A CA 1
ATOM 3032 C C . PRO A 1 366 ? -13.240 5.437 -9.204 1.00 62.91 366 PRO A C 1
ATOM 3034 O O . PRO A 1 366 ? -13.877 4.602 -9.829 1.00 62.91 366 PRO A O 1
ATOM 3037 N N . GLU A 1 367 ? -12.704 5.157 -8.020 1.00 61.78 367 GLU A N 1
ATOM 3038 C CA . GLU A 1 367 ? -13.021 3.913 -7.304 1.00 61.78 367 GLU A CA 1
ATOM 3039 C C . GLU A 1 367 ? -14.380 4.163 -6.636 1.00 61.78 367 GLU A C 1
ATOM 3041 O O . GLU A 1 367 ? -14.448 5.025 -5.777 1.00 61.78 367 GLU A O 1
ATOM 3046 N N . ASN A 1 368 ? -15.469 3.510 -7.056 1.00 56.97 368 ASN A N 1
ATOM 3047 C CA . ASN A 1 368 ? -16.778 3.669 -6.404 1.00 56.97 368 ASN A CA 1
ATOM 3048 C C . ASN A 1 368 ? -17.329 2.317 -5.934 1.00 56.97 368 ASN A C 1
ATOM 3050 O O . ASN A 1 368 ? -16.934 1.250 -6.411 1.00 56.97 368 ASN A O 1
ATOM 3054 N N . VAL A 1 369 ? -18.280 2.359 -5.001 1.00 49.62 369 VAL A N 1
ATOM 3055 C CA . VAL A 1 369 ? -19.046 1.181 -4.572 1.00 49.62 369 VAL A CA 1
ATOM 3056 C C . VAL A 1 369 ? -20.094 0.813 -5.615 1.00 49.62 369 VAL A C 1
ATOM 3058 O O . VAL A 1 369 ? -20.871 1.660 -6.043 1.00 49.62 369 VAL A O 1
ATOM 3061 N N . GLY A 1 370 ? -20.166 -0.475 -5.959 1.00 43.56 370 GLY A N 1
ATOM 3062 C CA . GLY A 1 370 ? -21.239 -1.028 -6.790 1.00 43.56 370 GLY A CA 1
ATOM 3063 C C . GLY A 1 370 ? -21.045 -0.871 -8.298 1.00 43.56 370 GLY A C 1
ATOM 3064 O O . GLY A 1 370 ? -21.872 -1.381 -9.049 1.00 43.56 370 GLY A O 1
ATOM 3065 N N . ASP A 1 371 ? -19.958 -0.236 -8.741 1.00 49.22 371 ASP A N 1
ATOM 3066 C CA . ASP A 1 371 ? -19.569 -0.254 -10.149 1.00 49.22 371 ASP A CA 1
ATOM 3067 C C . ASP A 1 371 ? -19.130 -1.679 -10.517 1.00 49.22 371 ASP A C 1
ATOM 3069 O O . ASP A 1 371 ? -18.002 -2.097 -10.248 1.00 49.22 371 ASP A O 1
ATOM 3073 N N . ASP A 1 372 ? -20.026 -2.447 -11.134 1.00 45.84 372 ASP A N 1
ATOM 3074 C CA . ASP A 1 372 ? -19.645 -3.679 -11.811 1.00 45.84 372 ASP A CA 1
ATOM 3075 C C . ASP A 1 372 ? -19.068 -3.308 -13.184 1.00 45.84 372 ASP A C 1
ATOM 3077 O O . ASP A 1 372 ? -19.766 -3.287 -14.204 1.00 45.84 372 ASP A O 1
ATOM 3081 N N . TYR A 1 373 ? -17.764 -3.010 -13.186 1.00 51.31 373 TYR A N 1
ATOM 3082 C CA . TYR A 1 373 ? -16.963 -2.782 -14.392 1.00 51.31 373 TYR A CA 1
ATOM 3083 C C . TYR A 1 373 ? -16.934 -4.002 -15.337 1.00 51.31 373 TYR A C 1
ATOM 3085 O O . TYR A 1 373 ? -16.396 -3.892 -16.442 1.00 51.31 373 TYR A O 1
ATOM 3093 N N . GLU A 1 374 ? -17.497 -5.153 -14.941 1.00 44.03 374 GLU A N 1
ATOM 3094 C CA . GLU A 1 374 ? -17.719 -6.304 -15.817 1.00 44.03 374 GLU A CA 1
ATOM 3095 C C . GLU A 1 374 ? -19.095 -6.285 -16.513 1.00 44.03 374 GLU A C 1
ATOM 3097 O O . GLU A 1 374 ? -19.233 -6.928 -17.556 1.00 44.03 374 GLU A O 1
ATOM 3102 N N . SER A 1 375 ? -20.109 -5.586 -15.977 1.00 41.06 375 SER A N 1
ATOM 3103 C CA . SER A 1 375 ? -21.513 -5.758 -16.408 1.00 41.06 375 SER A CA 1
ATOM 3104 C C . SER A 1 375 ? -22.083 -4.683 -17.333 1.00 41.06 375 SER A C 1
ATOM 3106 O O . SER A 1 375 ? -23.022 -4.977 -18.074 1.00 41.06 375 SER A O 1
ATOM 3108 N N . GLU A 1 376 ? -21.512 -3.478 -17.381 1.00 36.31 376 GLU A N 1
ATOM 3109 C CA . GLU A 1 376 ? -22.001 -2.424 -18.275 1.00 36.31 376 GLU A CA 1
ATOM 3110 C C . GLU A 1 376 ? -20.976 -2.056 -19.353 1.00 36.31 376 GLU A C 1
ATOM 3112 O O . GLU A 1 376 ? -20.136 -1.168 -19.214 1.00 36.31 376 GLU A O 1
ATOM 3117 N N . ASN A 1 377 ? -21.176 -2.710 -20.500 1.00 35.38 377 ASN A N 1
ATOM 3118 C CA . ASN A 1 377 ? -20.613 -2.451 -21.823 1.00 35.38 377 ASN A CA 1
ATOM 3119 C C . ASN A 1 377 ? -19.288 -3.150 -22.155 1.00 35.38 377 ASN A C 1
ATOM 3121 O O . ASN A 1 377 ? -18.237 -2.920 -21.565 1.00 35.38 377 ASN A O 1
ATOM 3125 N N . GLU A 1 378 ? -19.316 -3.876 -23.274 1.00 37.56 378 GLU A N 1
ATOM 3126 C CA . GLU A 1 378 ? -18.169 -4.362 -24.053 1.00 37.56 378 GLU A CA 1
ATOM 3127 C C . GLU A 1 378 ? -17.233 -3.240 -24.581 1.00 37.56 378 GLU A C 1
ATOM 3129 O O . GLU A 1 378 ? -16.519 -3.421 -25.573 1.00 37.56 378 GLU A O 1
ATOM 3134 N N . THR A 1 379 ? -17.211 -2.063 -23.955 1.00 40.91 379 THR A N 1
ATOM 3135 C CA . THR A 1 379 ? -16.544 -0.857 -24.447 1.00 40.91 379 THR A CA 1
ATOM 3136 C C . THR A 1 379 ? -15.833 -0.087 -23.338 1.00 40.91 379 THR A C 1
ATOM 3138 O O . THR A 1 379 ? -16.229 1.030 -23.049 1.00 40.91 379 THR A O 1
ATOM 3141 N N . PHE A 1 380 ? -14.748 -0.607 -22.754 1.00 41.16 380 PHE A N 1
ATOM 3142 C CA . PHE A 1 380 ? -13.746 0.276 -22.112 1.00 41.16 380 PHE A CA 1
ATOM 3143 C C . PHE A 1 380 ? -12.285 -0.182 -22.191 1.00 41.16 380 PHE A C 1
ATOM 3145 O O . PHE A 1 380 ? -11.386 0.547 -21.774 1.00 41.16 380 PHE A O 1
ATOM 3152 N N . CYS A 1 381 ? -11.997 -1.319 -22.825 1.00 37.59 381 CYS A N 1
ATOM 3153 C CA . CYS A 1 381 ? -10.635 -1.625 -23.244 1.00 37.59 381 CYS A CA 1
ATOM 3154 C C . CYS A 1 381 ? -10.537 -1.392 -24.757 1.00 37.59 381 CYS A C 1
ATOM 3156 O O . CYS A 1 381 ? -11.262 -2.061 -25.499 1.00 37.59 381 CYS A O 1
ATOM 3158 N N . PRO A 1 382 ? -9.691 -0.458 -25.245 1.00 34.53 382 PRO A N 1
ATOM 3159 C CA . PRO A 1 382 ? -9.421 -0.338 -26.669 1.00 34.53 382 PRO A CA 1
ATOM 3160 C C . PRO A 1 382 ? -9.012 -1.713 -27.185 1.00 34.53 382 PRO A C 1
ATOM 3162 O O . PRO A 1 382 ? -8.047 -2.311 -26.700 1.00 34.53 382 PRO A O 1
ATOM 3165 N N . LYS A 1 383 ? -9.803 -2.250 -28.114 1.00 33.09 383 LYS A N 1
ATOM 3166 C CA . LYS A 1 383 ? -9.409 -3.441 -28.848 1.00 33.09 383 LYS A CA 1
ATOM 3167 C C . LYS A 1 383 ? -8.211 -3.020 -29.700 1.00 33.09 383 LYS A C 1
ATOM 3169 O O . LYS A 1 383 ? -8.338 -2.107 -30.504 1.00 33.09 383 LYS A O 1
ATOM 3174 N N . GLU A 1 384 ? -7.099 -3.718 -29.473 1.00 34.78 384 GLU A N 1
ATOM 3175 C CA . GLU A 1 384 ? -5.824 -3.671 -30.208 1.00 34.78 384 GLU A CA 1
ATOM 3176 C C . GLU A 1 384 ? -4.756 -2.701 -29.650 1.00 34.78 384 GLU A C 1
ATOM 3178 O O . GLU A 1 384 ? -4.905 -1.481 -29.644 1.00 34.78 384 GLU A O 1
ATOM 3183 N N . LEU A 1 385 ? -3.656 -3.309 -29.174 1.00 35.00 385 LEU A N 1
ATOM 3184 C CA . LEU A 1 385 ? -2.336 -2.721 -28.903 1.00 35.00 385 LEU A CA 1
ATOM 3185 C C . LEU A 1 385 ? -1.308 -3.394 -29.814 1.00 35.00 385 LEU A C 1
ATOM 3187 O O . LEU A 1 385 ? -1.333 -4.651 -29.867 1.00 35.00 385 LEU A O 1
#

Mean predicted aligned error: 13.55 Å

Radius of gyration: 27.22 Å; Cα contacts (8 Å, |Δi|>4): 470; chains: 1; bounding box: 75×80×73 Å

Organism: Nicotiana sylvestris (NCBI:txid4096)

Solvent-accessible surface area (backbone atoms only — not comparable to full-atom values): 23709 Å² total; per-residue (Å²): 137,86,84,84,88,79,92,84,90,82,80,90,82,90,82,82,91,79,92,76,82,86,80,82,82,70,86,75,78,82,75,80,78,68,94,75,85,69,86,76,89,79,82,89,82,90,79,90,76,94,72,88,79,76,84,73,77,79,73,77,76,75,88,67,83,72,49,84,58,60,84,72,90,79,47,70,64,51,46,52,50,37,54,56,56,69,65,49,59,52,58,82,78,83,83,56,89,91,64,80,72,64,54,42,86,86,33,72,38,54,77,58,50,29,72,51,79,96,41,77,46,42,56,70,57,62,48,48,37,50,31,37,77,85,32,62,63,52,66,71,55,52,37,45,50,46,52,51,52,48,50,28,41,55,62,41,51,88,60,26,86,61,47,64,44,46,56,34,55,67,54,39,54,49,51,62,58,54,52,78,79,60,53,99,82,61,53,72,62,61,42,67,43,84,61,50,42,78,66,53,48,40,47,50,66,15,41,72,90,73,20,41,53,30,54,60,74,36,49,33,40,37,34,52,38,72,46,81,51,95,48,99,88,52,81,68,47,37,30,29,39,35,38,32,58,85,75,47,29,33,42,35,40,28,34,84,51,54,61,84,47,70,71,62,47,60,56,51,48,50,56,27,49,49,49,29,54,53,39,58,72,66,49,39,48,84,63,20,94,81,58,52,91,71,63,62,68,35,49,79,42,71,34,72,40,44,56,60,85,52,99,31,39,40,46,57,48,34,53,50,44,51,55,32,49,54,46,69,41,69,52,65,75,51,60,55,81,51,51,55,55,50,25,35,50,51,30,30,44,52,49,52,41,30,52,49,38,70,74,68,71,53,75,81,77,80,55,67,88,86,59,55,70,81,75,74,65,102,72,84,53,80,85,82,133

Secondary structure (DSSP, 8-state):
----------------------------------TT-----------------------------S-TTS--SS-HHHHHHHHHHHHTTB--SPPPTT----B-TT-HHHHS-EEETTEEE--THHHHHHH-TTSPP-HHHHHHHHHHHHHHHHH-GGG-SS-EEE--HHHHHHHHHHHTT--TT--HHHHHSTTHHHHHHHHHHT-TTT-SS-GGG-SEEEEEEEEPPSSTTSPPEEEEEEEETTTTEEEEE-SS-SS--HHHHHHHHHHHHHHHHHHHHTTHHHH-TTT-S-----EEEEEP-PPPSSTT-HHHHHHHHHHHHHTT--GGGS-GGGHHHHHHHHHHHHHHHHHHHHHH-PPPPP--TT--TTTS-S-SSPS--

pLDDT: mean 75.18, std 24.93, range [23.44, 98.56]

Sequence (385 aa):
MDIDATLTMEGEGNVEEELGRGKRNKKLSWQLKSPFDKEGKAVSSKADNQNTLKSSGWIKSTYTRRCIFHYAKEDEKLVKKFIVWLGKEKRRGRKKEGQIDLYADDNSLRKKPYKLYHQKISSKMFFLELSDSKFVLDDKHIDIALYYLRKKECYHPRDHPFRCTTTDVLFDNYMALVYKDFSEDASDEFWCAGDNQLFLTPYVWGDSRRCGIAWTEVDKIFFPCRLPSEDDEVVTHFLLGVLDLNQKKIDVYDSIYSEPYEAGMNYMQMYARMIPHLLKFSQFDKNHKSFGNVFNKFDIQWQRSPHQTGSTDCGAFLIKFAELLMIGKDVQQFQPEDIKDFRKELAANLWAHGEWKRNSGYDTPPENVGDDYESENETFCPKEL